Protein AF-A0A4E0R5L6-F1 (afdb_monomer_lite)

Structure (mmCIF, N/CA/C/O backbone):
data_AF-A0A4E0R5L6-F1
#
_entry.id   AF-A0A4E0R5L6-F1
#
loop_
_atom_site.group_PDB
_atom_site.id
_atom_site.type_symbol
_atom_site.label_atom_id
_atom_site.label_alt_id
_atom_site.label_comp_id
_atom_site.label_asym_id
_atom_site.label_entity_id
_atom_site.label_seq_id
_atom_site.pdbx_PDB_ins_code
_atom_site.Cartn_x
_atom_site.Cartn_y
_atom_site.Cartn_z
_atom_site.occupancy
_atom_site.B_iso_or_equiv
_atom_site.auth_seq_id
_atom_site.auth_comp_id
_atom_site.auth_asym_id
_atom_site.auth_atom_id
_atom_site.pdbx_PDB_model_num
ATOM 1 N N . MET A 1 1 ? 16.303 -13.143 -41.617 1.00 28.98 1 MET A N 1
ATOM 2 C CA . MET A 1 1 ? 15.365 -12.788 -42.708 1.00 28.98 1 MET A CA 1
ATOM 3 C C . MET A 1 1 ? 14.655 -11.503 -42.294 1.00 28.98 1 MET A C 1
ATOM 5 O O . MET A 1 1 ? 13.644 -11.564 -41.610 1.00 28.98 1 MET A O 1
ATOM 9 N N . PHE A 1 2 ? 15.240 -10.338 -42.579 1.00 28.67 2 PHE A N 1
ATOM 10 C CA . PHE A 1 2 ? 14.612 -9.058 -42.237 1.00 28.67 2 PHE A CA 1
ATOM 11 C C . PHE A 1 2 ? 13.453 -8.797 -43.203 1.00 28.67 2 PHE A C 1
ATOM 13 O O . PHE A 1 2 ? 13.613 -8.938 -44.416 1.00 28.67 2 PHE A O 1
ATOM 20 N N . HIS A 1 3 ? 12.275 -8.485 -42.658 1.00 33.59 3 HIS A N 1
ATOM 21 C CA . HIS A 1 3 ? 11.088 -8.111 -43.421 1.00 33.59 3 HIS A CA 1
ATOM 22 C C . HIS A 1 3 ? 11.450 -7.042 -44.460 1.00 33.59 3 HIS A C 1
ATOM 24 O O . HIS A 1 3 ? 11.892 -5.949 -44.111 1.00 33.59 3 HIS A O 1
ATOM 30 N N . ARG A 1 4 ? 11.251 -7.364 -45.746 1.00 43.91 4 ARG A N 1
ATOM 31 C CA . ARG A 1 4 ? 11.302 -6.411 -46.860 1.00 43.91 4 ARG A CA 1
ATOM 32 C C . ARG A 1 4 ? 10.212 -5.358 -46.637 1.00 43.91 4 ARG A C 1
ATOM 34 O O . ARG A 1 4 ? 9.081 -5.532 -47.083 1.00 43.91 4 ARG A O 1
ATOM 41 N N . SER A 1 5 ? 10.557 -4.287 -45.927 1.00 49.06 5 SER A N 1
ATOM 42 C CA . SER A 1 5 ? 9.731 -3.090 -45.791 1.00 49.06 5 SER A CA 1
ATOM 43 C C . SER A 1 5 ? 9.281 -2.621 -47.181 1.00 49.06 5 SER A C 1
ATOM 45 O O . SER A 1 5 ? 10.077 -2.469 -48.116 1.00 49.06 5 SER A O 1
ATOM 47 N N . ARG A 1 6 ? 7.970 -2.438 -47.348 1.00 63.50 6 ARG A N 1
ATOM 48 C CA . ARG A 1 6 ? 7.343 -1.950 -48.583 1.00 63.50 6 ARG A CA 1
ATOM 49 C C . ARG A 1 6 ? 7.231 -0.420 -48.540 1.00 63.50 6 ARG A C 1
ATOM 51 O O . ARG A 1 6 ? 6.180 0.121 -48.862 1.00 63.50 6 ARG A O 1
ATOM 58 N N . ALA A 1 7 ? 8.302 0.255 -48.112 1.00 69.56 7 ALA A N 1
ATOM 59 C CA . ALA A 1 7 ? 8.370 1.715 -48.094 1.00 69.56 7 ALA A CA 1
ATOM 60 C C . ALA A 1 7 ? 8.107 2.266 -49.501 1.00 69.56 7 ALA A C 1
ATOM 62 O O . ALA A 1 7 ? 8.650 1.750 -50.487 1.00 69.56 7 ALA A O 1
ATOM 63 N N . SER A 1 8 ? 7.237 3.270 -49.576 1.00 75.12 8 SER A N 1
ATOM 64 C CA . SER A 1 8 ? 6.807 3.909 -50.822 1.00 75.12 8 SER A CA 1
ATOM 65 C C . SER A 1 8 ? 7.255 5.375 -50.894 1.00 75.12 8 SER A C 1
ATOM 67 O O . SER A 1 8 ? 7.261 5.944 -51.983 1.00 75.12 8 SER A O 1
ATOM 69 N N . ALA A 1 9 ? 7.703 5.960 -49.775 1.00 79.88 9 ALA A N 1
ATOM 70 C CA . ALA A 1 9 ? 8.300 7.291 -49.684 1.00 79.88 9 ALA A CA 1
ATOM 71 C C . ALA A 1 9 ? 9.481 7.346 -48.692 1.00 79.88 9 ALA A C 1
ATOM 73 O O . ALA A 1 9 ? 9.567 6.536 -47.771 1.00 79.88 9 ALA A O 1
ATOM 74 N N . SER A 1 10 ? 10.367 8.344 -48.830 1.00 78.19 10 SER A N 1
ATOM 75 C CA . SER A 1 10 ? 11.462 8.596 -47.871 1.00 78.19 10 SER A CA 1
ATOM 76 C C . SER A 1 10 ? 10.974 8.804 -46.439 1.00 78.19 10 SER A C 1
ATOM 78 O O . SER A 1 10 ? 11.692 8.455 -45.514 1.00 78.19 10 SER A O 1
ATOM 80 N N . LEU A 1 11 ? 9.780 9.372 -46.253 1.00 79.75 11 LEU A N 1
ATOM 81 C CA . LEU A 1 11 ? 9.202 9.657 -44.933 1.00 79.75 11 LEU A CA 1
ATOM 82 C C . LEU A 1 11 ? 8.712 8.398 -44.199 1.00 79.75 11 LEU A C 1
ATOM 84 O O . LEU A 1 11 ? 8.479 8.459 -42.996 1.00 79.75 11 LEU A O 1
ATOM 88 N N . ASP A 1 12 ? 8.578 7.268 -44.899 1.00 83.31 12 ASP A N 1
ATOM 89 C CA . ASP A 1 12 ? 8.159 5.994 -44.299 1.00 83.31 12 ASP A CA 1
ATOM 90 C C . ASP A 1 12 ? 9.296 5.326 -43.501 1.00 83.31 12 ASP A C 1
ATOM 92 O O . ASP A 1 12 ? 9.081 4.316 -42.829 1.00 83.31 12 ASP A O 1
ATOM 96 N N . LEU A 1 13 ? 10.524 5.849 -43.605 1.00 81.94 13 LEU A N 1
ATOM 97 C CA . LEU A 1 13 ? 11.727 5.340 -42.952 1.00 81.94 13 LEU A CA 1
ATOM 98 C C . LEU A 1 13 ? 12.422 6.476 -42.187 1.00 81.94 13 LEU A C 1
ATOM 100 O O . LEU A 1 13 ? 12.435 7.598 -42.684 1.00 81.94 13 LEU A O 1
ATOM 104 N N . PRO A 1 14 ? 13.049 6.216 -41.024 1.00 83.75 14 PRO A N 1
ATOM 105 C CA . PRO A 1 14 ? 13.843 7.228 -40.327 1.00 83.75 14 PRO A CA 1
ATOM 106 C C . PRO A 1 14 ? 14.933 7.835 -41.231 1.00 83.75 14 PRO A C 1
ATOM 108 O O . PRO A 1 14 ? 15.611 7.107 -41.965 1.00 83.75 14 PRO A O 1
ATOM 111 N N . GLU A 1 15 ? 15.146 9.155 -41.177 1.00 82.38 15 GLU A N 1
ATOM 112 C CA . GLU A 1 15 ? 16.255 9.793 -41.905 1.00 82.38 15 GLU A CA 1
ATOM 113 C C . GLU A 1 15 ? 17.593 9.182 -41.465 1.00 82.38 15 GLU A C 1
ATOM 115 O O . GLU A 1 15 ? 17.781 8.860 -40.294 1.00 82.38 15 GLU A O 1
ATOM 120 N N . TYR A 1 16 ? 18.526 9.023 -42.406 1.00 84.88 16 TYR A N 1
ATOM 121 C CA . TYR A 1 16 ? 19.809 8.337 -42.218 1.00 84.88 16 TYR A CA 1
ATOM 122 C C . TYR A 1 16 ? 19.717 6.823 -41.984 1.00 84.88 16 TYR A C 1
ATOM 124 O O . TYR A 1 16 ? 20.706 6.202 -41.598 1.00 84.88 16 TYR A O 1
ATOM 132 N N . THR A 1 17 ? 18.578 6.190 -42.284 1.00 85.62 17 THR A N 1
ATOM 133 C CA . THR A 1 17 ? 18.508 4.722 -42.340 1.00 85.62 17 THR A CA 1
ATOM 134 C C . THR A 1 17 ? 19.445 4.195 -43.439 1.00 85.62 17 THR A C 1
ATOM 136 O O . THR A 1 17 ? 19.305 4.632 -44.588 1.00 85.62 17 THR A O 1
ATOM 139 N N . PRO A 1 18 ? 20.380 3.272 -43.133 1.00 86.25 18 PRO A N 1
ATOM 140 C CA . PRO A 1 18 ? 21.229 2.640 -44.137 1.00 86.25 18 PRO A CA 1
ATOM 141 C C . PRO A 1 18 ? 20.412 1.671 -44.997 1.00 86.25 18 PRO A C 1
ATOM 143 O O . PRO A 1 18 ? 19.645 0.855 -44.482 1.00 86.25 18 PRO A O 1
ATOM 146 N N . ILE A 1 19 ? 20.577 1.753 -46.315 1.00 86.19 19 ILE A N 1
ATOM 147 C CA . ILE A 1 19 ? 19.885 0.914 -47.293 1.00 86.19 19 ILE A CA 1
ATOM 148 C C . ILE A 1 19 ? 20.870 0.452 -48.364 1.00 86.19 19 ILE A C 1
ATOM 150 O O . ILE A 1 19 ? 21.676 1.238 -48.859 1.00 86.19 19 ILE A O 1
ATOM 154 N N . THR A 1 20 ? 20.725 -0.806 -48.775 1.00 89.06 20 THR A N 1
ATOM 155 C CA . THR A 1 20 ? 21.402 -1.372 -49.942 1.00 89.06 20 THR A CA 1
ATOM 156 C C . THR A 1 20 ? 20.357 -1.780 -50.981 1.00 89.06 20 THR A C 1
ATOM 158 O O . THR A 1 20 ? 19.385 -2.465 -50.656 1.00 89.06 20 THR A O 1
ATOM 161 N N . VAL A 1 21 ? 20.524 -1.334 -52.228 1.00 88.88 21 VAL A N 1
ATOM 162 C CA . VAL A 1 21 ? 19.616 -1.624 -53.348 1.00 88.88 21 VAL A CA 1
ATOM 163 C C . VAL A 1 21 ? 20.383 -2.125 -54.565 1.00 88.88 21 VAL A C 1
ATOM 165 O O . VAL A 1 21 ? 21.461 -1.631 -54.877 1.00 88.88 21 VAL A O 1
ATOM 168 N N . ARG A 1 22 ? 19.796 -3.074 -55.300 1.00 91.00 22 ARG A N 1
ATOM 169 C CA . ARG A 1 22 ? 20.360 -3.617 -56.542 1.00 91.00 22 ARG A CA 1
ATOM 170 C C . ARG A 1 22 ? 19.473 -3.285 -57.736 1.00 91.00 22 ARG A C 1
ATOM 172 O O . ARG A 1 22 ? 18.249 -3.414 -57.660 1.00 91.00 22 ARG A O 1
ATOM 179 N N . GLY A 1 23 ? 20.077 -2.867 -58.843 1.00 91.38 23 GLY A N 1
ATOM 180 C CA . GLY A 1 23 ? 19.318 -2.315 -59.960 1.00 91.38 23 GLY A CA 1
ATOM 181 C C . GLY A 1 23 ? 20.167 -1.656 -61.038 1.00 91.38 23 GLY A C 1
ATOM 182 O O . GLY A 1 23 ? 21.380 -1.839 -61.091 1.00 91.38 23 GLY A O 1
ATOM 183 N N . ARG A 1 24 ? 19.516 -0.894 -61.916 1.00 91.94 24 ARG A N 1
ATOM 184 C CA . ARG A 1 24 ? 20.149 -0.240 -63.066 1.00 91.94 24 ARG A CA 1
ATOM 185 C C . ARG A 1 24 ? 19.802 1.244 -63.103 1.00 91.94 24 ARG A C 1
ATOM 187 O O . ARG A 1 24 ? 18.643 1.614 -62.927 1.00 91.94 24 ARG A O 1
ATOM 194 N N . PHE A 1 25 ? 20.794 2.082 -63.381 1.00 90.44 25 PHE A N 1
ATOM 195 C CA . PHE A 1 25 ? 20.590 3.513 -63.583 1.00 90.44 25 PHE A CA 1
ATOM 196 C C . PHE A 1 25 ? 20.001 3.828 -64.959 1.00 90.44 25 PHE A C 1
ATOM 198 O O . PHE A 1 25 ? 20.432 3.271 -65.972 1.00 90.44 25 PHE A O 1
ATOM 205 N N . ASP A 1 26 ? 19.079 4.785 -64.994 1.00 89.94 26 ASP A N 1
ATOM 206 C CA . ASP A 1 26 ? 18.619 5.429 -66.219 1.00 89.94 26 ASP A CA 1
ATOM 207 C C . ASP A 1 26 ? 19.302 6.793 -66.394 1.00 89.94 26 ASP A C 1
ATOM 209 O O . ASP A 1 26 ? 18.804 7.840 -65.978 1.00 89.94 26 ASP A O 1
ATOM 213 N N . HIS A 1 27 ? 20.477 6.766 -67.026 1.00 87.44 27 HIS A N 1
ATOM 214 C CA . HIS A 1 27 ? 21.306 7.955 -67.259 1.00 87.44 27 HIS A CA 1
ATOM 215 C C . HIS A 1 27 ? 20.695 8.956 -68.246 1.00 87.44 27 HIS A C 1
ATOM 217 O O . HIS A 1 27 ? 21.224 10.052 -68.382 1.00 87.44 27 HIS A O 1
ATOM 223 N N . SER A 1 28 ? 19.613 8.607 -68.951 1.00 86.06 28 SER A N 1
ATOM 224 C CA . SER A 1 28 ? 18.961 9.525 -69.898 1.00 86.06 28 SER A CA 1
ATOM 225 C C . SER A 1 28 ? 18.117 10.599 -69.205 1.00 86.06 28 SER A C 1
ATOM 227 O O . SER A 1 28 ? 17.840 11.642 -69.792 1.00 86.06 28 SER A O 1
ATOM 229 N N . ARG A 1 29 ? 17.733 10.352 -67.945 1.00 87.25 29 ARG A N 1
ATOM 230 C CA . ARG A 1 29 ? 16.837 11.198 -67.143 1.00 87.25 29 ARG A CA 1
ATOM 231 C C . ARG A 1 29 ? 17.495 11.697 -65.856 1.00 87.25 29 ARG A C 1
ATOM 233 O O . ARG A 1 29 ? 16.836 11.896 -64.840 1.00 87.25 29 ARG A O 1
ATOM 240 N N . GLU A 1 30 ? 18.813 11.849 -65.867 1.00 88.12 30 GLU A N 1
ATOM 241 C CA . GLU A 1 30 ? 19.538 12.410 -64.729 1.00 88.12 30 GLU A CA 1
ATOM 242 C C . GLU A 1 30 ? 19.256 13.911 -64.547 1.00 88.12 30 GLU A C 1
ATOM 244 O O . GLU A 1 30 ? 19.049 14.659 -65.502 1.00 88.12 30 GLU A O 1
ATOM 249 N N . VAL A 1 31 ? 19.251 14.349 -63.291 1.00 89.25 31 VAL A N 1
ATOM 250 C CA . VAL A 1 31 ? 18.981 15.726 -62.872 1.00 89.25 31 VAL A CA 1
ATOM 251 C C . VAL A 1 31 ? 20.088 16.185 -61.935 1.00 89.25 31 VAL A C 1
ATOM 253 O O . VAL A 1 31 ? 20.687 15.395 -61.206 1.00 89.25 31 VAL A O 1
ATOM 256 N N . LEU A 1 32 ? 20.367 17.484 -61.950 1.00 88.00 32 LEU A N 1
ATOM 257 C CA . LEU A 1 32 ? 21.426 18.091 -61.161 1.00 88.00 32 LEU A CA 1
ATOM 258 C C . LEU A 1 32 ? 20.837 18.927 -60.030 1.00 88.00 32 LEU A C 1
ATOM 260 O O . LEU A 1 32 ? 19.920 19.713 -60.253 1.00 88.00 32 LEU A O 1
ATOM 264 N N . ILE A 1 33 ? 21.406 18.793 -58.834 1.00 86.44 33 ILE A N 1
ATOM 265 C CA . ILE A 1 33 ? 21.097 19.644 -57.682 1.00 86.44 33 ILE A CA 1
ATOM 266 C C . ILE A 1 33 ? 22.329 20.493 -57.381 1.00 86.44 33 ILE A C 1
ATOM 268 O O . ILE A 1 33 ? 23.390 19.962 -57.047 1.00 86.44 33 ILE A O 1
ATOM 272 N N . GLY A 1 34 ? 22.214 21.816 -57.483 1.00 79.81 34 GLY A N 1
ATOM 273 C CA . GLY A 1 34 ? 23.343 22.697 -57.198 1.00 79.81 34 GLY A CA 1
ATOM 274 C C . GLY A 1 34 ? 23.080 24.182 -57.434 1.00 79.81 34 GLY A C 1
ATOM 275 O O . GLY A 1 34 ? 21.962 24.557 -57.778 1.00 79.81 34 GLY A O 1
ATOM 276 N N . PRO A 1 35 ? 24.100 25.034 -57.228 1.00 80.62 35 PRO A N 1
ATOM 277 C CA . PRO A 1 35 ? 25.484 24.680 -56.888 1.00 80.62 35 PRO A CA 1
ATOM 278 C C . PRO A 1 35 ? 25.651 24.092 -55.469 1.00 80.62 35 PRO A C 1
ATOM 280 O O . PRO A 1 35 ? 24.915 24.432 -54.537 1.00 80.62 35 PRO A O 1
ATOM 283 N N . ARG A 1 36 ? 26.619 23.181 -55.305 1.00 79.56 36 ARG A N 1
ATOM 284 C CA . ARG A 1 36 ? 27.036 22.548 -54.040 1.00 79.56 36 ARG A CA 1
ATOM 285 C C . ARG A 1 36 ? 28.564 22.482 -53.966 1.00 79.56 36 ARG A C 1
ATOM 287 O O . ARG A 1 36 ? 29.225 22.236 -54.974 1.00 79.56 36 ARG A O 1
ATOM 294 N N . SER A 1 37 ? 29.123 22.698 -52.781 1.00 80.69 37 SER A N 1
ATOM 295 C CA . SER A 1 37 ? 30.564 22.562 -52.531 1.00 80.69 37 SER A CA 1
ATOM 296 C C . SER A 1 37 ? 30.938 21.101 -52.290 1.00 80.69 37 SER A C 1
ATOM 298 O O . SER A 1 37 ? 30.156 20.368 -51.684 1.00 80.69 37 SER A O 1
ATOM 300 N N . LEU A 1 38 ? 32.131 20.701 -52.733 1.00 79.62 38 LEU A N 1
ATOM 301 C CA . LEU A 1 38 ? 32.709 19.400 -52.391 1.00 79.62 38 LEU A CA 1
ATOM 302 C C . LEU A 1 38 ? 32.998 19.320 -50.883 1.00 79.62 38 LEU A C 1
ATOM 304 O O . LEU A 1 38 ? 33.534 20.265 -50.303 1.00 79.62 38 LEU A O 1
ATOM 308 N N . ILE A 1 39 ? 32.663 18.187 -50.273 1.00 79.44 39 ILE A N 1
ATOM 309 C CA . ILE A 1 39 ? 33.077 17.807 -48.920 1.00 79.44 39 ILE A CA 1
ATOM 310 C C . ILE A 1 39 ? 34.258 16.845 -49.068 1.00 79.44 39 ILE A C 1
ATOM 312 O O . ILE A 1 39 ? 34.095 15.742 -49.595 1.00 79.44 39 ILE A O 1
ATOM 316 N N . ASP A 1 40 ? 35.440 17.286 -48.645 1.00 69.44 40 ASP A N 1
ATOM 317 C CA . ASP A 1 40 ? 36.713 16.564 -48.751 1.00 69.44 40 ASP A CA 1
ATOM 318 C C . ASP A 1 40 ? 37.167 15.913 -47.432 1.00 69.44 40 ASP A C 1
ATOM 320 O O . ASP A 1 40 ? 38.000 15.012 -47.469 1.00 69.44 40 ASP A O 1
ATOM 324 N N . ASP A 1 41 ? 36.561 16.289 -46.298 1.00 64.94 41 ASP A N 1
ATOM 325 C CA . ASP A 1 41 ? 36.932 15.876 -44.931 1.00 64.94 41 ASP A CA 1
ATOM 326 C C . ASP A 1 41 ? 37.097 14.352 -44.720 1.00 64.94 41 ASP A C 1
ATOM 328 O O . ASP A 1 41 ? 37.858 13.928 -43.852 1.00 64.94 41 ASP A O 1
ATOM 332 N N . MET A 1 42 ? 36.377 13.522 -45.487 1.00 59.75 42 MET A N 1
ATOM 333 C CA . MET A 1 42 ? 36.305 12.058 -45.316 1.00 59.75 42 MET A CA 1
ATOM 334 C C . MET A 1 42 ? 36.726 11.270 -46.570 1.00 59.75 42 MET A C 1
ATOM 336 O O . MET A 1 42 ? 36.504 10.060 -46.640 1.00 59.75 42 MET A O 1
ATOM 340 N N . LEU A 1 43 ? 37.301 11.932 -47.582 1.00 65.44 43 LEU A N 1
ATOM 341 C CA . LEU A 1 43 ? 37.789 11.254 -48.786 1.00 65.44 43 LEU A CA 1
ATOM 342 C C . LEU A 1 43 ? 39.203 10.684 -48.551 1.00 65.44 43 LEU A C 1
ATOM 344 O O . LEU A 1 43 ? 40.037 11.354 -47.942 1.00 65.44 43 LEU A O 1
ATOM 348 N N . PRO A 1 44 ? 39.522 9.476 -49.055 1.00 57.91 44 PRO A N 1
ATOM 349 C CA . PRO A 1 44 ? 40.876 8.934 -48.981 1.00 57.91 44 PRO A CA 1
ATOM 350 C C . PRO A 1 44 ? 41.916 9.877 -49.610 1.00 57.91 44 PRO A C 1
ATOM 352 O O . PRO A 1 44 ? 41.698 10.449 -50.684 1.00 57.91 44 PRO A O 1
ATOM 355 N N . VAL A 1 45 ? 43.077 10.014 -48.963 1.00 49.31 45 VAL A N 1
ATOM 356 C CA . VAL A 1 45 ? 44.199 10.833 -49.454 1.00 49.31 45 VAL A CA 1
ATOM 357 C C . VAL A 1 45 ? 44.656 10.307 -50.826 1.00 49.31 45 VAL A C 1
ATOM 359 O O . VAL A 1 45 ? 45.013 9.139 -50.948 1.00 49.31 45 VAL A O 1
ATOM 362 N N . GLY A 1 46 ? 44.632 11.159 -51.861 1.00 52.00 46 GLY A N 1
ATOM 363 C CA . GLY A 1 46 ? 45.062 10.824 -53.234 1.00 52.00 46 GLY A CA 1
ATOM 364 C C . GLY A 1 46 ? 43.945 10.704 -54.286 1.00 52.00 46 GLY A C 1
ATOM 365 O O . GLY A 1 46 ? 44.237 10.620 -55.479 1.00 52.00 46 GLY A O 1
ATOM 366 N N . VAL A 1 47 ? 42.665 10.772 -53.893 1.00 52.97 47 VAL A N 1
ATOM 367 C CA . VAL A 1 47 ? 41.513 10.705 -54.826 1.00 52.97 47 VAL A CA 1
ATOM 368 C C . VAL A 1 47 ? 41.438 11.923 -55.756 1.00 52.97 47 VAL A C 1
ATOM 370 O O . VAL A 1 47 ? 41.074 11.791 -56.923 1.00 52.97 47 VAL A O 1
ATOM 373 N N . LEU A 1 48 ? 41.852 13.098 -55.273 1.00 51.81 48 LEU A N 1
ATOM 374 C CA . LEU A 1 48 ? 41.965 14.313 -56.090 1.00 51.81 48 LEU A CA 1
ATOM 375 C C . LEU A 1 48 ? 43.200 14.303 -57.013 1.00 51.81 48 LEU A C 1
ATOM 377 O O . LEU A 1 48 ? 43.226 15.044 -57.991 1.00 51.81 48 LEU A O 1
ATOM 381 N N . GLU A 1 49 ? 44.200 13.456 -56.741 1.00 43.03 49 GLU A N 1
ATOM 382 C CA . GLU A 1 49 ? 45.469 13.426 -57.488 1.00 43.03 49 GLU A CA 1
ATOM 383 C C . GLU A 1 49 ? 45.540 12.311 -58.548 1.00 43.03 49 GLU A C 1
ATOM 385 O O . GLU A 1 49 ? 46.247 12.466 -59.540 1.00 43.03 49 GLU A O 1
ATOM 390 N N . SER A 1 50 ? 44.793 11.208 -58.405 1.00 38.72 50 SER A N 1
ATOM 391 C CA . SER A 1 50 ? 44.919 10.024 -59.286 1.00 38.72 50 SER A CA 1
ATOM 392 C C . SER A 1 50 ? 43.740 9.757 -60.237 1.00 38.72 50 SER A C 1
ATOM 394 O O . SER A 1 50 ? 43.676 8.692 -60.847 1.00 38.72 50 SER A O 1
ATOM 396 N N . GLY A 1 51 ? 42.812 10.702 -60.420 1.00 37.09 51 GLY A N 1
ATOM 397 C CA . GLY A 1 51 ? 41.548 10.428 -61.123 1.00 37.09 51 GLY A CA 1
ATOM 398 C C . GLY A 1 51 ? 41.059 11.462 -62.133 1.00 37.09 51 GLY A C 1
ATOM 399 O O . GLY A 1 51 ? 39.893 11.407 -62.513 1.00 37.09 51 GLY A O 1
ATOM 400 N N . SER A 1 52 ? 41.876 12.421 -62.574 1.00 37.91 52 SER A N 1
ATOM 401 C CA . SER A 1 52 ? 41.460 13.374 -63.613 1.00 37.91 52 SER A CA 1
ATOM 402 C C . SER A 1 52 ? 42.646 13.904 -64.401 1.00 37.91 52 SER A C 1
ATOM 404 O O . SER A 1 52 ? 43.327 14.841 -64.001 1.00 37.91 52 SER A O 1
ATOM 406 N N . LYS A 1 53 ? 42.810 13.395 -65.619 1.00 36.44 53 LYS A N 1
ATOM 407 C CA . LYS A 1 53 ? 43.601 14.043 -66.673 1.00 36.44 53 LYS A CA 1
ATOM 408 C C . LYS A 1 53 ? 42.898 15.310 -67.221 1.00 36.44 53 LYS A C 1
ATOM 410 O O . LYS A 1 53 ? 42.987 15.586 -68.410 1.00 36.44 53 LYS A O 1
ATOM 415 N N . VAL A 1 54 ? 42.168 16.047 -66.372 1.00 39.28 54 VAL A N 1
ATOM 416 C CA . VAL A 1 54 ? 41.339 17.217 -66.740 1.00 39.28 54 VAL A CA 1
ATOM 417 C C . VAL A 1 54 ? 41.602 18.447 -65.850 1.00 39.28 54 VAL A C 1
ATOM 419 O O . VAL A 1 54 ? 41.101 19.523 -66.146 1.00 39.28 54 VAL A O 1
ATOM 422 N N . MET A 1 55 ? 42.460 18.375 -64.824 1.00 38.56 55 MET A N 1
ATOM 423 C CA . MET A 1 55 ? 42.970 19.600 -64.188 1.00 38.56 55 MET A CA 1
ATOM 424 C C . MET A 1 55 ? 44.245 20.056 -64.904 1.00 38.56 55 MET A C 1
ATOM 426 O O . MET A 1 55 ? 45.318 19.486 -64.716 1.00 38.56 55 MET A O 1
ATOM 430 N N . ALA A 1 56 ? 44.136 21.091 -65.740 1.00 31.00 56 ALA A N 1
ATOM 431 C CA . ALA A 1 56 ? 45.305 21.875 -66.130 1.00 31.00 56 ALA A CA 1
ATOM 432 C C . ALA A 1 56 ? 45.980 22.442 -64.857 1.00 31.00 56 ALA A C 1
ATOM 434 O O . ALA A 1 56 ? 45.271 22.822 -63.919 1.00 31.00 56 ALA A O 1
ATOM 435 N N . PRO A 1 57 ? 47.323 22.520 -64.782 1.00 31.88 57 PRO A N 1
ATOM 436 C CA . PRO A 1 57 ? 47.986 23.067 -63.609 1.00 31.88 57 PRO A CA 1
ATOM 437 C C . PRO A 1 57 ? 47.711 24.571 -63.515 1.00 31.88 57 PRO A C 1
ATOM 439 O O . PRO A 1 57 ? 48.011 25.328 -64.437 1.00 31.88 57 PRO A O 1
ATOM 442 N N . ILE A 1 58 ? 47.170 25.014 -62.382 1.00 35.25 58 ILE A N 1
ATOM 443 C CA . ILE A 1 58 ? 47.046 26.438 -62.049 1.00 35.25 58 ILE A CA 1
ATOM 444 C C . ILE A 1 58 ? 48.470 27.025 -61.938 1.00 35.25 58 ILE A C 1
ATOM 446 O O . ILE A 1 58 ? 49.300 26.457 -61.217 1.00 35.25 58 ILE A O 1
ATOM 450 N N . PRO A 1 59 ? 48.801 28.140 -62.619 1.00 29.55 59 PRO A N 1
ATOM 451 C CA . PRO A 1 59 ? 50.151 28.688 -62.600 1.00 29.55 59 PRO A CA 1
ATOM 452 C C . PRO A 1 59 ? 50.469 29.278 -61.221 1.00 29.55 59 PRO A C 1
ATOM 454 O O . PRO A 1 59 ? 49.848 30.238 -60.770 1.00 29.55 59 PRO A O 1
ATOM 457 N N . ARG A 1 60 ? 51.485 28.730 -60.546 1.00 39.56 60 ARG A N 1
ATOM 458 C CA . ARG A 1 60 ? 52.108 29.366 -59.377 1.00 39.56 60 ARG A CA 1
ATOM 459 C C . ARG A 1 60 ? 53.042 30.483 -59.848 1.00 39.56 60 ARG A C 1
ATOM 461 O O . ARG A 1 60 ? 54.213 30.233 -60.121 1.00 39.56 60 ARG A O 1
ATOM 468 N N . SER A 1 61 ? 52.543 31.716 -59.928 1.00 33.12 61 SER A N 1
ATOM 469 C CA . SER A 1 61 ? 53.384 32.901 -60.129 1.00 33.12 61 SER A CA 1
ATOM 470 C C . SER A 1 61 ? 53.679 33.624 -58.812 1.00 33.12 61 SER A C 1
ATOM 472 O O . SER A 1 61 ? 52.757 34.049 -58.123 1.00 33.12 61 SER A O 1
ATOM 474 N N . GLY A 1 62 ? 54.966 33.868 -58.548 1.00 31.23 62 GLY A N 1
ATOM 475 C CA . GLY A 1 62 ? 55.415 35.137 -57.964 1.00 31.23 62 GLY A CA 1
ATOM 476 C C . GLY A 1 62 ? 55.675 35.193 -56.455 1.00 31.23 62 GLY A C 1
ATOM 477 O O . GLY A 1 62 ? 54.764 35.260 -55.642 1.00 31.23 62 GLY A O 1
ATOM 478 N N . LYS A 1 63 ? 56.961 35.277 -56.098 1.00 38.19 63 LYS A N 1
ATOM 479 C CA . LYS A 1 63 ? 57.500 35.661 -54.782 1.00 38.19 63 LYS A CA 1
ATOM 480 C C . LYS A 1 63 ? 57.167 37.134 -54.461 1.00 38.19 63 LYS A C 1
ATOM 482 O O . LYS A 1 63 ? 57.458 37.957 -55.317 1.00 38.19 63 LYS A O 1
ATOM 487 N N . SER A 1 64 ? 56.714 37.478 -53.240 1.00 31.41 64 SER A N 1
ATOM 488 C CA . SER A 1 64 ? 57.204 38.662 -52.481 1.00 31.41 64 SER A CA 1
ATOM 489 C C . SER A 1 64 ? 56.633 38.800 -51.049 1.00 31.41 64 SER A C 1
ATOM 491 O O . SER A 1 64 ? 55.431 38.874 -50.835 1.00 31.41 64 SER A O 1
ATOM 493 N N . THR A 1 65 ? 57.552 38.858 -50.078 1.00 34.38 65 THR A N 1
ATOM 494 C CA . THR A 1 65 ? 57.621 39.675 -48.837 1.00 34.38 65 THR A CA 1
ATOM 495 C C . THR A 1 65 ? 56.367 40.130 -48.048 1.00 34.38 65 THR A C 1
ATOM 497 O O . THR A 1 65 ? 55.719 41.117 -48.373 1.00 34.38 65 THR A O 1
ATOM 500 N N . ARG A 1 66 ? 56.197 39.516 -46.866 1.00 39.53 66 ARG A N 1
ATOM 501 C CA . ARG A 1 66 ? 55.954 40.086 -45.510 1.00 39.53 66 ARG A CA 1
ATOM 502 C C . ARG A 1 66 ? 55.398 41.532 -45.379 1.00 39.53 66 ARG A C 1
ATOM 504 O O . ARG A 1 66 ? 56.195 42.458 -45.282 1.00 39.53 66 ARG A O 1
ATOM 511 N N . ARG A 1 67 ? 54.087 41.688 -45.107 1.00 34.53 67 ARG A N 1
ATOM 512 C CA . ARG A 1 67 ? 53.491 42.316 -43.884 1.00 34.53 67 ARG A CA 1
ATOM 513 C C . ARG A 1 67 ? 51.961 42.532 -43.989 1.00 34.53 67 ARG A C 1
ATOM 515 O O . ARG A 1 67 ? 51.461 42.961 -45.012 1.00 34.53 67 ARG A O 1
ATOM 522 N N . GLN A 1 68 ? 51.314 42.364 -42.828 1.00 35.03 68 GLN A N 1
ATOM 523 C CA . GLN A 1 68 ? 50.013 42.882 -42.357 1.00 35.03 68 GLN A CA 1
ATOM 524 C C . GLN A 1 68 ? 48.681 42.180 -42.718 1.00 35.03 68 GLN A C 1
ATOM 526 O O . GLN A 1 68 ? 48.326 41.934 -43.859 1.00 35.03 68 GLN A O 1
ATOM 531 N N . ARG A 1 69 ? 47.956 41.904 -41.620 1.00 40.16 69 ARG A N 1
ATOM 532 C CA . ARG A 1 69 ? 46.624 41.312 -41.415 1.00 40.16 69 ARG A CA 1
ATOM 533 C C . ARG A 1 69 ? 45.515 41.854 -42.329 1.00 40.16 69 ARG A C 1
ATOM 535 O O . ARG A 1 69 ? 45.307 43.061 -42.362 1.00 40.16 69 ARG A O 1
ATOM 542 N N . SER A 1 70 ? 44.687 40.958 -42.869 1.00 29.91 70 SER A N 1
ATOM 543 C CA . SER A 1 70 ? 43.216 41.089 -42.931 1.00 29.91 70 SER A CA 1
ATOM 544 C C . SER A 1 70 ? 42.573 39.788 -43.447 1.00 29.91 70 SER A C 1
ATOM 546 O O . SER A 1 70 ? 43.156 39.111 -44.281 1.00 29.91 70 SER A O 1
ATOM 548 N N . ALA A 1 71 ? 41.411 39.444 -42.876 1.00 35.19 71 ALA A N 1
ATOM 549 C CA . ALA A 1 71 ? 40.421 38.434 -43.283 1.00 35.19 71 ALA A CA 1
ATOM 550 C C . ALA A 1 71 ? 40.916 37.044 -43.751 1.00 35.19 71 ALA A C 1
ATOM 552 O O . ALA A 1 71 ? 41.438 36.869 -44.849 1.00 35.19 71 ALA A O 1
ATOM 553 N N . GLN A 1 72 ? 40.627 36.020 -42.938 1.00 36.78 72 GLN A N 1
ATOM 554 C CA . GLN A 1 72 ? 40.607 34.613 -43.349 1.00 36.78 72 GLN A CA 1
ATOM 555 C C . GLN A 1 72 ? 39.688 34.430 -44.566 1.00 36.78 72 GLN A C 1
ATOM 557 O O . GLN A 1 72 ? 38.475 34.296 -44.432 1.00 36.78 72 GLN A O 1
ATOM 562 N N . SER A 1 73 ? 40.274 34.413 -45.761 1.00 33.97 73 SER A N 1
ATOM 563 C CA . SER A 1 73 ? 39.670 33.783 -46.927 1.00 33.97 73 SER A CA 1
ATOM 564 C C . SER A 1 73 ? 39.815 32.278 -46.730 1.00 33.97 73 SER A C 1
ATOM 566 O O . SER A 1 73 ? 40.919 31.734 -46.730 1.00 33.97 73 SER A O 1
ATOM 568 N N . GLN A 1 74 ? 38.694 31.605 -46.470 1.00 37.25 74 GLN A N 1
ATOM 569 C CA . GLN A 1 74 ? 38.627 30.151 -46.583 1.00 37.25 74 GLN A CA 1
ATOM 570 C C . GLN A 1 74 ? 39.103 29.757 -47.992 1.00 37.25 74 GLN A C 1
ATOM 572 O O . GLN A 1 74 ? 38.799 30.489 -48.942 1.00 37.25 74 GLN A O 1
ATOM 577 N N . PRO A 1 75 ? 39.835 28.641 -48.168 1.00 41.28 75 PRO A N 1
ATOM 578 C CA . PRO A 1 75 ? 40.064 28.116 -49.508 1.00 41.28 75 PRO A CA 1
ATOM 579 C C . PRO A 1 75 ? 38.698 27.937 -50.177 1.00 41.28 75 PRO A C 1
ATOM 581 O O . PRO A 1 75 ? 37.801 27.322 -49.605 1.00 41.28 75 PRO A O 1
ATOM 584 N N . THR A 1 76 ? 38.501 28.544 -51.347 1.00 49.28 76 THR A N 1
ATOM 585 C CA . THR A 1 76 ? 37.248 28.421 -52.097 1.00 49.28 76 THR A CA 1
ATOM 586 C C . THR A 1 76 ? 37.057 26.950 -52.461 1.00 49.28 76 THR A C 1
ATOM 588 O O . THR A 1 76 ? 37.709 26.463 -53.386 1.00 49.28 76 THR A O 1
ATOM 591 N N . SER A 1 77 ? 36.215 26.222 -51.719 1.00 61.47 77 SER A N 1
ATOM 592 C CA . SER A 1 77 ? 35.865 24.841 -52.059 1.00 61.47 77 SER A CA 1
ATOM 593 C C . SER A 1 77 ? 35.318 24.817 -53.488 1.00 61.47 77 SER A C 1
ATOM 595 O O . SER A 1 77 ? 34.509 25.688 -53.834 1.00 61.47 77 SER A O 1
ATOM 597 N N . PRO A 1 78 ? 35.736 23.857 -54.328 1.00 72.56 78 PRO A N 1
ATOM 598 C CA . PRO A 1 78 ? 35.300 23.809 -55.715 1.00 72.56 78 PRO A CA 1
ATOM 599 C C . PRO A 1 78 ? 33.771 23.713 -55.790 1.00 72.56 78 PRO A C 1
ATOM 601 O O . PRO A 1 78 ? 33.132 22.999 -55.008 1.00 72.56 78 PRO A O 1
ATOM 604 N N . VAL A 1 79 ? 33.183 24.466 -56.721 1.00 79.38 79 VAL A N 1
ATOM 605 C CA . VAL A 1 79 ? 31.736 24.497 -56.953 1.00 79.38 79 VAL A CA 1
ATOM 606 C C . VAL A 1 79 ? 31.364 23.388 -57.929 1.00 79.38 79 VAL A C 1
ATOM 608 O O . VAL A 1 79 ? 31.982 23.227 -58.980 1.00 79.38 79 VAL A O 1
ATOM 611 N N . GLY A 1 80 ? 30.324 22.634 -57.593 1.00 86.31 80 GLY A N 1
ATOM 612 C CA . GLY A 1 80 ? 29.830 21.551 -58.428 1.00 86.31 80 GLY A CA 1
ATOM 613 C C . GLY A 1 80 ?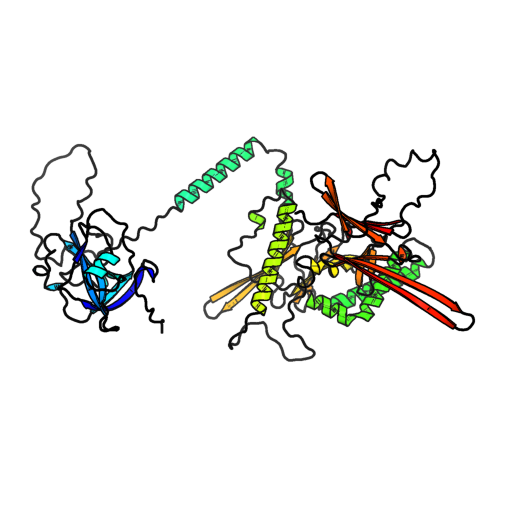 28.357 21.252 -58.196 1.00 86.31 80 GLY A C 1
ATOM 614 O O . GLY A 1 80 ? 27.612 22.086 -57.677 1.00 86.31 80 GLY A O 1
ATOM 615 N N . TYR A 1 81 ? 27.933 20.067 -58.617 1.00 87.06 81 TYR A N 1
ATOM 616 C CA . TYR A 1 81 ? 26.536 19.637 -58.597 1.00 87.06 81 TYR A CA 1
ATOM 617 C C . TYR A 1 81 ? 26.431 18.211 -58.077 1.00 87.06 81 TYR A C 1
ATOM 619 O O . TYR A 1 81 ? 27.299 17.384 -58.343 1.00 87.06 81 TYR A O 1
ATOM 627 N N . PHE A 1 82 ? 25.344 17.911 -57.376 1.00 89.31 82 PHE A N 1
ATOM 628 C CA . PHE A 1 82 ? 24.955 16.537 -57.093 1.00 89.31 82 PHE A CA 1
ATOM 629 C C . PHE A 1 82 ? 24.192 15.956 -58.279 1.00 89.31 82 PHE A C 1
ATOM 631 O O . PHE A 1 82 ? 23.277 16.596 -58.798 1.00 89.31 82 PHE A O 1
ATOM 638 N N . VAL A 1 83 ? 24.573 14.752 -58.699 1.00 90.50 83 VAL A N 1
ATOM 639 C CA . VAL A 1 83 ? 23.945 14.032 -59.810 1.00 90.50 83 VAL A CA 1
ATOM 640 C C . VAL A 1 83 ? 22.912 13.064 -59.250 1.00 90.50 83 VAL A C 1
ATOM 642 O O . VAL A 1 83 ? 23.259 12.065 -58.621 1.00 90.50 83 VAL A O 1
ATOM 645 N N . VAL A 1 84 ? 21.637 13.349 -59.496 1.00 91.94 84 VAL A N 1
ATOM 646 C CA . VAL A 1 84 ? 20.517 12.484 -59.122 1.00 91.94 84 VAL A CA 1
ATOM 647 C C . VAL A 1 84 ? 20.050 11.724 -60.350 1.00 91.94 84 VAL A C 1
ATOM 649 O O . VAL A 1 84 ? 19.737 12.318 -61.379 1.00 91.94 84 VAL A O 1
ATOM 652 N N . THR A 1 85 ? 19.982 10.402 -60.249 1.00 91.94 85 THR A N 1
ATOM 653 C CA . THR A 1 85 ? 19.616 9.539 -61.375 1.00 91.94 85 THR A CA 1
ATOM 654 C C . THR A 1 85 ? 18.505 8.577 -60.954 1.00 91.94 85 THR A C 1
ATOM 656 O O . THR A 1 85 ? 18.612 7.964 -59.886 1.00 91.94 85 THR A O 1
ATOM 659 N N . PRO A 1 86 ? 17.446 8.408 -61.768 1.00 93.25 86 PRO A N 1
ATOM 660 C CA . PRO A 1 86 ? 16.469 7.347 -61.563 1.00 93.25 86 PRO A CA 1
ATOM 661 C C . PRO A 1 86 ? 17.133 5.969 -61.565 1.00 93.25 86 PRO A C 1
ATOM 663 O O . PRO A 1 86 ? 17.939 5.646 -62.442 1.00 93.25 86 PRO A O 1
ATOM 666 N N . PHE A 1 87 ? 16.788 5.148 -60.579 1.00 92.50 87 PHE A N 1
ATOM 667 C CA . PHE A 1 87 ? 17.349 3.814 -60.399 1.00 92.50 87 PHE A CA 1
ATOM 668 C C . PHE A 1 87 ? 16.241 2.765 -60.406 1.00 92.50 87 PHE A C 1
ATOM 670 O O . PHE A 1 87 ? 15.388 2.755 -59.518 1.00 92.50 87 PHE A O 1
ATOM 677 N N . HIS A 1 88 ? 16.246 1.893 -61.414 1.00 91.31 88 HIS A N 1
ATOM 678 C CA . HIS A 1 88 ? 15.286 0.802 -61.556 1.00 91.31 88 HIS A CA 1
ATOM 679 C C . HIS A 1 88 ? 15.681 -0.375 -60.672 1.00 91.31 88 HIS A C 1
ATOM 681 O O . HIS A 1 88 ? 16.783 -0.909 -60.807 1.00 91.31 88 HIS A O 1
ATOM 687 N N . LEU A 1 89 ? 14.775 -0.796 -59.793 1.00 89.44 89 LEU A N 1
ATOM 688 C CA . LEU A 1 89 ? 15.027 -1.867 -58.832 1.00 89.44 89 LEU A CA 1
ATOM 689 C C . LEU A 1 89 ? 14.934 -3.242 -59.508 1.00 89.44 89 LEU A C 1
ATOM 691 O O . LEU A 1 89 ? 13.911 -3.578 -60.101 1.00 89.44 89 LEU A O 1
ATOM 695 N N . ALA A 1 90 ? 15.971 -4.072 -59.365 1.00 86.88 90 ALA A N 1
ATOM 696 C CA . ALA A 1 90 ? 15.968 -5.442 -59.891 1.00 86.88 90 ALA A CA 1
ATOM 697 C C . ALA A 1 90 ? 14.931 -6.330 -59.177 1.00 86.88 90 ALA A C 1
ATOM 699 O O . ALA A 1 90 ? 14.293 -7.176 -59.797 1.00 86.88 90 ALA A O 1
ATOM 700 N N . ASP A 1 91 ? 14.723 -6.089 -57.881 1.00 82.69 91 ASP A N 1
ATOM 701 C CA . ASP A 1 91 ? 13.788 -6.840 -57.037 1.00 82.69 91 ASP A CA 1
ATOM 702 C C . ASP A 1 91 ? 12.310 -6.498 -57.303 1.00 82.69 91 ASP A C 1
ATOM 704 O O . ASP A 1 91 ? 11.420 -7.243 -56.888 1.00 82.69 91 ASP A O 1
ATOM 708 N N . ARG A 1 92 ? 12.030 -5.348 -57.935 1.00 82.38 92 ARG A N 1
ATOM 709 C CA . ARG A 1 92 ? 10.675 -4.824 -58.170 1.00 82.38 92 ARG A CA 1
ATOM 710 C C . ARG A 1 92 ? 10.574 -4.247 -59.590 1.00 82.38 92 ARG A C 1
ATOM 712 O O . ARG A 1 92 ? 10.776 -3.044 -59.771 1.00 82.38 92 ARG A O 1
ATOM 719 N N . PRO A 1 93 ? 10.260 -5.077 -60.600 1.00 78.69 93 PRO A N 1
ATOM 720 C CA . PRO A 1 93 ? 10.180 -4.620 -61.982 1.00 78.69 93 PRO A CA 1
ATOM 721 C C . PRO A 1 93 ? 9.108 -3.533 -62.136 1.00 78.69 93 PRO A C 1
ATOM 723 O O . PRO A 1 93 ? 8.012 -3.644 -61.590 1.00 78.69 93 PRO A O 1
ATOM 726 N N . GLY A 1 94 ? 9.443 -2.465 -62.862 1.00 78.94 94 GLY A N 1
ATOM 727 C CA . GLY A 1 94 ? 8.561 -1.313 -63.076 1.00 78.94 94 GLY A CA 1
ATOM 728 C C . GLY A 1 94 ? 8.604 -0.241 -61.981 1.00 78.94 94 GLY A C 1
ATOM 729 O O . GLY A 1 94 ? 7.986 0.801 -62.157 1.00 78.94 94 GLY A O 1
ATOM 730 N N . GLN A 1 95 ? 9.345 -0.444 -60.883 1.00 85.94 95 GLN A N 1
ATOM 731 C CA . GLN A 1 95 ? 9.568 0.596 -59.872 1.00 85.94 95 GLN A CA 1
ATOM 732 C C . GLN A 1 95 ? 10.962 1.216 -60.008 1.00 85.94 95 GLN A C 1
ATOM 734 O O . GLN A 1 95 ? 11.970 0.512 -60.127 1.00 85.94 95 GLN A O 1
ATOM 739 N N . SER A 1 96 ? 11.018 2.544 -59.941 1.00 89.81 96 SER A N 1
ATOM 740 C CA . SER A 1 96 ? 12.255 3.324 -59.869 1.00 89.81 96 SER A CA 1
ATOM 741 C C . SER A 1 96 ? 12.259 4.248 -58.661 1.00 89.81 96 SER A C 1
ATOM 743 O O . SER A 1 96 ? 11.211 4.715 -58.223 1.00 89.81 96 SER A O 1
ATOM 745 N N . ILE A 1 97 ? 13.448 4.515 -58.132 1.00 92.12 97 ILE A N 1
ATOM 746 C CA . ILE A 1 97 ? 13.686 5.410 -56.993 1.00 92.12 97 ILE A CA 1
ATOM 747 C C . ILE A 1 97 ? 14.690 6.500 -57.385 1.00 92.12 97 ILE A C 1
ATOM 749 O O . ILE A 1 97 ? 15.332 6.403 -58.434 1.00 92.12 97 ILE A O 1
ATOM 753 N N . LEU A 1 98 ? 14.840 7.531 -56.556 1.00 92.94 98 LEU A N 1
ATOM 754 C CA . LEU A 1 98 ? 15.835 8.584 -56.756 1.00 92.94 98 LEU A CA 1
ATOM 755 C C . LEU A 1 98 ? 17.121 8.237 -56.004 1.00 92.94 98 LEU A C 1
ATOM 757 O O . LEU A 1 98 ? 17.107 8.069 -54.785 1.00 92.94 98 LEU A O 1
ATOM 761 N N . VAL A 1 99 ? 18.244 8.177 -56.717 1.00 93.00 99 VAL A N 1
ATOM 762 C CA . VAL A 1 99 ? 19.562 7.975 -56.106 1.00 93.00 99 VAL A CA 1
ATOM 763 C C . VAL A 1 99 ? 20.443 9.176 -56.415 1.00 93.00 99 VAL A C 1
ATOM 765 O O . VAL A 1 99 ? 20.726 9.459 -57.580 1.00 93.00 99 VAL A O 1
ATOM 768 N N . ASN A 1 100 ? 20.895 9.877 -55.375 1.00 92.88 100 ASN A N 1
ATOM 769 C CA . ASN A 1 100 ? 22.000 10.815 -55.495 1.00 92.88 100 ASN A CA 1
ATOM 770 C C . ASN A 1 100 ? 23.304 10.026 -55.565 1.00 92.88 100 ASN A C 1
ATOM 772 O O . ASN A 1 100 ? 23.714 9.388 -54.598 1.00 92.88 100 ASN A O 1
ATOM 776 N N . ARG A 1 101 ? 23.939 10.065 -56.733 1.00 89.31 101 ARG A N 1
ATOM 777 C CA . ARG A 1 101 ? 25.179 9.345 -57.023 1.00 89.31 101 ARG A CA 1
ATOM 778 C C . ARG A 1 101 ? 26.409 10.059 -56.483 1.00 89.31 101 ARG A C 1
ATOM 780 O O . ARG A 1 101 ? 27.468 9.446 -56.419 1.00 89.31 101 ARG A O 1
ATOM 787 N N . GLY A 1 102 ? 26.278 11.337 -56.128 1.00 87.75 102 GLY A N 1
ATOM 788 C CA . GLY A 1 102 ? 27.372 12.126 -55.588 1.00 87.75 102 GLY A CA 1
ATOM 789 C C . GLY A 1 102 ? 27.681 13.392 -56.376 1.00 87.75 102 GLY A C 1
ATOM 790 O O . GLY A 1 102 ? 26.914 13.826 -57.236 1.00 87.75 102 GLY A O 1
ATOM 791 N N . TRP A 1 103 ? 28.814 14.006 -56.048 1.00 89.25 103 TRP A N 1
ATOM 792 C CA . TRP A 1 103 ? 29.227 15.318 -56.537 1.00 89.25 103 TRP A CA 1
ATOM 793 C C . TRP A 1 103 ? 30.086 15.247 -57.804 1.00 89.25 103 TRP A C 1
ATOM 795 O O . TRP A 1 103 ? 30.945 14.375 -57.929 1.00 89.25 103 TRP A O 1
ATOM 805 N N . VAL A 1 104 ? 29.884 16.199 -58.720 1.00 86.81 104 VAL A N 1
ATOM 806 C CA . VAL A 1 104 ? 30.720 16.433 -59.910 1.00 86.81 104 VAL A CA 1
ATOM 807 C C . VAL A 1 104 ? 31.117 17.904 -60.026 1.00 86.81 104 VAL A C 1
ATOM 809 O O . VAL A 1 104 ? 30.336 18.791 -59.678 1.00 86.81 104 VAL A O 1
ATOM 812 N N . HIS A 1 105 ? 32.310 18.166 -60.566 1.00 83.00 105 HIS A N 1
ATOM 813 C CA . HIS A 1 105 ? 32.787 19.523 -60.846 1.00 83.00 105 HIS A CA 1
ATOM 814 C C . HIS A 1 105 ? 31.962 20.203 -61.952 1.00 83.00 105 HIS A C 1
ATOM 816 O O . HIS A 1 105 ? 31.400 19.528 -62.818 1.00 83.00 105 HIS A O 1
ATOM 822 N N . LEU A 1 106 ? 31.935 21.542 -61.958 1.00 76.56 106 LEU A N 1
ATOM 823 C CA . LEU A 1 106 ? 31.239 22.360 -62.961 1.00 76.56 106 LEU A CA 1
ATOM 824 C C . LEU A 1 106 ? 31.582 21.960 -64.411 1.00 76.56 106 LEU A C 1
ATOM 826 O O . LEU A 1 106 ? 30.679 21.848 -65.239 1.00 76.56 106 LEU A O 1
ATOM 830 N N . ASP A 1 107 ? 32.857 21.688 -64.693 1.00 75.38 107 ASP A N 1
ATOM 831 C CA . ASP A 1 107 ? 33.347 21.368 -66.047 1.00 75.38 107 ASP A CA 1
ATOM 832 C C . ASP A 1 107 ? 32.968 19.954 -66.523 1.00 75.38 107 ASP A C 1
ATOM 834 O O . ASP A 1 107 ? 32.998 19.659 -67.716 1.00 75.38 107 ASP A O 1
ATOM 838 N N . VAL A 1 108 ? 32.582 19.070 -65.596 1.00 78.81 108 VAL A N 1
ATOM 839 C CA . VAL A 1 108 ? 32.262 17.651 -65.859 1.00 78.81 108 VAL A CA 1
ATOM 840 C C . VAL A 1 108 ? 30.781 17.358 -65.569 1.00 78.81 108 VAL A C 1
ATOM 842 O O . VAL A 1 108 ? 30.358 16.248 -65.247 1.00 78.81 108 VAL A O 1
ATOM 845 N N . ARG A 1 109 ? 29.958 18.405 -65.662 1.00 78.06 109 ARG A N 1
ATOM 846 C CA . ARG A 1 109 ? 28.518 18.348 -65.414 1.00 78.06 109 ARG A CA 1
ATOM 847 C C . ARG A 1 109 ? 27.782 17.513 -66.467 1.00 78.06 109 ARG A C 1
ATOM 849 O O . ARG A 1 109 ? 26.877 16.748 -66.126 1.00 78.06 109 ARG A O 1
ATOM 856 N N . ASP A 1 110 ? 28.168 17.680 -67.730 1.00 77.38 110 ASP A N 1
ATOM 857 C CA . ASP A 1 110 ? 27.538 17.019 -68.872 1.00 77.38 110 ASP A CA 1
ATOM 858 C C . ASP A 1 110 ? 27.782 15.497 -68.822 1.00 77.38 110 ASP A C 1
ATOM 860 O O . ASP A 1 110 ? 28.931 15.072 -68.697 1.00 77.38 110 ASP A O 1
ATOM 864 N N . PRO A 1 111 ? 26.743 14.647 -68.918 1.00 80.19 111 PRO A N 1
ATOM 865 C CA . PRO A 1 111 ? 26.921 13.200 -69.021 1.00 80.19 111 PRO A CA 1
ATOM 866 C C . PRO A 1 111 ? 27.908 12.766 -70.115 1.00 80.19 111 PRO A C 1
ATOM 868 O O . PRO A 1 111 ? 28.601 11.763 -69.927 1.00 80.19 111 PRO A O 1
ATOM 871 N N . ALA A 1 112 ? 28.014 13.509 -71.223 1.00 77.88 112 ALA A N 1
ATOM 872 C CA . ALA A 1 112 ? 28.937 13.195 -72.312 1.00 77.88 112 ALA A CA 1
ATOM 873 C C . ALA A 1 112 ? 30.412 13.303 -71.889 1.00 77.88 112 ALA A C 1
ATOM 875 O O . ALA A 1 112 ? 31.245 12.522 -72.354 1.00 77.88 112 ALA A O 1
ATOM 876 N N . THR A 1 113 ? 30.743 14.214 -70.967 1.00 76.00 113 THR A N 1
ATOM 877 C CA . THR A 1 113 ? 32.122 14.416 -70.491 1.00 76.00 113 THR A CA 1
ATOM 878 C C . THR A 1 113 ? 32.534 13.428 -69.395 1.00 76.00 113 THR A C 1
ATOM 880 O O . THR A 1 113 ? 33.707 13.370 -69.034 1.00 76.00 113 THR A O 1
ATOM 883 N N . ARG A 1 114 ? 31.607 12.578 -68.922 1.00 77.50 114 ARG A N 1
ATOM 884 C CA . ARG A 1 114 ? 31.828 11.549 -67.885 1.00 77.50 114 ARG A CA 1
ATOM 885 C C . ARG A 1 114 ? 31.376 10.147 -68.286 1.00 77.50 114 ARG A C 1
ATOM 887 O O . ARG A 1 114 ? 30.854 9.398 -67.461 1.00 77.50 114 ARG A O 1
ATOM 894 N N . ALA A 1 115 ? 31.608 9.758 -69.539 1.00 75.31 115 ALA A N 1
ATOM 895 C CA . ALA A 1 115 ? 31.224 8.441 -70.056 1.00 75.31 115 ALA A CA 1
ATOM 896 C C . ALA A 1 115 ? 31.737 7.261 -69.198 1.00 75.31 115 ALA A C 1
ATOM 898 O O . ALA A 1 115 ? 31.019 6.278 -69.029 1.00 75.31 115 ALA A O 1
ATOM 899 N N . ALA A 1 116 ? 32.930 7.384 -68.599 1.00 72.06 116 ALA A N 1
ATOM 900 C CA . ALA A 1 116 ? 33.502 6.379 -67.695 1.00 72.06 116 ALA A CA 1
ATOM 901 C C . ALA A 1 116 ? 32.671 6.165 -66.413 1.00 72.06 116 ALA A C 1
ATOM 903 O O . ALA A 1 116 ? 32.622 5.059 -65.883 1.00 72.06 116 ALA A O 1
ATOM 904 N N . GLY A 1 117 ? 31.964 7.200 -65.950 1.00 74.38 117 GLY A N 1
ATOM 905 C CA . GLY A 1 117 ? 31.063 7.128 -64.805 1.00 74.38 117 GLY A CA 1
ATOM 906 C C . GLY A 1 117 ? 29.663 6.604 -65.137 1.00 74.38 117 GLY A C 1
ATOM 907 O O . GLY A 1 117 ? 28.875 6.403 -64.221 1.00 74.38 117 GLY A O 1
ATOM 908 N N . GLN A 1 118 ? 29.300 6.377 -66.404 1.00 81.12 118 GLN A N 1
ATOM 909 C CA . GLN A 1 118 ? 27.941 5.972 -66.796 1.00 81.12 118 GLN A CA 1
ATOM 910 C C . GLN A 1 118 ? 27.801 4.453 -66.923 1.00 81.12 118 GLN A C 1
ATOM 912 O O . GLN A 1 118 ? 27.673 3.899 -68.016 1.00 81.12 118 GLN A O 1
ATOM 917 N N . VAL A 1 119 ? 27.798 3.766 -65.780 1.00 82.69 119 VAL A N 1
ATOM 918 C CA . VAL A 1 119 ? 27.680 2.301 -65.720 1.00 82.69 119 VAL A CA 1
ATOM 919 C C . VAL A 1 119 ? 26.302 1.853 -66.209 1.00 82.69 119 VAL A C 1
ATOM 921 O O . VAL A 1 119 ? 25.279 2.205 -65.624 1.00 82.69 119 VAL A O 1
ATOM 924 N N . LYS A 1 120 ? 26.265 1.075 -67.298 1.00 80.50 120 LYS A N 1
ATOM 925 C CA . LYS A 1 120 ? 25.025 0.574 -67.919 1.00 80.50 120 LYS A CA 1
ATOM 926 C C . LYS A 1 120 ? 24.588 -0.796 -67.399 1.00 80.50 120 LYS A C 1
ATOM 928 O O . LYS A 1 120 ? 23.546 -1.277 -67.840 1.00 80.50 120 LYS A O 1
ATOM 933 N N . GLU A 1 121 ? 25.362 -1.426 -66.526 1.00 85.12 121 GLU A N 1
ATOM 934 C CA . GLU A 1 121 ? 25.084 -2.757 -65.978 1.00 85.12 121 GLU A CA 1
ATOM 935 C C . GLU A 1 121 ? 24.248 -2.690 -64.692 1.00 85.12 121 GLU A C 1
ATOM 937 O O . GLU A 1 121 ? 23.910 -1.610 -64.204 1.00 85.12 121 GLU A O 1
ATOM 942 N N . THR A 1 122 ? 23.869 -3.858 -64.166 1.00 86.31 122 THR A N 1
ATOM 943 C CA . THR A 1 122 ? 23.190 -3.945 -62.867 1.00 86.31 122 THR A CA 1
ATOM 944 C C . THR A 1 122 ? 24.221 -3.787 -61.757 1.00 86.31 122 THR A C 1
ATOM 946 O O . THR A 1 122 ? 25.161 -4.573 -61.687 1.00 86.31 122 THR A O 1
ATOM 949 N N . VAL A 1 123 ? 24.020 -2.812 -60.877 1.00 88.75 123 VAL A N 1
ATOM 950 C CA . VAL A 1 123 ? 24.920 -2.482 -59.768 1.00 88.75 123 VAL A CA 1
ATOM 951 C C . VAL A 1 123 ? 24.196 -2.578 -58.430 1.00 88.75 123 VAL A C 1
ATOM 953 O O . VAL A 1 123 ? 22.971 -2.451 -58.357 1.00 88.75 123 VAL A O 1
ATOM 956 N N . GLU A 1 124 ? 24.961 -2.826 -57.374 1.00 90.38 124 GLU A N 1
ATOM 957 C CA . GLU A 1 124 ? 24.512 -2.745 -55.987 1.00 90.38 124 GLU A CA 1
ATOM 958 C C . GLU A 1 124 ? 25.010 -1.428 -55.388 1.00 90.38 124 GLU A C 1
ATOM 960 O O . GLU A 1 124 ? 26.168 -1.060 -55.569 1.00 90.38 124 GLU A O 1
ATOM 965 N N . ILE A 1 125 ? 24.115 -0.691 -54.736 1.00 88.81 125 ILE A N 1
ATOM 966 C CA . ILE A 1 125 ? 24.377 0.640 -54.190 1.00 88.81 125 ILE A CA 1
ATOM 967 C C . ILE A 1 125 ? 24.024 0.618 -52.717 1.00 88.81 125 ILE A C 1
ATOM 969 O O . ILE A 1 125 ? 22.905 0.253 -52.355 1.00 88.81 125 ILE A O 1
ATOM 973 N N . SER A 1 126 ? 24.953 1.083 -51.895 1.00 89.38 126 SER A N 1
ATOM 974 C CA . SER A 1 126 ? 24.737 1.353 -50.478 1.00 89.38 126 SER A CA 1
ATOM 975 C C . SER A 1 126 ? 24.580 2.856 -50.266 1.00 89.38 126 SER A C 1
ATOM 977 O O . SER A 1 126 ? 25.283 3.662 -50.875 1.00 89.38 126 SER A O 1
ATOM 979 N N . GLY A 1 127 ? 23.643 3.257 -49.413 1.00 88.50 127 GLY A N 1
ATOM 980 C CA . GLY A 1 127 ? 23.337 4.662 -49.176 1.00 88.50 127 GLY A CA 1
ATOM 981 C C . GLY A 1 127 ? 22.442 4.892 -47.968 1.00 88.50 127 GLY A C 1
ATOM 982 O O . GLY A 1 127 ? 22.057 3.957 -47.270 1.00 88.50 127 GLY A O 1
ATOM 983 N N . TYR A 1 128 ? 22.099 6.154 -47.733 1.00 89.88 128 TYR A N 1
ATOM 984 C CA . TYR A 1 128 ? 21.249 6.573 -46.621 1.00 89.88 128 TYR A CA 1
ATOM 985 C C . TYR A 1 128 ? 19.974 7.250 -47.121 1.00 89.88 128 TYR A C 1
ATOM 987 O O . TYR A 1 128 ? 20.020 8.057 -48.052 1.00 89.88 128 TYR A O 1
ATOM 995 N N . VAL A 1 129 ? 18.837 6.971 -46.478 1.00 88.50 129 VAL A N 1
ATOM 996 C CA . VAL A 1 129 ? 17.580 7.688 -46.756 1.00 88.50 129 VAL A CA 1
ATOM 997 C C . VAL A 1 129 ? 17.717 9.146 -46.347 1.00 88.50 129 VAL A C 1
ATOM 999 O O . VAL A 1 129 ? 18.126 9.441 -45.222 1.00 88.50 129 VAL A O 1
ATOM 1002 N N . ARG A 1 130 ? 17.333 10.063 -47.237 1.00 87.25 130 ARG A N 1
ATOM 1003 C CA . ARG A 1 130 ? 17.288 11.498 -46.936 1.00 87.25 130 ARG A CA 1
ATOM 1004 C C . ARG A 1 130 ? 15.892 12.072 -47.118 1.00 87.25 130 ARG A C 1
ATOM 1006 O O . ARG A 1 130 ? 15.160 11.709 -48.044 1.00 87.25 130 ARG A O 1
ATOM 1013 N N . TYR A 1 131 ? 15.557 13.007 -46.238 1.00 88.88 131 TYR A N 1
ATOM 1014 C CA . TYR A 1 131 ? 14.315 13.764 -46.297 1.00 88.88 131 TYR A CA 1
ATOM 1015 C C . TYR A 1 131 ? 14.417 14.941 -47.277 1.00 88.88 131 TYR A C 1
ATOM 1017 O O . TYR A 1 131 ? 15.524 15.388 -47.603 1.00 88.88 131 TYR A O 1
ATOM 1025 N N . PRO A 1 132 ? 13.271 15.440 -47.778 1.00 84.06 132 PRO A N 1
ATOM 1026 C CA . PRO A 1 132 ? 13.249 16.627 -48.619 1.00 84.06 132 PRO A CA 1
ATOM 1027 C C . PRO A 1 132 ? 13.752 17.867 -47.866 1.00 84.06 132 PRO A C 1
ATOM 1029 O O . PRO A 1 132 ? 13.407 18.095 -46.709 1.00 84.06 132 PRO A O 1
ATOM 1032 N N . GLU A 1 133 ? 14.550 18.694 -48.541 1.00 80.69 133 GLU A N 1
ATOM 1033 C CA . GLU A 1 133 ? 14.988 19.992 -48.014 1.00 80.69 133 GLU A CA 1
ATOM 1034 C C . GLU A 1 133 ? 13.845 21.016 -48.065 1.00 80.69 133 GLU A C 1
ATOM 1036 O O . GLU A 1 133 ? 13.095 21.077 -49.045 1.00 80.69 133 GLU A O 1
ATOM 1041 N N . ALA A 1 134 ? 13.740 21.861 -47.031 1.00 66.38 134 ALA A N 1
ATOM 1042 C CA . ALA A 1 134 ? 12.785 22.968 -46.997 1.00 66.38 134 ALA A CA 1
ATOM 1043 C C . ALA A 1 134 ? 12.974 23.898 -48.213 1.00 66.38 134 ALA A C 1
ATOM 1045 O O . ALA A 1 134 ? 14.100 24.159 -48.636 1.00 66.38 134 ALA A O 1
ATOM 1046 N N . ARG A 1 135 ? 11.864 24.369 -48.799 1.00 56.91 135 ARG A N 1
ATOM 1047 C CA . ARG A 1 135 ? 11.831 25.059 -50.102 1.00 56.91 135 ARG A CA 1
ATOM 1048 C C . ARG A 1 135 ? 12.614 26.389 -50.108 1.00 56.91 135 ARG A C 1
ATOM 1050 O O . ARG A 1 135 ? 12.205 27.313 -49.408 1.00 56.91 135 ARG A O 1
ATOM 1057 N N . PRO A 1 136 ? 13.628 26.565 -50.975 1.00 52.84 136 PRO A N 1
ATOM 1058 C CA . PRO A 1 136 ? 13.997 27.865 -51.523 1.00 52.84 136 PRO A CA 1
ATOM 1059 C C . PRO A 1 136 ? 13.150 28.195 -52.770 1.00 52.84 136 PRO A C 1
ATOM 1061 O O . PRO A 1 136 ? 12.534 27.317 -53.373 1.00 52.84 136 PRO A O 1
ATOM 1064 N N . GLN A 1 137 ? 13.129 29.471 -53.166 1.00 47.38 137 GLN A N 1
ATOM 1065 C CA . GLN A 1 137 ? 12.262 30.035 -54.219 1.00 47.38 137 GLN A CA 1
ATOM 1066 C C . GLN A 1 137 ? 12.570 29.564 -55.660 1.00 47.38 137 GLN A C 1
ATOM 1068 O O . GLN A 1 137 ? 11.823 29.900 -56.574 1.00 47.38 137 GLN A O 1
ATOM 1073 N N . LEU A 1 138 ? 13.642 28.793 -55.886 1.00 53.91 138 LEU A N 1
ATOM 1074 C CA . LEU A 1 138 ? 14.091 28.359 -57.215 1.00 53.91 138 LEU A CA 1
ATOM 1075 C C . LEU A 1 138 ? 14.092 26.828 -57.334 1.00 53.91 138 LEU A C 1
ATOM 1077 O O . LEU A 1 138 ? 14.627 26.121 -56.475 1.00 53.91 138 LEU A O 1
ATOM 1081 N N . GLN A 1 139 ? 13.512 26.320 -58.422 1.00 52.81 139 GLN A N 1
ATOM 1082 C CA . GLN A 1 139 ? 13.437 24.891 -58.729 1.00 52.81 139 GLN A CA 1
ATOM 1083 C C . GLN A 1 139 ? 14.857 24.331 -58.970 1.00 52.81 139 GLN A C 1
ATOM 1085 O O . GLN A 1 139 ? 15.658 24.958 -59.658 1.00 52.81 139 GLN A O 1
ATOM 1090 N N . TYR A 1 140 ? 15.172 23.170 -58.378 1.00 54.41 140 TYR A N 1
ATOM 1091 C CA . TYR A 1 140 ? 16.450 22.421 -58.471 1.00 54.41 140 TYR A CA 1
ATOM 1092 C C . TYR A 1 140 ? 17.673 22.936 -57.679 1.00 54.41 140 TYR A C 1
ATOM 1094 O O . TYR A 1 140 ? 18.753 22.349 -57.756 1.00 54.41 140 TYR A O 1
ATOM 1102 N N . TYR A 1 141 ? 17.509 23.945 -56.819 1.00 65.19 141 TYR A N 1
ATOM 1103 C CA . TYR A 1 141 ? 18.567 24.372 -55.881 1.00 65.19 141 TYR A CA 1
ATOM 1104 C C . TYR A 1 141 ? 18.589 23.573 -54.566 1.00 65.19 141 TYR A C 1
ATOM 1106 O O . TYR A 1 141 ? 19.547 23.662 -53.787 1.00 65.19 141 TYR A O 1
ATOM 1114 N N . SER A 1 142 ? 17.541 22.794 -54.299 1.00 71.44 142 SER A N 1
ATOM 1115 C CA . SER A 1 142 ? 17.389 21.977 -53.095 1.00 71.44 142 SER A CA 1
ATOM 1116 C C . SER A 1 142 ? 16.836 20.590 -53.405 1.00 71.44 142 SER A C 1
ATOM 1118 O O . SER A 1 142 ? 16.288 20.338 -54.481 1.00 71.44 142 SER A O 1
ATOM 1120 N N . ARG A 1 143 ? 16.980 19.674 -52.444 1.00 81.81 143 ARG A N 1
ATOM 1121 C CA . ARG A 1 143 ? 16.457 18.302 -52.517 1.00 81.81 143 ARG A CA 1
ATOM 1122 C C . ARG A 1 143 ? 14.926 18.277 -52.390 1.00 81.81 143 ARG A C 1
ATOM 1124 O O . ARG A 1 143 ? 14.391 17.911 -51.349 1.00 81.81 143 ARG A O 1
ATOM 1131 N N . GLN A 1 144 ? 14.208 18.653 -53.448 1.00 82.44 144 GLN A N 1
ATOM 1132 C CA . GLN A 1 144 ? 12.741 18.557 -53.537 1.00 82.44 144 GLN A CA 1
ATOM 1133 C C . GLN A 1 144 ? 12.313 17.159 -54.006 1.00 82.44 144 GLN A C 1
ATOM 1135 O O . GLN A 1 144 ? 12.007 16.942 -55.177 1.00 82.44 144 GLN A O 1
ATOM 1140 N N . VAL A 1 145 ? 12.339 16.182 -53.094 1.00 84.94 145 VAL A N 1
ATOM 1141 C CA . VAL A 1 145 ? 12.136 14.753 -53.412 1.00 84.94 145 VAL A CA 1
ATOM 1142 C C . VAL A 1 145 ? 10.814 14.493 -54.143 1.00 84.94 145 VAL A C 1
ATOM 1144 O O . VAL A 1 145 ? 10.809 13.796 -55.151 1.00 84.94 145 VAL A O 1
ATOM 1147 N N . ASN A 1 146 ? 9.714 15.101 -53.691 1.00 86.56 146 ASN A N 1
ATOM 1148 C CA . ASN A 1 146 ? 8.387 14.883 -54.277 1.00 86.56 146 ASN A CA 1
ATOM 1149 C C . ASN A 1 146 ? 8.267 15.441 -55.705 1.00 86.56 146 ASN A C 1
ATOM 1151 O O . ASN A 1 146 ? 7.720 14.776 -56.582 1.00 86.56 146 ASN A O 1
ATOM 1155 N N . ASP A 1 147 ? 8.805 16.639 -55.953 1.00 84.56 147 ASP A N 1
ATOM 1156 C CA . ASP A 1 147 ? 8.732 17.288 -57.267 1.00 84.56 147 ASP A CA 1
ATOM 1157 C C . ASP A 1 147 ? 9.645 16.586 -58.282 1.00 84.56 147 ASP A C 1
ATOM 1159 O O . ASP A 1 147 ? 9.258 16.364 -59.429 1.00 84.56 147 ASP A O 1
ATOM 1163 N N . MET A 1 148 ? 10.841 16.163 -57.852 1.00 85.38 148 MET A N 1
ATOM 1164 C CA . MET A 1 148 ? 11.738 15.348 -58.677 1.00 85.38 148 MET A CA 1
ATOM 1165 C C . MET A 1 148 ? 11.119 13.991 -59.010 1.00 85.38 148 MET A C 1
ATOM 1167 O O . MET A 1 148 ? 11.169 13.577 -60.164 1.00 85.38 148 MET A O 1
ATOM 1171 N N . ALA A 1 149 ? 10.504 13.327 -58.029 1.00 87.75 149 ALA A N 1
ATOM 1172 C CA . ALA A 1 149 ? 9.867 12.031 -58.228 1.00 87.75 149 ALA A CA 1
ATOM 1173 C C . ALA A 1 149 ? 8.708 12.113 -59.227 1.00 87.75 149 ALA A C 1
ATOM 1175 O O . ALA A 1 149 ? 8.606 11.285 -60.128 1.00 87.75 149 ALA A O 1
ATOM 1176 N N . LYS A 1 150 ? 7.895 13.173 -59.140 1.00 87.56 150 LYS A N 1
ATOM 1177 C CA . LYS A 1 150 ? 6.806 13.436 -60.087 1.00 87.56 150 LYS A CA 1
ATOM 1178 C C . LYS A 1 150 ? 7.308 13.694 -61.511 1.00 87.56 150 LYS A C 1
ATOM 1180 O O . LYS A 1 150 ? 6.717 13.194 -62.460 1.00 87.56 150 LYS A O 1
ATOM 1185 N N . ASN A 1 151 ? 8.385 14.464 -61.668 1.00 87.00 151 ASN A N 1
ATOM 1186 C CA . ASN A 1 151 ? 8.948 14.785 -62.985 1.00 87.00 151 ASN A CA 1
ATOM 1187 C C . ASN A 1 151 ? 9.663 13.593 -63.638 1.00 87.00 151 ASN A C 1
ATOM 1189 O O . ASN A 1 151 ? 9.709 13.495 -64.861 1.00 87.00 151 ASN A O 1
ATOM 1193 N N . LEU A 1 152 ? 10.242 12.710 -62.823 1.00 86.56 152 LEU A N 1
ATOM 1194 C CA . LEU A 1 152 ? 11.026 11.560 -63.269 1.00 86.56 152 LEU A CA 1
ATOM 1195 C C . LEU A 1 152 ? 10.248 10.242 -63.205 1.00 86.56 152 LEU A C 1
ATOM 1197 O O . LEU A 1 152 ? 10.848 9.193 -63.423 1.00 86.56 152 LEU A O 1
ATOM 1201 N N . ASP A 1 153 ? 8.948 10.276 -62.917 1.00 88.25 153 ASP A N 1
ATOM 1202 C CA . ASP A 1 153 ? 8.095 9.090 -62.765 1.00 88.25 153 ASP A CA 1
ATOM 1203 C C . ASP A 1 153 ? 8.756 8.004 -61.887 1.00 88.25 153 ASP A C 1
ATOM 1205 O O . ASP A 1 153 ? 8.986 6.858 -62.281 1.00 88.25 153 ASP A O 1
ATOM 1209 N N . THR A 1 154 ? 9.187 8.413 -60.692 1.00 89.25 154 THR A N 1
ATOM 1210 C CA . THR A 1 154 ? 9.795 7.538 -59.683 1.00 89.25 154 THR A CA 1
ATOM 1211 C C . THR A 1 154 ? 9.013 7.593 -58.376 1.00 89.25 154 THR A C 1
ATOM 1213 O O . THR A 1 154 ? 8.208 8.492 -58.133 1.00 89.25 154 THR A O 1
ATOM 1216 N N . LEU A 1 155 ? 9.253 6.623 -57.493 1.00 88.62 155 LEU A N 1
ATOM 1217 C CA . LEU A 1 155 ? 8.797 6.712 -56.112 1.00 88.62 155 LEU A CA 1
ATOM 1218 C C . LEU A 1 155 ? 9.510 7.882 -55.410 1.00 88.62 155 LEU A C 1
ATOM 1220 O O . LEU A 1 155 ? 10.708 8.084 -55.646 1.00 88.62 155 LEU A O 1
ATOM 1224 N N . PRO A 1 156 ? 8.835 8.611 -54.498 1.00 89.25 156 PRO A N 1
ATOM 1225 C CA . PRO A 1 156 ? 9.421 9.687 -53.692 1.00 89.25 156 PRO A CA 1
ATOM 1226 C C . PRO A 1 156 ? 10.344 9.147 -52.583 1.00 89.25 156 PRO A C 1
ATOM 1228 O O . PRO A 1 156 ? 10.263 9.547 -51.422 1.00 89.25 156 PRO A O 1
ATOM 1231 N N . LEU A 1 157 ? 11.221 8.212 -52.944 1.00 88.50 157 LEU A N 1
ATOM 1232 C CA . LEU A 1 157 ? 12.256 7.625 -52.111 1.00 88.50 157 LEU A CA 1
ATOM 1233 C C . LEU A 1 157 ? 13.614 8.098 -52.632 1.00 88.50 157 LEU A C 1
ATOM 1235 O O . LEU A 1 157 ? 13.980 7.816 -53.773 1.00 88.50 157 LEU A O 1
ATOM 1239 N N . PHE A 1 158 ? 14.337 8.827 -51.788 1.00 90.06 158 PHE A N 1
ATOM 1240 C CA . PHE A 1 158 ? 15.619 9.448 -52.099 1.00 90.06 158 PHE A CA 1
ATOM 1241 C C . PHE A 1 158 ? 16.735 8.842 -51.252 1.00 90.06 158 PHE A C 1
ATOM 1243 O O . PHE A 1 158 ? 16.714 8.936 -50.020 1.00 90.06 158 PHE A O 1
ATOM 1250 N N . ILE A 1 159 ? 17.723 8.260 -51.928 1.00 91.31 159 ILE A N 1
ATOM 1251 C CA . ILE A 1 159 ? 18.895 7.631 -51.318 1.00 91.31 159 ILE A CA 1
ATOM 1252 C C . ILE A 1 159 ? 20.140 8.433 -51.684 1.00 91.31 159 ILE A C 1
ATOM 1254 O O . ILE A 1 159 ? 20.367 8.722 -52.857 1.00 91.31 159 ILE A O 1
ATOM 1258 N N . ASP A 1 160 ? 20.958 8.767 -50.690 1.00 90.12 160 ASP A N 1
ATOM 1259 C CA . ASP A 1 160 ? 22.285 9.341 -50.906 1.00 90.12 160 ASP A CA 1
ATOM 1260 C C . ASP A 1 160 ? 23.349 8.243 -50.876 1.00 90.12 160 ASP A C 1
ATOM 1262 O O . ASP A 1 160 ? 23.499 7.566 -49.857 1.00 90.12 160 ASP A O 1
ATOM 1266 N N . ALA A 1 161 ? 24.043 8.031 -51.996 1.00 88.19 161 ALA A N 1
ATOM 1267 C CA . ALA A 1 161 ? 25.008 6.946 -52.138 1.00 88.19 161 ALA A CA 1
ATOM 1268 C C . ALA A 1 161 ? 26.255 7.176 -51.269 1.00 88.19 161 ALA A C 1
ATOM 1270 O O . ALA A 1 161 ? 26.773 8.294 -51.170 1.00 88.19 161 ALA A O 1
ATOM 1271 N N . THR A 1 162 ? 26.765 6.106 -50.658 1.00 86.69 162 THR A N 1
ATOM 1272 C CA . THR A 1 162 ? 28.040 6.133 -49.934 1.00 86.69 162 THR A CA 1
ATOM 1273 C C . THR A 1 162 ? 29.221 6.235 -50.895 1.00 86.69 162 THR A C 1
ATOM 1275 O O . THR A 1 162 ? 29.101 5.981 -52.095 1.00 86.69 162 THR A O 1
ATOM 1278 N N . TYR A 1 163 ? 30.391 6.588 -50.356 1.00 82.56 163 TYR A N 1
ATOM 1279 C CA . TYR A 1 163 ? 31.625 6.654 -51.135 1.00 82.56 163 TYR A CA 1
ATOM 1280 C C . TYR A 1 163 ? 31.966 5.314 -51.811 1.00 82.56 163 TYR A C 1
ATOM 1282 O O . TYR A 1 163 ? 32.352 5.319 -52.976 1.00 82.56 163 TYR A O 1
ATOM 1290 N N . ASP A 1 164 ? 31.720 4.180 -51.147 1.00 80.50 164 ASP A N 1
ATOM 1291 C CA . ASP A 1 164 ? 31.990 2.832 -51.680 1.00 80.50 164 ASP A CA 1
ATOM 1292 C C . ASP A 1 164 ? 31.209 2.508 -52.964 1.00 80.50 164 ASP A C 1
ATOM 1294 O O . ASP A 1 164 ? 31.609 1.642 -53.737 1.00 80.50 164 ASP A O 1
ATOM 1298 N N . SER A 1 165 ? 30.102 3.217 -53.209 1.00 80.94 165 SER A N 1
ATOM 1299 C CA . SER A 1 165 ? 29.281 3.066 -54.419 1.00 80.94 165 SER A CA 1
ATOM 1300 C C . SER A 1 165 ? 29.696 4.024 -55.551 1.00 80.94 165 SER A C 1
ATOM 1302 O O . SER A 1 165 ? 29.004 4.117 -56.569 1.00 80.94 165 SER A O 1
ATOM 1304 N N . SER A 1 166 ? 30.798 4.767 -55.385 1.00 81.00 166 SER A N 1
ATOM 1305 C CA . SER A 1 166 ? 31.313 5.705 -56.390 1.00 81.00 166 SER A CA 1
ATOM 1306 C C . SER A 1 166 ? 32.014 4.970 -57.530 1.00 81.00 166 SER A C 1
ATOM 1308 O O . SER A 1 166 ? 32.720 3.985 -57.332 1.00 81.00 166 SER A O 1
ATOM 1310 N N . THR A 1 167 ? 31.871 5.488 -58.746 1.00 76.56 167 THR A N 1
ATOM 1311 C CA . THR A 1 167 ? 32.522 4.937 -59.945 1.00 76.56 167 THR A CA 1
ATOM 1312 C C . THR A 1 167 ? 33.751 5.762 -60.310 1.00 76.56 167 THR A C 1
ATOM 1314 O O . THR A 1 167 ? 33.674 6.991 -60.324 1.00 76.56 167 THR A O 1
ATOM 1317 N N . MET A 1 168 ? 34.860 5.111 -60.670 1.00 71.12 168 MET A N 1
ATOM 1318 C CA . MET A 1 168 ? 36.085 5.789 -61.119 1.00 71.12 168 MET A CA 1
ATOM 1319 C C . MET A 1 168 ? 35.800 6.708 -62.321 1.00 71.12 168 MET A C 1
ATOM 1321 O O . MET A 1 168 ? 35.291 6.257 -63.345 1.00 71.12 168 MET A O 1
ATOM 1325 N N . GLY A 1 169 ? 36.108 8.004 -62.197 1.00 67.38 169 GLY A N 1
ATOM 1326 C CA . GLY A 1 169 ? 35.810 9.012 -63.227 1.00 67.38 169 GLY A CA 1
ATOM 1327 C C . GLY A 1 169 ? 34.336 9.447 -63.312 1.00 67.38 169 GLY A C 1
ATOM 1328 O O . GLY A 1 169 ? 33.950 10.094 -64.284 1.00 67.38 169 GLY A O 1
ATOM 1329 N N . GLY A 1 170 ? 33.509 9.085 -62.324 1.00 78.25 170 GLY A N 1
ATOM 1330 C CA . GLY A 1 170 ? 32.108 9.498 -62.189 1.00 78.25 170 GLY A CA 1
ATOM 1331 C C . GLY A 1 170 ? 31.832 10.323 -60.921 1.00 78.25 170 GLY A C 1
ATOM 1332 O O . GLY A 1 170 ? 32.770 10.793 -60.280 1.00 78.25 170 GLY A O 1
ATOM 1333 N N . PRO A 1 171 ? 30.549 10.524 -60.560 1.00 84.94 171 PRO A N 1
ATOM 1334 C CA . PRO A 1 171 ? 30.158 11.286 -59.371 1.00 84.94 171 PRO A CA 1
ATOM 1335 C C . PRO A 1 171 ? 30.741 10.710 -58.072 1.00 84.94 171 PRO A C 1
ATOM 1337 O O . PRO A 1 171 ? 30.788 9.492 -57.895 1.00 84.94 171 PRO A O 1
ATOM 1340 N N . ILE A 1 172 ? 31.166 11.595 -57.166 1.00 84.94 172 ILE A N 1
ATOM 1341 C CA . ILE A 1 172 ? 31.795 11.244 -55.884 1.00 84.94 172 ILE A CA 1
ATOM 1342 C C . ILE A 1 172 ? 30.720 11.131 -54.797 1.00 84.94 172 ILE A C 1
ATOM 1344 O O . ILE A 1 172 ? 30.168 12.150 -54.375 1.00 84.94 172 ILE A O 1
ATOM 1348 N N . GLY A 1 173 ? 30.418 9.912 -54.345 1.00 82.12 173 GLY A N 1
ATOM 1349 C CA . GLY A 1 173 ? 29.465 9.630 -53.265 1.00 82.12 173 GLY A CA 1
ATOM 1350 C C . GLY A 1 173 ? 29.961 10.060 -51.877 1.00 82.12 173 GLY A C 1
ATOM 1351 O O . GLY A 1 173 ? 31.077 10.552 -51.713 1.00 82.12 173 GLY A O 1
ATOM 1352 N N . GLY A 1 174 ? 29.126 9.883 -50.850 1.00 80.62 174 GLY A N 1
ATOM 1353 C CA . GLY A 1 174 ? 29.485 10.192 -49.457 1.00 80.62 174 GLY A CA 1
ATOM 1354 C C . GLY A 1 174 ? 29.453 11.683 -49.096 1.00 80.62 174 GLY A C 1
ATOM 1355 O O . GLY A 1 174 ? 30.094 12.103 -48.140 1.00 80.62 174 GLY A O 1
ATOM 1356 N N . GLN A 1 175 ? 28.695 12.496 -49.832 1.00 79.75 175 GLN A N 1
ATOM 1357 C CA . GLN A 1 175 ? 28.655 13.961 -49.695 1.00 79.75 175 GLN A CA 1
ATOM 1358 C C . GLN A 1 175 ? 27.598 14.454 -48.685 1.00 79.75 175 GLN A C 1
ATOM 1360 O O . GLN A 1 175 ? 27.068 15.563 -48.785 1.00 79.75 175 GLN A O 1
ATOM 1365 N N . THR A 1 176 ? 27.281 13.634 -47.683 1.00 74.00 176 THR A N 1
ATOM 1366 C CA . THR A 1 176 ? 26.334 13.969 -46.616 1.00 74.00 176 THR A CA 1
ATOM 1367 C C . THR A 1 176 ? 27.086 14.454 -45.373 1.00 74.00 176 THR A C 1
ATOM 1369 O O . THR A 1 176 ? 27.793 13.688 -44.726 1.00 74.00 176 THR A O 1
ATOM 1372 N N . ARG A 1 177 ? 26.894 15.726 -44.988 1.00 64.88 177 ARG A N 1
ATOM 1373 C CA . ARG A 1 177 ? 27.321 16.238 -43.672 1.00 64.88 177 ARG A CA 1
ATOM 1374 C C . ARG A 1 177 ? 26.315 15.826 -42.601 1.00 64.88 177 ARG A C 1
ATOM 1376 O O . ARG A 1 177 ? 25.186 16.315 -42.607 1.00 64.88 177 ARG A O 1
ATOM 1383 N N . VAL A 1 178 ? 26.734 14.984 -41.661 1.00 62.16 178 VAL A N 1
ATOM 1384 C CA . VAL A 1 178 ? 25.979 14.706 -40.432 1.00 62.16 178 VAL A CA 1
ATOM 1385 C C . VAL A 1 178 ? 26.541 15.605 -39.334 1.00 62.16 178 VAL A C 1
ATOM 1387 O O . VAL A 1 178 ? 27.571 15.299 -38.745 1.00 62.16 178 VAL A O 1
ATOM 1390 N N . ASN A 1 179 ? 25.903 16.751 -39.090 1.00 56.56 179 ASN A N 1
ATOM 1391 C CA . ASN A 1 179 ? 26.271 17.626 -37.977 1.00 56.56 179 ASN A CA 1
ATOM 1392 C C . ASN A 1 179 ? 25.268 17.429 -36.836 1.00 56.56 179 ASN A C 1
ATOM 1394 O O . ASN A 1 179 ? 24.182 18.010 -36.843 1.00 56.56 179 ASN A O 1
ATOM 1398 N N . LEU A 1 180 ? 25.610 16.564 -35.883 1.00 57.28 180 LEU A N 1
ATOM 1399 C CA . LEU A 1 180 ? 24.863 16.417 -34.637 1.00 57.28 180 LEU A CA 1
ATOM 1400 C C . LEU A 1 180 ? 25.276 17.560 -33.708 1.00 57.28 180 LEU A C 1
ATOM 1402 O O . LEU A 1 180 ? 26.428 17.652 -33.287 1.00 57.28 180 LEU A O 1
ATOM 1406 N N . ARG A 1 181 ? 24.336 18.458 -33.415 1.00 50.25 181 ARG A N 1
ATOM 1407 C CA . ARG A 1 181 ? 24.579 19.620 -32.559 1.00 50.25 181 ARG A CA 1
ATOM 1408 C C . ARG A 1 181 ? 24.858 19.144 -31.129 1.00 50.25 181 ARG A C 1
ATOM 1410 O O . ARG A 1 181 ? 23.952 18.680 -30.443 1.00 50.25 181 ARG A O 1
ATOM 1417 N N . ASN A 1 182 ? 26.111 19.228 -30.690 1.00 51.00 182 ASN A N 1
ATOM 1418 C CA . ASN A 1 182 ? 26.506 18.869 -29.331 1.00 51.00 182 ASN A CA 1
ATOM 1419 C C . ASN A 1 182 ? 26.331 20.077 -28.394 1.00 51.00 182 ASN A C 1
ATOM 1421 O O . ASN A 1 182 ? 27.241 20.883 -28.233 1.00 51.00 182 ASN A O 1
ATOM 1425 N N . GLU A 1 183 ? 25.152 20.196 -27.784 1.00 64.25 183 GLU A N 1
ATOM 1426 C CA . GLU A 1 183 ? 24.833 21.229 -26.780 1.00 64.25 183 GLU A CA 1
ATOM 1427 C C . GLU A 1 183 ? 25.097 20.748 -25.334 1.00 64.25 183 GLU A C 1
ATOM 1429 O O . GLU A 1 183 ? 24.675 21.380 -24.365 1.00 64.25 183 GLU A O 1
ATOM 1434 N N . HIS A 1 184 ? 25.782 19.611 -25.143 1.00 64.75 184 HIS A N 1
ATOM 1435 C CA . HIS A 1 184 ? 25.979 19.043 -23.805 1.00 64.75 184 HIS A CA 1
ATOM 1436 C C . HIS A 1 184 ? 26.832 19.947 -22.910 1.00 64.75 184 HIS A C 1
ATOM 1438 O O . HIS A 1 184 ? 26.535 20.097 -21.728 1.00 64.75 184 HIS A O 1
ATOM 1444 N N . MET A 1 185 ? 27.860 20.598 -23.460 1.00 69.62 185 MET A N 1
ATOM 1445 C CA . MET A 1 185 ? 28.731 21.489 -22.688 1.00 69.62 185 MET A CA 1
ATOM 1446 C C . MET A 1 185 ? 28.000 22.761 -22.230 1.00 69.62 185 MET A C 1
ATOM 1448 O O . MET A 1 185 ? 28.159 23.176 -21.083 1.00 69.62 185 MET A O 1
ATOM 1452 N N . SER A 1 186 ? 27.161 23.344 -23.090 1.00 68.94 186 SER A N 1
ATOM 1453 C CA . SER A 1 186 ? 26.312 24.504 -22.786 1.00 68.94 186 SER A CA 1
ATOM 1454 C C . SER A 1 186 ? 25.324 24.183 -21.660 1.00 68.94 186 SER A C 1
ATOM 1456 O O . SER A 1 186 ? 25.174 24.965 -20.718 1.00 68.94 186 SER A O 1
ATOM 1458 N N . TYR A 1 187 ? 24.713 22.997 -21.702 1.00 70.69 187 TYR A N 1
ATOM 1459 C CA . TYR A 1 187 ? 23.852 22.504 -20.627 1.00 70.69 187 TYR A CA 1
ATOM 1460 C C . TYR A 1 187 ? 24.607 22.303 -19.313 1.00 70.69 187 TYR A C 1
ATOM 1462 O O . TYR A 1 187 ? 24.150 22.778 -18.276 1.00 70.69 187 TYR A O 1
ATOM 1470 N N . ILE A 1 188 ? 25.772 21.648 -19.346 1.00 82.44 188 ILE A N 1
ATOM 1471 C CA . ILE A 1 188 ? 26.602 21.432 -18.153 1.00 82.44 188 ILE A CA 1
ATOM 1472 C C . ILE A 1 188 ? 26.943 22.774 -17.501 1.00 82.44 188 ILE A C 1
ATOM 1474 O O . ILE A 1 188 ? 26.711 22.944 -16.308 1.00 82.44 188 ILE A O 1
ATOM 1478 N N . ILE A 1 189 ? 27.422 23.753 -18.275 1.00 81.81 189 ILE A N 1
ATOM 1479 C CA . ILE A 1 189 ? 27.780 25.078 -17.747 1.00 81.81 189 ILE A CA 1
ATOM 1480 C C . ILE A 1 189 ? 26.560 25.767 -17.132 1.00 81.81 189 ILE A C 1
ATOM 1482 O O . ILE A 1 189 ? 26.653 26.274 -16.020 1.00 81.81 189 ILE A O 1
ATOM 1486 N N . THR A 1 190 ? 25.408 25.733 -17.804 1.00 83.62 190 THR A N 1
ATOM 1487 C CA . THR A 1 190 ? 24.175 26.365 -17.308 1.00 83.62 190 THR A CA 1
ATOM 1488 C C . THR A 1 190 ? 23.728 25.762 -15.976 1.00 83.62 190 THR A C 1
ATOM 1490 O O . THR A 1 190 ? 23.445 26.497 -15.030 1.00 83.62 190 THR A O 1
ATOM 1493 N N . TRP A 1 191 ? 23.732 24.431 -15.858 1.00 75.12 191 TRP A N 1
ATOM 1494 C CA . TRP A 1 191 ? 23.376 23.749 -14.613 1.00 75.12 191 TRP A CA 1
ATOM 1495 C C . TRP A 1 191 ? 24.389 24.003 -13.495 1.00 75.12 191 TRP A C 1
ATOM 1497 O O . TRP A 1 191 ? 23.985 24.230 -12.356 1.00 75.12 191 TRP A O 1
ATOM 1507 N N . PHE A 1 192 ? 25.689 24.045 -13.803 1.00 81.88 192 PHE A N 1
ATOM 1508 C CA . PHE A 1 192 ? 26.711 24.400 -12.818 1.00 81.88 192 PHE A CA 1
ATOM 1509 C C . PHE A 1 192 ? 26.594 25.860 -12.361 1.00 81.88 192 PHE A C 1
ATOM 1511 O O . PHE A 1 192 ? 26.728 26.120 -11.170 1.00 81.88 192 PHE A O 1
ATOM 1518 N N . SER A 1 193 ? 26.297 26.805 -13.259 1.00 85.69 193 SER A N 1
ATOM 1519 C CA . SER A 1 193 ? 26.075 28.215 -12.911 1.00 85.69 193 SER A CA 1
ATOM 1520 C C . SER A 1 193 ? 24.804 28.428 -12.084 1.00 85.69 193 SER A C 1
ATOM 1522 O O . SER A 1 193 ? 24.814 29.213 -11.137 1.00 85.69 193 SER A O 1
ATOM 1524 N N . LEU A 1 194 ? 23.718 27.709 -12.387 1.00 81.12 194 LEU A N 1
ATOM 1525 C CA . LEU A 1 194 ? 22.501 27.735 -11.571 1.00 81.12 194 LEU A CA 1
ATOM 1526 C C . LEU A 1 194 ? 22.744 27.120 -10.187 1.00 81.12 194 LEU A C 1
ATOM 1528 O O . LEU A 1 194 ? 22.339 27.702 -9.183 1.00 81.12 194 LEU A O 1
ATOM 1532 N N . ALA A 1 195 ? 23.468 25.999 -10.112 1.00 84.00 195 ALA A N 1
ATOM 1533 C CA . ALA A 1 195 ? 23.817 25.359 -8.847 1.00 84.00 195 ALA A CA 1
ATOM 1534 C C . ALA A 1 195 ? 24.712 26.249 -7.970 1.00 84.00 195 ALA A C 1
ATOM 1536 O O . ALA A 1 195 ? 24.492 26.340 -6.763 1.00 84.00 195 ALA A O 1
ATOM 1537 N N . THR A 1 196 ? 25.702 26.940 -8.548 1.00 81.56 196 THR A N 1
ATOM 1538 C CA . THR A 1 196 ? 26.555 27.865 -7.788 1.00 81.56 196 THR A CA 1
ATOM 1539 C C . THR A 1 196 ? 25.798 29.115 -7.358 1.00 81.56 196 THR A C 1
ATOM 1541 O O . THR A 1 196 ? 25.964 29.539 -6.217 1.00 81.56 196 THR A O 1
ATOM 1544 N N . SER A 1 197 ? 24.922 29.667 -8.203 1.00 80.38 197 SER A N 1
ATOM 1545 C CA . SER A 1 197 ? 24.085 30.817 -7.842 1.00 80.38 197 SER A CA 1
ATOM 1546 C C . SER A 1 197 ? 23.096 30.474 -6.721 1.00 80.38 197 SER A C 1
ATOM 1548 O O . SER A 1 197 ? 22.987 31.232 -5.757 1.00 80.38 197 SER A O 1
ATOM 1550 N N . ALA A 1 198 ? 22.450 29.303 -6.780 1.00 69.25 198 ALA A N 1
ATOM 1551 C CA . ALA A 1 198 ? 21.597 28.793 -5.703 1.00 69.25 198 ALA A CA 1
ATOM 1552 C C . ALA A 1 198 ? 22.392 28.569 -4.403 1.00 69.25 198 ALA A C 1
ATOM 1554 O O . ALA A 1 198 ? 21.945 28.930 -3.313 1.00 69.25 198 ALA A O 1
ATOM 1555 N N . ARG A 1 199 ? 23.625 28.052 -4.505 1.00 73.00 199 ARG A N 1
ATOM 1556 C CA . ARG A 1 199 ? 24.527 27.866 -3.357 1.00 73.00 199 ARG A CA 1
ATOM 1557 C C . ARG A 1 199 ? 25.010 29.196 -2.756 1.00 73.00 199 ARG A C 1
ATOM 1559 O O . ARG A 1 199 ? 25.242 29.287 -1.554 1.00 73.00 199 ARG A O 1
ATOM 1566 N N . SER A 1 200 ? 25.145 30.237 -3.576 1.00 70.25 200 SER A N 1
ATOM 1567 C CA . SER A 1 200 ? 25.534 31.578 -3.125 1.00 70.25 200 SER A CA 1
ATOM 1568 C C . SER A 1 200 ? 24.370 32.327 -2.464 1.00 70.25 200 SER A C 1
ATOM 1570 O O . SER A 1 200 ? 24.597 33.053 -1.499 1.00 70.25 200 SER A O 1
ATOM 1572 N N . GLN A 1 201 ? 23.131 32.118 -2.930 1.00 61.19 201 GLN A N 1
ATOM 1573 C CA . GLN A 1 201 ? 21.916 32.640 -2.289 1.00 61.19 201 GLN A CA 1
ATOM 1574 C C . GLN A 1 201 ? 21.630 31.960 -0.942 1.00 61.19 201 GLN A C 1
ATOM 1576 O O . GLN A 1 201 ? 21.346 32.647 0.037 1.00 61.19 201 GLN A O 1
ATOM 1581 N N . THR A 1 202 ? 21.794 30.637 -0.850 1.00 52.59 202 THR A N 1
ATOM 1582 C CA . THR A 1 202 ? 21.599 29.877 0.405 1.00 52.59 202 THR A CA 1
ATOM 1583 C C . THR A 1 202 ? 22.617 30.254 1.490 1.00 52.59 202 THR A C 1
ATOM 1585 O O . THR A 1 202 ? 22.259 30.382 2.661 1.00 52.59 202 THR A O 1
ATOM 1588 N N . MET A 1 203 ? 23.869 30.565 1.123 1.00 53.38 203 MET A N 1
ATOM 1589 C CA . MET A 1 203 ? 24.883 31.023 2.087 1.00 53.38 203 MET A CA 1
ATOM 1590 C C . MET A 1 203 ? 24.643 32.425 2.673 1.00 53.38 203 MET A C 1
ATOM 1592 O O . MET A 1 203 ? 25.207 32.725 3.727 1.00 53.38 203 MET A O 1
ATOM 1596 N N . SER A 1 204 ? 23.824 33.269 2.034 1.00 52.91 204 SER A N 1
ATOM 1597 C CA . SER A 1 204 ? 23.576 34.645 2.492 1.00 52.91 204 SER A CA 1
ATOM 1598 C C . SER A 1 204 ? 22.327 34.802 3.371 1.00 52.91 204 SER A C 1
ATOM 1600 O O . SER A 1 204 ? 22.192 35.848 4.005 1.00 52.91 204 SER A O 1
ATOM 1602 N N . SER A 1 205 ? 21.435 33.805 3.437 1.00 50.25 205 SER A N 1
ATOM 1603 C CA . SER A 1 205 ? 20.130 33.962 4.109 1.00 50.25 205 SER A CA 1
ATOM 1604 C C . SER A 1 205 ? 19.706 32.832 5.061 1.00 50.25 205 SER A C 1
ATOM 1606 O O . SER A 1 205 ? 18.705 33.007 5.740 1.00 50.25 205 SER A O 1
ATOM 1608 N N . GLY A 1 206 ? 20.437 31.714 5.182 1.00 45.38 206 GLY A N 1
ATOM 1609 C CA . GLY A 1 206 ? 19.893 30.498 5.826 1.00 45.38 206 GLY A CA 1
ATOM 1610 C C . GLY A 1 206 ? 20.691 29.864 6.971 1.00 45.38 206 GLY A C 1
ATOM 1611 O O . GLY A 1 206 ? 20.538 28.676 7.228 1.00 45.38 206 GLY A O 1
ATOM 1612 N N . LYS A 1 207 ? 21.581 30.582 7.670 1.00 46.44 207 LYS A N 1
ATOM 1613 C CA . LYS A 1 207 ? 22.551 29.936 8.585 1.00 46.44 207 LYS A CA 1
ATOM 1614 C C . LYS A 1 207 ? 22.012 29.388 9.923 1.00 46.44 207 LYS A C 1
ATOM 1616 O O . LYS A 1 207 ? 22.827 28.910 10.706 1.00 46.44 207 LYS A O 1
ATOM 1621 N N . GLN A 1 208 ? 20.706 29.424 10.204 1.00 43.44 208 GLN A N 1
ATOM 1622 C CA . GLN A 1 208 ? 20.160 28.879 11.464 1.00 43.44 208 GLN A CA 1
ATOM 1623 C C . GLN A 1 208 ? 18.961 27.925 11.317 1.00 43.44 208 GLN A C 1
ATOM 1625 O O . GLN A 1 208 ? 18.831 27.041 12.158 1.00 43.44 208 GLN A O 1
ATOM 1630 N N . GLU A 1 209 ? 18.151 27.996 10.255 1.00 44.94 209 GLU A N 1
ATOM 1631 C CA . GLU A 1 209 ? 16.965 27.119 10.114 1.00 44.94 209 GLU A CA 1
ATOM 1632 C C . GLU A 1 209 ? 17.236 25.831 9.301 1.00 44.94 209 GLU A C 1
ATOM 1634 O O . GLU A 1 209 ? 16.640 24.789 9.559 1.00 44.94 209 GLU A O 1
ATOM 1639 N N . GLU A 1 210 ? 18.216 25.830 8.390 1.00 40.47 210 GLU A N 1
ATOM 1640 C CA . GLU A 1 210 ? 18.443 24.717 7.443 1.00 40.47 210 GLU A CA 1
ATOM 1641 C C . GLU A 1 210 ? 19.287 23.547 8.007 1.00 40.47 210 GLU A C 1
ATOM 1643 O O . GLU A 1 210 ? 19.304 22.439 7.454 1.00 40.47 210 GLU A O 1
ATOM 1648 N N . GLN A 1 211 ? 19.976 23.746 9.139 1.00 35.38 211 GLN A N 1
ATOM 1649 C CA . GLN A 1 211 ? 20.745 22.672 9.788 1.00 35.38 211 GLN A CA 1
ATOM 1650 C C . GLN A 1 211 ? 19.863 21.659 10.534 1.00 35.38 211 GLN A C 1
ATOM 1652 O O . GLN A 1 211 ? 20.272 20.511 10.655 1.00 35.38 211 GLN A O 1
ATOM 1657 N N . GLN A 1 212 ? 18.643 22.019 10.953 1.00 38.12 212 GLN A N 1
ATOM 1658 C CA . GLN A 1 212 ? 17.726 21.059 11.590 1.00 38.12 212 GLN A CA 1
ATOM 1659 C C . GLN A 1 212 ? 16.895 20.253 10.574 1.00 38.12 212 GLN A C 1
ATOM 1661 O O . GLN A 1 212 ? 16.577 19.094 10.827 1.00 38.12 212 GLN A O 1
ATOM 1666 N N . GLN A 1 213 ? 16.592 20.810 9.395 1.00 40.00 213 GLN A N 1
ATOM 1667 C CA . GLN A 1 213 ? 15.769 20.133 8.377 1.00 40.00 213 GLN A CA 1
ATOM 1668 C C . GLN A 1 213 ? 16.558 19.234 7.411 1.00 40.00 213 GLN A C 1
ATOM 1670 O O . GLN A 1 213 ? 16.012 18.251 6.906 1.00 40.00 213 GLN A O 1
ATOM 1675 N N . SER A 1 214 ? 17.849 19.500 7.179 1.00 39.69 214 SER A N 1
ATOM 1676 C CA . SER A 1 214 ? 18.668 18.652 6.295 1.00 39.69 214 SER A CA 1
ATOM 1677 C C . SER A 1 214 ? 19.074 17.308 6.924 1.00 39.69 214 SER A C 1
ATOM 1679 O O . SER A 1 214 ? 19.237 16.330 6.190 1.00 39.69 214 SER A O 1
ATOM 1681 N N . GLU A 1 215 ? 19.145 17.198 8.257 1.00 41.91 215 GLU A N 1
ATOM 1682 C CA . GLU A 1 215 ? 19.383 15.919 8.951 1.00 41.91 215 GLU A CA 1
ATOM 1683 C C . GLU A 1 215 ? 18.148 15.003 8.989 1.00 41.91 215 GLU A C 1
ATOM 1685 O O . GLU A 1 215 ? 18.299 13.785 8.902 1.00 41.91 215 GLU A O 1
ATOM 1690 N N . GLN A 1 216 ? 16.928 15.553 9.007 1.00 44.28 216 GLN A N 1
ATOM 1691 C CA . GLN A 1 216 ? 15.678 14.773 9.066 1.00 44.28 216 GLN A CA 1
ATOM 1692 C C . GLN A 1 216 ? 15.252 14.119 7.738 1.00 44.28 216 GLN A C 1
ATOM 1694 O O . GLN A 1 216 ? 14.288 13.358 7.705 1.00 44.28 216 GLN A O 1
ATOM 1699 N N . SER A 1 217 ? 15.930 14.402 6.622 1.00 53.66 217 SER A N 1
ATOM 1700 C CA . SER A 1 217 ? 15.474 13.977 5.286 1.00 53.66 217 SER A CA 1
ATOM 1701 C C . SER A 1 217 ? 16.199 12.759 4.700 1.00 53.66 217 SER A C 1
ATOM 1703 O O . SER A 1 217 ? 15.851 12.323 3.596 1.00 53.66 217 SER A O 1
ATOM 1705 N N . LYS A 1 218 ? 17.186 12.187 5.407 1.00 63.25 218 LYS A N 1
ATOM 1706 C CA . LYS A 1 218 ? 17.866 10.965 4.954 1.00 63.25 218 LYS A CA 1
ATOM 1707 C C . LYS A 1 218 ? 16.967 9.742 5.166 1.00 63.25 218 LYS A C 1
ATOM 1709 O O . LYS A 1 218 ? 16.430 9.581 6.258 1.00 63.25 218 LYS A O 1
ATOM 1714 N N . PRO A 1 219 ? 16.818 8.864 4.158 1.00 71.56 219 PRO A N 1
ATOM 1715 C CA . PRO A 1 219 ? 16.050 7.640 4.327 1.00 71.56 219 PRO A CA 1
ATOM 1716 C C . PRO A 1 219 ? 16.726 6.732 5.362 1.00 71.56 219 PRO A C 1
ATOM 1718 O O . PRO A 1 219 ? 17.932 6.481 5.285 1.00 71.56 219 PRO A O 1
ATOM 1721 N N . ILE A 1 220 ? 15.937 6.228 6.307 1.00 84.94 220 ILE A N 1
ATOM 1722 C CA . ILE A 1 220 ? 16.345 5.227 7.289 1.00 84.94 220 ILE A CA 1
ATOM 1723 C C . ILE A 1 220 ? 16.535 3.907 6.536 1.00 84.94 220 ILE A C 1
ATOM 1725 O O . ILE A 1 220 ? 15.626 3.431 5.855 1.00 84.94 220 ILE A O 1
ATOM 1729 N N . SER A 1 221 ? 17.728 3.323 6.619 1.00 88.06 221 SER A N 1
ATOM 1730 C CA . SER A 1 221 ? 17.997 1.993 6.069 1.00 88.06 221 SER A CA 1
ATOM 1731 C C . SER A 1 221 ? 17.708 0.954 7.143 1.00 88.06 221 SER A C 1
ATOM 1733 O O . SER A 1 221 ? 18.389 0.935 8.165 1.00 88.06 221 SER A O 1
ATOM 1735 N N . ILE A 1 222 ? 16.734 0.082 6.902 1.00 91.25 222 ILE A N 1
ATOM 1736 C CA . ILE A 1 222 ? 16.353 -0.975 7.840 1.00 91.25 222 ILE A CA 1
ATOM 1737 C C . ILE A 1 222 ? 17.167 -2.235 7.487 1.00 91.25 222 ILE A C 1
ATOM 1739 O O . ILE A 1 222 ? 17.091 -2.698 6.342 1.00 91.25 222 ILE A O 1
ATOM 1743 N N . PRO A 1 223 ? 17.989 -2.773 8.408 1.00 91.75 223 PRO A N 1
ATOM 1744 C CA . PRO A 1 223 ? 18.798 -3.960 8.145 1.00 91.75 223 PRO A CA 1
ATOM 1745 C C . PRO A 1 223 ? 17.920 -5.207 7.991 1.00 91.75 223 PRO A C 1
ATOM 1747 O O . PRO A 1 223 ? 16.970 -5.403 8.742 1.00 91.75 223 PRO A O 1
ATOM 1750 N N . VAL A 1 224 ? 18.254 -6.064 7.022 1.00 94.31 224 VAL A N 1
ATOM 1751 C CA . VAL A 1 224 ? 17.546 -7.330 6.783 1.00 94.31 224 VAL A CA 1
ATOM 1752 C C . VAL A 1 224 ? 18.264 -8.457 7.520 1.00 94.31 224 VAL A C 1
ATOM 1754 O O . VAL A 1 224 ? 19.408 -8.787 7.201 1.00 94.31 224 VAL A O 1
ATOM 1757 N N . HIS A 1 225 ? 17.589 -9.072 8.485 1.00 94.06 225 HIS A N 1
ATOM 1758 C CA . HIS A 1 225 ? 18.108 -10.205 9.250 1.00 94.06 225 HIS A CA 1
ATOM 1759 C C . HIS A 1 225 ? 17.560 -11.534 8.718 1.00 94.06 225 HIS A C 1
ATOM 1761 O O . HIS A 1 225 ? 16.434 -11.600 8.234 1.00 94.06 225 HIS A O 1
ATOM 1767 N N . ARG A 1 226 ? 18.352 -12.612 8.789 1.00 93.75 226 ARG A N 1
ATOM 1768 C CA . ARG A 1 226 ? 17.902 -13.967 8.422 1.00 93.75 226 ARG A CA 1
ATOM 1769 C C . ARG A 1 226 ? 17.205 -14.618 9.618 1.00 93.75 226 ARG A C 1
ATOM 1771 O O . ARG A 1 226 ? 17.792 -14.672 10.694 1.00 93.75 226 ARG A O 1
ATOM 1778 N N . ASP A 1 227 ? 16.006 -15.151 9.411 1.00 92.69 227 ASP A N 1
ATOM 1779 C CA . ASP A 1 227 ? 15.323 -16.054 10.338 1.00 92.69 227 ASP A CA 1
ATOM 1780 C C . ASP A 1 227 ? 15.397 -17.483 9.775 1.00 92.69 227 ASP A C 1
ATOM 1782 O O . ASP A 1 227 ? 15.236 -17.722 8.578 1.00 92.69 227 ASP A O 1
ATOM 1786 N N . THR A 1 228 ? 15.689 -18.444 10.647 1.00 92.88 228 THR A N 1
ATOM 1787 C CA . THR A 1 228 ? 15.793 -19.866 10.280 1.00 92.88 228 THR A CA 1
ATOM 1788 C C . THR A 1 228 ? 14.429 -20.544 10.187 1.00 92.88 228 THR A C 1
ATOM 1790 O O . THR A 1 228 ? 14.313 -21.626 9.612 1.00 92.88 228 THR A O 1
ATOM 1793 N N . ARG A 1 229 ? 13.390 -19.916 10.740 1.00 94.44 229 ARG A N 1
ATOM 1794 C CA . ARG A 1 229 ? 12.015 -20.411 10.719 1.00 94.44 229 ARG A CA 1
ATOM 1795 C C . ARG A 1 229 ? 11.327 -20.034 9.411 1.00 94.44 229 ARG A C 1
ATOM 1797 O O . ARG A 1 229 ? 11.625 -19.001 8.810 1.00 94.44 229 ARG A O 1
ATOM 1804 N N . ASN A 1 230 ? 10.376 -20.862 8.989 1.00 94.81 230 ASN A N 1
ATOM 1805 C CA . ASN A 1 230 ? 9.438 -20.479 7.935 1.00 94.81 230 ASN A CA 1
ATOM 1806 C C . ASN A 1 230 ? 8.345 -19.549 8.502 1.00 94.81 230 ASN A C 1
ATOM 1808 O O . ASN A 1 230 ? 8.186 -19.437 9.722 1.00 94.81 230 ASN A O 1
ATOM 1812 N N . LEU A 1 231 ? 7.586 -18.890 7.625 1.00 92.38 231 LEU A N 1
ATOM 1813 C CA . LEU A 1 231 ? 6.522 -17.963 8.022 1.00 92.38 231 LEU A CA 1
ATOM 1814 C C . LEU A 1 231 ? 5.504 -18.606 8.979 1.00 92.38 231 LEU A C 1
ATOM 1816 O O . LEU A 1 231 ? 5.136 -18.018 9.995 1.00 92.38 231 LEU A O 1
ATOM 1820 N N . GLU A 1 232 ? 5.077 -19.831 8.668 1.00 93.75 232 GLU A N 1
ATOM 1821 C CA . GLU A 1 232 ? 4.075 -20.554 9.455 1.00 93.75 232 GLU A CA 1
ATOM 1822 C C . GLU A 1 232 ? 4.582 -20.896 10.865 1.00 93.75 232 GLU A C 1
ATOM 1824 O O . GLU A 1 232 ? 3.868 -20.709 11.849 1.00 93.75 232 GLU A O 1
ATOM 1829 N N . GLN A 1 233 ? 5.831 -21.347 10.981 1.00 94.62 233 GLN A N 1
ATOM 1830 C CA . GLN A 1 233 ? 6.478 -21.660 12.250 1.00 94.62 233 GLN A CA 1
ATOM 1831 C C . GLN A 1 233 ? 6.702 -20.392 13.066 1.00 94.62 233 GLN A C 1
ATOM 1833 O O . GLN A 1 233 ? 6.394 -20.390 14.253 1.00 94.62 233 GLN A O 1
ATOM 1838 N N . LYS A 1 234 ? 7.161 -19.297 12.441 1.00 93.94 234 LYS A N 1
ATOM 1839 C CA . LYS A 1 234 ? 7.299 -17.998 13.116 1.00 93.94 234 LYS A CA 1
ATOM 1840 C C . LYS A 1 234 ? 5.962 -17.560 13.726 1.00 93.94 234 LYS A C 1
ATOM 1842 O O . LYS A 1 234 ? 5.926 -17.169 14.890 1.00 93.94 234 LYS A O 1
ATOM 1847 N N . HIS A 1 235 ? 4.860 -17.665 12.980 1.00 94.44 235 HIS A N 1
ATOM 1848 C CA . HIS A 1 235 ? 3.541 -17.301 13.502 1.00 94.44 235 HIS A CA 1
ATOM 1849 C C . HIS A 1 235 ? 3.034 -18.285 14.573 1.00 94.44 235 HIS A C 1
ATOM 1851 O O . HIS A 1 235 ? 2.404 -17.875 15.544 1.00 94.44 235 HIS A O 1
ATOM 1857 N N . ARG A 1 236 ? 3.346 -19.581 14.454 1.00 95.31 236 ARG A N 1
ATOM 1858 C CA . ARG A 1 236 ? 2.969 -20.592 15.459 1.00 95.31 236 ARG A CA 1
ATOM 1859 C C . ARG A 1 236 ? 3.680 -20.345 16.783 1.00 95.31 236 ARG A C 1
ATOM 1861 O O . ARG A 1 236 ? 3.060 -20.453 17.843 1.00 95.31 236 ARG A O 1
ATOM 1868 N N . ASP A 1 237 ? 4.959 -19.994 16.717 1.00 94.81 237 ASP A N 1
ATOM 1869 C CA . ASP A 1 237 ? 5.763 -19.635 17.880 1.00 94.81 237 ASP A CA 1
ATOM 1870 C C . ASP A 1 237 ? 5.210 -18.372 18.551 1.00 94.81 237 ASP A C 1
ATOM 1872 O O . ASP A 1 237 ? 5.046 -18.370 19.767 1.00 94.81 237 ASP A O 1
ATOM 1876 N N . LEU A 1 238 ? 4.841 -17.343 17.776 1.00 94.19 238 LEU A N 1
ATOM 1877 C CA . LEU A 1 238 ? 4.189 -16.127 18.280 1.00 94.19 238 LEU A CA 1
ATOM 1878 C C . LEU A 1 238 ? 2.931 -16.458 19.097 1.00 94.19 238 LEU A C 1
ATOM 18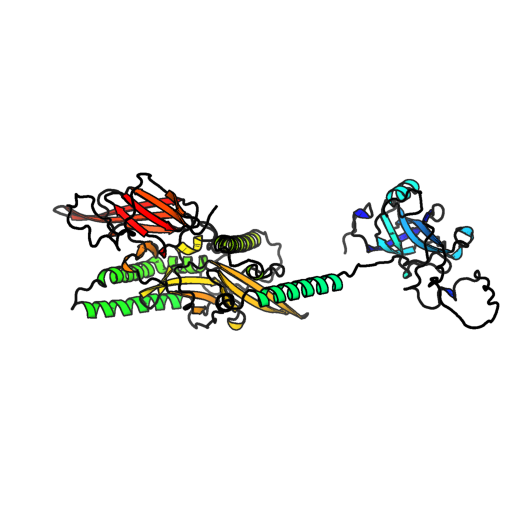80 O O . LEU A 1 238 ? 2.822 -16.054 20.256 1.00 94.19 238 LEU A O 1
ATOM 1884 N N . VAL A 1 239 ? 2.003 -17.228 18.519 1.00 95.00 239 VAL A N 1
ATOM 1885 C CA . VAL A 1 239 ? 0.748 -17.620 19.187 1.00 95.00 239 VAL A CA 1
ATOM 1886 C C . VAL A 1 239 ? 1.038 -18.436 20.451 1.00 95.00 239 VAL A C 1
ATOM 1888 O O . VAL A 1 239 ? 0.468 -18.173 21.509 1.00 95.00 239 VAL A O 1
ATOM 1891 N N . SER A 1 240 ? 1.981 -19.379 20.375 1.00 93.88 240 SER A N 1
ATOM 1892 C CA . SER A 1 240 ? 2.379 -20.222 21.512 1.00 93.88 240 SER A CA 1
ATOM 1893 C C . SER A 1 240 ? 3.033 -19.413 22.640 1.00 93.88 240 SER A C 1
ATOM 1895 O O . SER A 1 240 ? 2.774 -19.656 23.821 1.00 93.88 240 SER A O 1
ATOM 1897 N N . ASN A 1 241 ? 3.873 -18.435 22.292 1.00 93.62 241 ASN A N 1
ATOM 1898 C CA . ASN A 1 241 ? 4.554 -17.551 23.234 1.00 93.62 241 ASN A CA 1
ATOM 1899 C C . ASN A 1 241 ? 3.566 -16.610 23.927 1.00 93.62 241 ASN A C 1
ATOM 1901 O O . ASN A 1 241 ? 3.649 -16.444 25.148 1.00 93.62 241 ASN A O 1
ATOM 1905 N N . LEU A 1 242 ? 2.603 -16.055 23.186 1.00 92.25 242 LEU A N 1
ATOM 1906 C CA . LEU A 1 242 ? 1.512 -15.259 23.748 1.00 92.25 242 LEU A CA 1
ATOM 1907 C C . LEU A 1 242 ? 0.676 -16.085 24.722 1.00 92.25 242 LEU A C 1
ATOM 1909 O O . LEU A 1 242 ? 0.529 -15.695 25.883 1.00 92.25 242 LEU A O 1
ATOM 1913 N N . GLN A 1 243 ? 0.229 -17.268 24.294 1.00 91.00 243 GLN A N 1
ATOM 1914 C CA . GLN A 1 243 ? -0.554 -18.176 25.126 1.00 91.00 243 GLN A CA 1
ATOM 1915 C C . GLN A 1 243 ? 0.181 -18.514 26.429 1.00 91.00 243 GLN A C 1
ATOM 1917 O O . GLN A 1 243 ? -0.384 -18.376 27.512 1.00 91.00 243 GLN A O 1
ATOM 1922 N N . ARG A 1 244 ? 1.467 -18.882 26.359 1.00 89.06 244 ARG A N 1
ATOM 1923 C CA . ARG A 1 244 ? 2.278 -19.187 27.548 1.00 89.06 244 ARG A CA 1
ATOM 1924 C C . ARG A 1 244 ? 2.432 -17.971 28.465 1.00 89.06 244 ARG A C 1
ATOM 1926 O O . ARG A 1 244 ? 2.247 -18.087 29.676 1.00 89.06 244 ARG A O 1
ATOM 1933 N N . THR A 1 245 ? 2.788 -16.816 27.906 1.00 87.19 245 THR A N 1
ATOM 1934 C CA . THR A 1 245 ? 3.084 -15.596 28.674 1.00 87.19 245 THR A CA 1
ATOM 1935 C C . THR A 1 245 ? 1.855 -15.096 29.426 1.00 87.19 245 THR A C 1
ATOM 1937 O O . THR A 1 245 ? 1.956 -14.717 30.596 1.00 87.19 245 THR A O 1
ATOM 1940 N N . TYR A 1 246 ? 0.687 -15.131 28.789 1.00 81.62 246 TYR A N 1
ATOM 1941 C CA . TYR A 1 246 ? -0.548 -14.610 29.368 1.00 81.62 246 TYR A CA 1
ATOM 1942 C C . TYR A 1 246 ? -1.267 -15.624 30.266 1.00 81.62 246 TYR A C 1
ATOM 1944 O O . TYR A 1 246 ? -1.766 -15.225 31.319 1.00 81.62 246 TYR A O 1
ATOM 1952 N N . GLN A 1 247 ? -1.156 -16.933 30.001 1.00 79.25 247 GLN A N 1
ATOM 1953 C CA . GLN A 1 247 ? -1.533 -17.963 30.982 1.00 79.25 247 GLN A CA 1
ATOM 1954 C C . GLN A 1 247 ? -0.746 -17.816 32.296 1.00 79.25 247 GLN A C 1
ATOM 1956 O O . GLN A 1 247 ? -1.327 -17.854 33.382 1.00 79.25 247 GLN A O 1
ATOM 1961 N N . LEU A 1 248 ? 0.571 -17.576 32.220 1.00 72.31 248 LEU A N 1
ATOM 1962 C CA . LEU A 1 248 ? 1.415 -17.336 33.399 1.00 72.31 248 LEU A CA 1
ATOM 1963 C C . LEU A 1 248 ? 1.012 -16.061 34.156 1.00 72.31 248 LEU A C 1
ATOM 1965 O O . LEU A 1 248 ? 0.956 -16.078 35.387 1.00 72.31 248 LEU A O 1
ATOM 1969 N N . LYS A 1 249 ? 0.706 -14.962 33.451 1.00 72.44 249 LYS A N 1
ATOM 1970 C CA . LYS A 1 249 ? 0.222 -13.715 34.076 1.00 72.44 249 LYS A CA 1
ATOM 1971 C C . LYS A 1 249 ? -1.116 -13.925 34.794 1.00 72.44 249 LYS A C 1
ATOM 1973 O O . LYS A 1 249 ? -1.273 -13.419 35.903 1.00 72.44 249 LYS A O 1
ATOM 1978 N N . ARG A 1 250 ? -2.021 -14.736 34.231 1.00 67.44 250 ARG A N 1
ATOM 1979 C CA . ARG A 1 250 ? -3.317 -15.071 34.841 1.00 67.44 250 ARG A CA 1
ATOM 1980 C C . ARG A 1 250 ? -3.156 -15.757 36.198 1.00 67.44 250 ARG A C 1
ATOM 1982 O O . ARG A 1 250 ? -3.710 -15.288 37.184 1.00 67.44 250 ARG A O 1
ATOM 1989 N N . THR A 1 251 ? -2.303 -16.783 36.277 1.00 61.56 251 THR A N 1
ATOM 1990 C CA . THR A 1 251 ? -2.038 -17.510 37.541 1.00 61.56 251 THR A CA 1
ATOM 1991 C C . THR A 1 251 ? -1.393 -16.648 38.633 1.00 61.56 251 THR A C 1
ATOM 1993 O O . THR A 1 251 ? -1.513 -16.955 39.814 1.00 61.56 251 THR A O 1
ATOM 1996 N N . LYS A 1 252 ? -0.713 -15.552 38.264 1.00 60.69 252 LYS A N 1
ATOM 1997 C CA . LYS A 1 252 ? -0.130 -14.594 39.219 1.00 60.69 252 LYS A CA 1
ATOM 1998 C C . LYS A 1 252 ? -1.104 -13.491 39.648 1.00 60.69 252 LYS A C 1
ATOM 2000 O O . LYS A 1 252 ? -0.934 -12.948 40.735 1.00 60.69 252 LYS A O 1
ATOM 2005 N N . SER A 1 253 ? -2.085 -13.143 38.809 1.00 53.56 253 SER A N 1
ATOM 2006 C CA . SER A 1 253 ? -3.012 -12.023 39.043 1.00 53.56 253 SER A CA 1
ATOM 2007 C C . SER A 1 253 ? -4.292 -12.405 39.796 1.00 53.56 253 SER A C 1
ATOM 2009 O O . SER A 1 253 ? -5.038 -11.506 40.175 1.00 53.56 253 SER A O 1
ATOM 2011 N N . GLU A 1 254 ? -4.537 -13.689 40.085 1.00 51.16 254 GLU A N 1
ATOM 2012 C CA . GLU A 1 254 ? -5.661 -14.133 40.939 1.00 51.16 254 GLU A CA 1
ATOM 2013 C C . GLU A 1 254 ? -5.634 -13.528 42.363 1.00 51.16 254 GLU A C 1
ATOM 2015 O O . GLU A 1 254 ? -6.638 -13.580 43.067 1.00 51.16 254 GLU A O 1
ATOM 2020 N N . ASN A 1 255 ? -4.537 -12.870 42.766 1.00 49.00 255 ASN A N 1
ATOM 2021 C CA . ASN A 1 255 ? -4.415 -12.146 44.037 1.00 49.00 255 ASN A CA 1
ATOM 2022 C C . ASN A 1 255 ? -4.648 -10.618 43.960 1.00 49.00 255 ASN A C 1
ATOM 2024 O O . ASN A 1 255 ? -4.543 -9.950 44.989 1.00 49.00 255 ASN A O 1
ATOM 2028 N N . SER A 1 256 ? -4.966 -10.034 42.799 1.00 45.19 256 SER A N 1
ATOM 2029 C CA . SER A 1 256 ? -5.279 -8.597 42.696 1.00 45.19 256 SER A CA 1
ATOM 2030 C C . SER A 1 256 ? -6.114 -8.255 41.452 1.00 45.19 256 SER A C 1
ATOM 2032 O O . SER A 1 256 ? -5.637 -8.308 40.317 1.00 45.19 256 SER A O 1
ATOM 2034 N N . GLN A 1 257 ? -7.373 -7.850 41.665 1.00 44.12 257 GLN A N 1
ATOM 2035 C CA . GLN A 1 257 ? -8.235 -7.270 40.628 1.00 44.12 257 GLN A CA 1
ATOM 2036 C C . GLN A 1 257 ? -7.610 -5.962 40.129 1.00 44.12 257 GLN A C 1
ATOM 2038 O O . GLN A 1 257 ? -7.562 -4.968 40.851 1.00 44.12 257 GLN A O 1
ATOM 2043 N N . SER A 1 258 ? -7.097 -5.974 38.900 1.00 45.34 258 SER A N 1
ATOM 2044 C CA . SER A 1 258 ? -6.481 -4.812 38.262 1.00 45.34 258 SER A CA 1
ATOM 2045 C C . SER A 1 258 ? -7.088 -4.561 36.873 1.00 45.34 258 SER A C 1
ATOM 2047 O O . SER A 1 258 ? -7.532 -5.506 36.215 1.00 45.34 258 SER A O 1
ATOM 2049 N N . PRO A 1 259 ? -7.083 -3.305 36.387 1.00 45.75 259 PRO A N 1
ATOM 2050 C CA . PRO A 1 259 ? -7.625 -2.908 35.078 1.00 45.75 259 PRO A CA 1
ATOM 2051 C C . PRO A 1 259 ? -6.935 -3.565 33.865 1.00 45.75 259 PRO A C 1
ATOM 2053 O O . PRO A 1 259 ? -7.375 -3.390 32.734 1.00 45.75 259 PRO A O 1
ATOM 2056 N N . HIS A 1 260 ? -5.884 -4.365 34.075 1.00 54.28 260 HIS A N 1
ATOM 2057 C CA . HIS A 1 260 ? -5.265 -5.198 33.042 1.00 54.28 260 HIS A CA 1
ATOM 2058 C C . HIS A 1 260 ? -6.129 -6.395 32.593 1.00 54.28 260 HIS A C 1
ATOM 2060 O O . HIS A 1 260 ? -5.739 -7.076 31.650 1.00 54.28 260 HIS A O 1
ATOM 2066 N N . SER A 1 261 ? -7.281 -6.644 33.225 1.00 66.81 261 SER A N 1
ATOM 2067 C CA . SER A 1 261 ? -8.164 -7.788 32.944 1.00 66.81 261 SER A CA 1
ATOM 2068 C C . SER A 1 261 ? -8.778 -7.780 31.533 1.00 66.81 261 SER A C 1
ATOM 2070 O O . SER A 1 261 ? -8.768 -8.807 30.863 1.00 66.81 261 SER A O 1
ATOM 2072 N N . GLU A 1 262 ? -9.276 -6.641 31.041 1.00 79.06 262 GLU A N 1
ATOM 2073 C CA . GLU A 1 262 ? -10.025 -6.608 29.767 1.00 79.06 262 GLU A CA 1
ATOM 2074 C C . GLU A 1 262 ? -9.127 -6.820 28.540 1.00 79.06 262 GLU A C 1
ATOM 2076 O O . GLU A 1 262 ? -9.418 -7.661 27.696 1.00 79.06 262 GLU A O 1
ATOM 2081 N N . TRP A 1 263 ? -7.970 -6.152 28.473 1.00 86.19 263 TRP A N 1
ATOM 2082 C CA . TRP A 1 263 ? -7.010 -6.377 27.381 1.00 86.19 263 TRP A CA 1
ATOM 2083 C C . TRP A 1 263 ? -6.451 -7.808 27.377 1.00 86.19 263 TRP A C 1
ATOM 2085 O O . TRP A 1 263 ? -6.147 -8.359 26.324 1.00 86.19 263 TRP A O 1
ATOM 2095 N N . GLN A 1 264 ? -6.331 -8.443 28.548 1.00 87.19 264 GLN A N 1
ATOM 2096 C CA . GLN A 1 264 ? -5.934 -9.851 28.622 1.00 87.19 264 GLN A CA 1
ATOM 2097 C C . GLN A 1 264 ? -6.983 -10.772 27.987 1.00 87.19 264 GLN A C 1
ATOM 2099 O O . GLN A 1 264 ? -6.599 -11.679 27.255 1.00 87.19 264 GLN A O 1
ATOM 2104 N N . LYS A 1 265 ? -8.282 -10.510 28.202 1.00 86.38 265 LYS A N 1
ATOM 2105 C CA . LYS A 1 265 ? -9.362 -11.257 27.536 1.00 86.38 265 LYS A CA 1
ATOM 2106 C C . LYS A 1 265 ? -9.300 -11.107 26.016 1.00 86.38 265 LYS A C 1
ATOM 2108 O O . LYS A 1 265 ? -9.452 -12.100 25.316 1.00 86.38 265 LYS A O 1
ATOM 2113 N N . GLU A 1 266 ? -9.023 -9.902 25.516 1.00 89.44 266 GLU A N 1
ATOM 2114 C CA . GLU A 1 266 ? -8.858 -9.652 24.074 1.00 89.44 266 GLU A CA 1
ATOM 2115 C C . GLU A 1 266 ? -7.679 -10.442 23.483 1.00 89.44 266 GLU A C 1
ATOM 2117 O O . GLU A 1 266 ? -7.802 -11.032 22.410 1.00 89.44 266 GLU A O 1
ATOM 2122 N N . ILE A 1 267 ? -6.549 -10.528 24.196 1.00 91.19 267 ILE A N 1
ATOM 2123 C CA . ILE A 1 267 ? -5.410 -11.362 23.776 1.00 91.19 267 ILE A CA 1
ATOM 2124 C C . ILE A 1 267 ? -5.795 -12.844 23.754 1.00 91.19 267 ILE A C 1
ATOM 2126 O O . ILE A 1 267 ? -5.503 -13.532 22.775 1.00 91.19 267 ILE A O 1
ATOM 2130 N N . ASP A 1 268 ? -6.445 -13.343 24.808 1.00 89.94 268 ASP A N 1
ATOM 2131 C CA . ASP A 1 268 ? -6.870 -14.743 24.891 1.00 89.94 268 ASP A CA 1
ATOM 2132 C C . ASP A 1 268 ? -7.857 -15.087 23.760 1.00 89.94 268 ASP A C 1
ATOM 2134 O O . ASP A 1 268 ? -7.685 -16.095 23.069 1.00 89.94 268 ASP A O 1
ATOM 2138 N N . GLN A 1 269 ? -8.829 -14.207 23.502 1.00 90.12 269 GLN A N 1
ATOM 2139 C CA . GLN A 1 269 ? -9.783 -14.341 22.403 1.00 90.12 269 GLN A CA 1
ATOM 2140 C C . GLN A 1 269 ? -9.084 -14.321 21.039 1.00 90.12 269 GLN A C 1
ATOM 2142 O O . GLN A 1 269 ? -9.418 -15.127 20.166 1.00 90.12 269 GLN A O 1
ATOM 2147 N N . TRP A 1 270 ? -8.100 -13.439 20.842 1.00 93.62 270 TRP A N 1
ATOM 2148 C CA . TRP A 1 270 ? -7.311 -13.384 19.612 1.00 93.62 270 TRP A CA 1
ATOM 2149 C C . TRP A 1 270 ? -6.512 -14.675 19.395 1.00 93.62 270 TRP A C 1
ATOM 2151 O O . TRP A 1 270 ? -6.508 -15.218 18.289 1.00 93.62 270 TRP A O 1
ATOM 2161 N N . VAL A 1 271 ? -5.879 -15.213 20.444 1.00 94.06 271 VAL A N 1
ATOM 2162 C CA . VAL A 1 271 ? -5.139 -16.486 20.399 1.00 94.06 271 VAL A CA 1
ATOM 2163 C C . VAL A 1 271 ? -6.075 -17.644 20.045 1.00 94.06 271 VAL A C 1
ATOM 2165 O O . VAL A 1 271 ? -5.750 -18.460 19.178 1.00 94.06 271 VAL A O 1
ATOM 2168 N N . GLU A 1 272 ? -7.251 -17.717 20.668 1.00 91.75 272 GLU A N 1
ATOM 2169 C CA . GLU A 1 272 ? -8.253 -18.744 20.376 1.00 91.75 272 GLU A CA 1
ATOM 2170 C C . GLU A 1 272 ? -8.764 -18.645 18.931 1.00 91.75 272 GLU A C 1
ATOM 2172 O O . GLU A 1 272 ? -8.765 -19.639 18.199 1.00 91.75 272 GLU A O 1
ATOM 2177 N N . CYS A 1 273 ? -9.133 -17.442 18.485 1.00 93.06 273 CYS A N 1
ATOM 2178 C CA . CYS A 1 273 ? -9.609 -17.209 17.125 1.00 93.06 273 CYS A CA 1
ATOM 2179 C C . CYS A 1 273 ? -8.521 -17.508 16.082 1.00 93.06 273 CYS A C 1
ATOM 2181 O O . CYS A 1 273 ? -8.825 -18.108 15.052 1.00 93.06 273 CYS A O 1
ATOM 2183 N N . THR A 1 274 ? -7.256 -17.179 16.363 1.00 94.00 274 THR A N 1
ATOM 2184 C CA . THR A 1 274 ? -6.113 -17.492 15.487 1.00 94.00 274 THR A CA 1
ATOM 2185 C C . THR A 1 274 ? -5.906 -18.995 15.348 1.00 94.00 274 THR A C 1
ATOM 2187 O O . THR A 1 274 ? -5.736 -19.491 14.235 1.00 94.00 274 THR A O 1
ATOM 2190 N N . ASN A 1 275 ? -5.982 -19.743 16.451 1.00 93.75 275 ASN A N 1
ATOM 2191 C CA . ASN A 1 275 ? -5.905 -21.202 16.411 1.00 93.75 275 ASN A CA 1
ATOM 2192 C C . ASN A 1 275 ? -7.083 -21.814 15.638 1.00 93.75 275 ASN A C 1
ATOM 2194 O O . ASN A 1 275 ? -6.887 -22.725 14.834 1.00 93.75 275 ASN A O 1
ATOM 2198 N N . ARG A 1 276 ? -8.299 -21.289 15.835 1.00 94.31 276 ARG A N 1
ATOM 2199 C CA . ARG A 1 276 ? -9.507 -21.747 15.133 1.00 94.31 276 ARG A CA 1
ATOM 2200 C C . ARG A 1 276 ? -9.452 -21.466 13.629 1.00 94.31 276 ARG A C 1
ATOM 2202 O O . ARG A 1 276 ? -9.873 -22.305 12.841 1.00 94.31 276 ARG A O 1
ATOM 2209 N N . LEU A 1 277 ? -8.935 -20.303 13.233 1.00 94.00 277 LEU A N 1
ATOM 2210 C CA . LEU A 1 277 ? -8.878 -19.826 11.846 1.00 94.00 277 LEU A CA 1
ATOM 2211 C C . LEU A 1 277 ? -7.490 -19.991 11.212 1.00 94.00 277 LEU A C 1
ATOM 2213 O O . LEU A 1 277 ? -7.166 -19.293 10.253 1.00 94.00 277 LEU A O 1
ATOM 2217 N N . TRP A 1 278 ? -6.663 -20.915 11.711 1.00 92.62 278 TRP A N 1
ATOM 2218 C CA . TRP A 1 278 ? -5.255 -21.050 11.316 1.00 92.62 278 TRP A CA 1
ATOM 2219 C C . TRP A 1 278 ? -5.036 -21.076 9.799 1.00 92.62 278 TRP A C 1
ATOM 2221 O O . TRP A 1 278 ? -4.225 -20.323 9.256 1.00 92.62 278 TRP A O 1
ATOM 2231 N N . SER A 1 279 ? -5.785 -21.929 9.097 1.00 90.50 279 SER A N 1
ATOM 2232 C CA . SER A 1 279 ? -5.682 -22.078 7.644 1.00 90.50 279 SER A CA 1
ATOM 2233 C C . SER A 1 279 ? -6.027 -20.786 6.907 1.00 90.50 279 SER A C 1
ATOM 2235 O O . SER A 1 279 ? -5.361 -20.443 5.930 1.00 90.50 279 SER A O 1
ATOM 2237 N N . ASP A 1 280 ? -7.027 -20.049 7.388 1.00 87.88 280 ASP A N 1
ATOM 2238 C CA . ASP A 1 280 ? -7.445 -18.779 6.802 1.00 87.88 280 ASP A CA 1
ATOM 2239 C C . ASP A 1 280 ? -6.435 -17.674 7.076 1.00 87.88 280 ASP A C 1
ATOM 2241 O O . ASP A 1 280 ? -6.097 -16.930 6.160 1.00 87.88 280 ASP A O 1
ATOM 2245 N N . VAL A 1 281 ? -5.884 -17.615 8.289 1.00 90.31 281 VAL A N 1
ATOM 2246 C CA . VAL A 1 281 ? -4.805 -16.688 8.650 1.00 90.31 281 VAL A CA 1
ATOM 2247 C C . VAL A 1 281 ? -3.590 -16.910 7.752 1.00 90.31 281 VAL A C 1
ATOM 2249 O O . VAL A 1 281 ? -3.144 -15.974 7.090 1.00 90.31 281 VAL A O 1
ATOM 2252 N N . MET A 1 282 ? -3.098 -18.149 7.645 1.00 89.31 282 MET A N 1
ATOM 2253 C CA . MET A 1 282 ? -1.947 -18.472 6.791 1.00 89.31 282 MET A CA 1
ATOM 2254 C C . MET A 1 282 ? -2.219 -18.174 5.316 1.00 89.31 282 MET A C 1
ATOM 2256 O O . MET A 1 282 ? -1.355 -17.649 4.608 1.00 89.31 282 MET A O 1
ATOM 2260 N N . ARG A 1 283 ? -3.431 -18.481 4.842 1.00 86.44 283 ARG A N 1
ATOM 2261 C CA . ARG A 1 283 ? -3.862 -18.174 3.477 1.00 86.44 283 ARG A CA 1
ATOM 2262 C C . ARG A 1 283 ? -3.856 -16.666 3.222 1.00 86.44 283 ARG A C 1
ATOM 2264 O O . ARG A 1 283 ? -3.231 -16.248 2.250 1.00 86.44 283 ARG A O 1
ATOM 2271 N N . ARG A 1 284 ? -4.459 -15.860 4.104 1.00 85.69 284 ARG A N 1
ATOM 2272 C CA . ARG A 1 284 ? -4.479 -14.390 3.999 1.00 85.69 284 ARG A CA 1
ATOM 2273 C C . ARG A 1 284 ? -3.076 -13.797 4.052 1.00 85.69 284 ARG A C 1
ATOM 2275 O O . ARG A 1 284 ? -2.753 -12.960 3.221 1.00 85.69 284 ARG A O 1
ATOM 2282 N N . MET A 1 285 ? -2.212 -14.267 4.953 1.00 87.38 285 MET A N 1
ATOM 2283 C CA . MET A 1 285 ? -0.821 -13.799 5.037 1.00 87.38 285 MET A CA 1
ATOM 2284 C C . MET A 1 285 ? -0.057 -14.006 3.726 1.00 87.38 285 MET A C 1
ATOM 2286 O O . MET A 1 285 ? 0.630 -13.099 3.264 1.00 87.38 285 MET A O 1
ATOM 2290 N N . ARG A 1 286 ? -0.204 -15.178 3.093 1.00 84.00 286 ARG A N 1
ATOM 2291 C CA . ARG A 1 286 ? 0.450 -15.478 1.808 1.00 84.00 286 ARG A CA 1
ATOM 2292 C C . ARG A 1 286 ? -0.186 -14.721 0.642 1.00 84.00 286 ARG A C 1
ATOM 2294 O O . ARG A 1 286 ? 0.534 -14.237 -0.223 1.00 84.00 286 ARG A O 1
ATOM 2301 N N . GLN A 1 287 ? -1.514 -14.611 0.611 1.00 80.44 287 GLN A N 1
ATOM 2302 C CA . GLN A 1 287 ? -2.243 -13.901 -0.447 1.00 80.44 287 GLN A CA 1
ATOM 2303 C C . GLN A 1 287 ? -2.048 -12.385 -0.382 1.00 80.44 287 GLN A C 1
ATOM 2305 O O . GLN A 1 287 ? -2.034 -11.731 -1.417 1.00 80.44 287 GLN A O 1
ATOM 2310 N N . ASN A 1 288 ? -1.855 -11.817 0.803 1.00 81.62 288 ASN A N 1
ATOM 2311 C CA . ASN A 1 288 ? -1.624 -10.385 0.974 1.00 81.62 288 ASN A CA 1
ATOM 2312 C C . ASN A 1 288 ? -0.137 -10.009 0.922 1.00 81.62 288 ASN A C 1
ATOM 2314 O O . ASN A 1 288 ? 0.193 -8.828 1.038 1.00 81.62 288 ASN A O 1
ATOM 2318 N N . ALA A 1 289 ? 0.766 -10.980 0.737 1.00 88.31 289 ALA A N 1
ATOM 2319 C CA . ALA A 1 289 ? 2.187 -10.706 0.599 1.00 88.31 289 ALA A CA 1
ATOM 2320 C C . ALA A 1 289 ? 2.463 -9.921 -0.692 1.00 88.31 289 ALA A C 1
ATOM 2322 O O . ALA A 1 289 ? 2.118 -10.337 -1.797 1.00 88.31 289 ALA A O 1
ATOM 2323 N N . PHE A 1 290 ? 3.119 -8.775 -0.565 1.00 89.31 290 PHE A N 1
ATOM 2324 C CA . PHE A 1 290 ? 3.449 -7.926 -1.693 1.00 89.31 290 PHE A CA 1
ATOM 2325 C C . PHE A 1 290 ? 4.509 -8.564 -2.595 1.00 89.31 290 PHE A C 1
ATOM 2327 O O . PHE A 1 290 ? 5.576 -8.968 -2.141 1.00 89.31 290 PHE A O 1
ATOM 2334 N N . VAL A 1 291 ? 4.256 -8.575 -3.901 1.00 87.25 291 VAL A N 1
ATOM 2335 C CA . VAL A 1 291 ? 5.219 -9.054 -4.902 1.00 87.25 291 VAL A CA 1
ATOM 2336 C C . VAL A 1 291 ? 6.086 -7.895 -5.398 1.00 87.25 291 VAL A C 1
ATOM 2338 O O . VAL A 1 291 ? 5.586 -6.798 -5.664 1.00 87.25 291 VAL A O 1
ATOM 2341 N N . LEU A 1 292 ? 7.390 -8.139 -5.540 1.00 87.69 292 LEU A N 1
ATOM 2342 C CA . LEU A 1 292 ? 8.331 -7.169 -6.102 1.00 87.69 292 LEU A CA 1
ATOM 2343 C C . LEU A 1 292 ? 8.123 -7.019 -7.618 1.00 87.69 292 LEU A C 1
ATOM 2345 O O . LEU A 1 292 ? 8.007 -8.004 -8.344 1.00 87.69 292 LEU A O 1
ATOM 2349 N N . VAL A 1 293 ? 8.107 -5.780 -8.110 1.00 85.19 293 VAL A N 1
ATOM 2350 C CA . VAL A 1 293 ? 7.866 -5.444 -9.525 1.00 85.19 293 VAL A CA 1
ATOM 2351 C C . VAL A 1 293 ? 9.180 -4.965 -10.152 1.00 85.19 293 VAL A C 1
ATOM 2353 O O . VAL A 1 293 ? 9.976 -4.363 -9.431 1.00 85.19 293 VAL A O 1
ATOM 2356 N N . PRO A 1 294 ? 9.466 -5.218 -11.447 1.00 84.12 294 PRO A N 1
ATOM 2357 C CA . PRO A 1 294 ? 10.656 -4.669 -12.098 1.00 84.12 294 PRO A CA 1
ATOM 2358 C C . PRO A 1 294 ? 10.791 -3.164 -11.847 1.00 84.12 294 PRO A C 1
ATOM 2360 O O . PRO A 1 294 ? 9.822 -2.418 -11.982 1.00 84.12 294 PRO A O 1
ATOM 2363 N N . ALA A 1 295 ? 11.978 -2.726 -11.438 1.00 75.38 295 ALA A N 1
ATOM 2364 C CA . ALA A 1 295 ? 12.262 -1.313 -11.262 1.00 75.38 295 ALA A CA 1
ATOM 2365 C C . ALA A 1 295 ? 12.464 -0.684 -12.646 1.00 75.38 295 ALA A C 1
ATOM 2367 O O . ALA A 1 295 ? 13.406 -1.038 -13.357 1.00 75.38 295 ALA A O 1
ATOM 2368 N N . ASP A 1 296 ? 11.583 0.234 -13.039 1.00 62.09 296 ASP A N 1
ATOM 2369 C CA . ASP A 1 296 ? 11.751 0.986 -14.279 1.00 62.09 296 ASP A CA 1
ATOM 2370 C C . ASP A 1 296 ? 13.004 1.864 -14.167 1.00 62.09 296 ASP A C 1
ATOM 2372 O O . ASP A 1 296 ? 13.053 2.808 -13.382 1.00 62.09 296 ASP A O 1
ATOM 2376 N N . THR A 1 297 ? 14.027 1.576 -14.976 1.00 47.91 297 THR A N 1
ATOM 2377 C CA . THR A 1 297 ? 15.310 2.308 -14.994 1.00 47.91 297 THR A CA 1
ATOM 2378 C C . THR A 1 297 ? 15.176 3.794 -15.354 1.00 47.91 297 THR A C 1
ATOM 2380 O O . THR A 1 297 ? 16.142 4.541 -15.234 1.00 47.91 297 THR A O 1
ATOM 2383 N N . SER A 1 298 ? 14.003 4.225 -15.826 1.00 43.66 298 SER A N 1
ATOM 2384 C CA . SER A 1 298 ? 13.669 5.609 -16.179 1.00 43.66 298 SER A CA 1
ATOM 2385 C C . SER A 1 298 ? 12.946 6.380 -15.073 1.00 43.66 298 SER A C 1
ATOM 2387 O O . SER A 1 298 ? 12.876 7.606 -15.141 1.00 43.66 298 SER A O 1
ATOM 2389 N N . GLU A 1 299 ? 12.410 5.699 -14.058 1.00 46.00 299 GLU A N 1
ATOM 2390 C CA . GLU A 1 299 ? 11.866 6.365 -12.880 1.00 46.00 299 GLU A CA 1
ATOM 2391 C C . GLU A 1 299 ? 12.988 6.509 -11.855 1.00 46.00 299 GLU A C 1
ATOM 2393 O O . GLU A 1 299 ? 13.176 5.657 -10.986 1.00 46.00 299 GLU A O 1
ATOM 2398 N N . ASN A 1 300 ? 13.741 7.611 -11.950 1.00 45.97 300 ASN A N 1
ATOM 2399 C CA . ASN A 1 300 ? 14.453 8.137 -10.785 1.00 45.97 300 ASN A CA 1
ATOM 2400 C C . ASN A 1 300 ? 13.506 8.053 -9.584 1.00 45.97 300 ASN A C 1
ATOM 2402 O O . ASN A 1 300 ? 12.334 8.402 -9.741 1.00 45.97 300 ASN A O 1
ATOM 2406 N N . ASP A 1 301 ? 14.000 7.590 -8.429 1.00 51.22 301 ASP A N 1
ATOM 2407 C CA . ASP A 1 301 ? 13.239 7.568 -7.177 1.00 51.22 301 ASP A CA 1
ATOM 2408 C C . ASP A 1 301 ? 12.470 8.901 -7.074 1.00 51.22 301 ASP A C 1
ATOM 2410 O O . ASP A 1 301 ? 13.119 9.949 -6.964 1.00 51.22 301 ASP A O 1
ATOM 2414 N N . PRO A 1 302 ? 11.127 8.920 -7.240 1.00 43.38 302 PRO A N 1
ATOM 2415 C CA . PRO A 1 302 ? 10.369 10.164 -7.432 1.00 43.38 302 PRO A CA 1
ATOM 2416 C C . PRO A 1 302 ? 10.569 11.138 -6.261 1.00 43.38 302 PRO A C 1
ATOM 2418 O O . PRO A 1 302 ? 10.365 12.344 -6.376 1.00 43.38 302 PRO A O 1
ATOM 2421 N N . LEU A 1 303 ? 11.068 10.609 -5.149 1.00 49.78 303 LEU A N 1
ATOM 2422 C CA . LEU A 1 303 ? 11.461 11.288 -3.934 1.00 49.78 303 LEU A CA 1
ATOM 2423 C C . LEU A 1 303 ? 12.699 12.196 -4.040 1.00 49.78 303 LEU A C 1
ATOM 2425 O O . LEU A 1 303 ? 12.932 12.980 -3.118 1.00 49.78 303 LEU A O 1
ATOM 2429 N N . CYS A 1 304 ? 13.502 12.113 -5.104 1.00 47.56 304 CYS A N 1
ATOM 2430 C CA . CYS A 1 304 ? 14.595 13.065 -5.342 1.00 47.56 304 CYS A CA 1
ATOM 2431 C C . CYS A 1 304 ? 14.113 14.394 -5.950 1.00 47.56 304 CYS A C 1
ATOM 2433 O O . CYS A 1 304 ? 14.864 15.363 -5.913 1.00 47.56 304 CYS A O 1
ATOM 2435 N N . MET A 1 305 ? 12.890 14.442 -6.495 1.00 42.19 305 MET A N 1
ATOM 2436 C CA . MET A 1 305 ? 12.350 15.609 -7.212 1.00 42.19 305 MET A CA 1
ATOM 2437 C C . MET A 1 305 ? 11.173 16.286 -6.494 1.00 42.19 305 MET A C 1
ATOM 2439 O O . MET A 1 305 ? 10.788 17.383 -6.888 1.00 42.19 305 MET A O 1
ATOM 2443 N N . LEU A 1 306 ? 10.582 15.642 -5.481 1.00 48.88 306 LEU A N 1
ATOM 2444 C CA . LEU A 1 306 ? 9.411 16.161 -4.771 1.00 48.88 306 LEU A CA 1
ATOM 2445 C C . LEU A 1 306 ? 9.828 17.008 -3.568 1.00 48.88 306 LEU A C 1
ATOM 2447 O O . LEU A 1 306 ? 10.565 16.547 -2.691 1.00 48.88 306 LEU A O 1
ATOM 2451 N N . ASP A 1 307 ? 9.327 18.240 -3.531 1.00 47.00 307 ASP A N 1
ATOM 2452 C CA . ASP A 1 307 ? 9.526 19.156 -2.419 1.00 47.00 307 ASP A CA 1
ATOM 2453 C C . ASP A 1 307 ? 8.758 18.628 -1.194 1.00 47.00 307 ASP A C 1
ATOM 2455 O O . ASP A 1 307 ? 7.541 18.455 -1.217 1.00 47.00 307 ASP A O 1
ATOM 2459 N N . THR A 1 308 ? 9.461 18.291 -0.108 1.00 52.25 308 THR A N 1
ATOM 2460 C CA . THR A 1 308 ? 8.850 17.654 1.082 1.00 52.25 308 THR A CA 1
ATOM 2461 C C . THR A 1 308 ? 8.026 18.614 1.950 1.00 52.25 308 THR A C 1
ATOM 2463 O O . THR A 1 308 ? 7.656 18.261 3.075 1.00 52.25 308 THR A O 1
ATOM 2466 N N . SER A 1 309 ? 7.787 19.823 1.440 1.00 54.16 309 SER A N 1
ATOM 2467 C CA . SER A 1 309 ? 7.121 20.950 2.087 1.00 54.16 309 SER A CA 1
ATOM 2468 C C . SER A 1 309 ? 5.592 20.801 2.126 1.00 54.16 309 SER A C 1
ATOM 2470 O O . SER A 1 309 ? 4.972 21.297 3.065 1.00 54.16 309 SER A O 1
ATOM 2472 N N . SER A 1 310 ? 4.987 20.055 1.189 1.00 63.56 310 SER A N 1
ATOM 2473 C CA . SER A 1 310 ? 3.546 19.748 1.158 1.00 63.56 310 SER A CA 1
ATOM 2474 C C . SER A 1 310 ? 3.266 18.269 1.495 1.00 63.56 310 SER A C 1
ATOM 2476 O O . SER A 1 310 ? 3.503 17.386 0.666 1.00 63.56 310 SER A O 1
ATOM 2478 N N . PRO A 1 311 ? 2.728 17.948 2.693 1.00 63.97 311 PRO A N 1
ATOM 2479 C CA . PRO A 1 311 ? 2.368 16.575 3.076 1.00 63.97 311 PRO A CA 1
ATOM 2480 C C . PRO A 1 311 ? 1.337 15.911 2.147 1.00 63.97 311 PRO A C 1
ATOM 2482 O O . PRO A 1 311 ? 1.353 14.694 1.975 1.00 63.97 311 PRO A O 1
ATOM 2485 N N . LYS A 1 312 ? 0.460 16.711 1.525 1.00 66.44 312 LYS A N 1
ATOM 2486 C CA . LYS A 1 312 ? -0.613 16.240 0.635 1.00 66.44 312 LYS A CA 1
ATOM 2487 C C . LYS A 1 312 ? -0.066 15.684 -0.680 1.00 66.44 312 LYS A C 1
ATOM 2489 O O . LYS A 1 312 ? -0.361 14.548 -1.043 1.00 66.44 312 LYS A O 1
ATOM 2494 N N . GLU A 1 313 ? 0.790 16.453 -1.352 1.00 69.31 313 GLU A N 1
ATOM 2495 C CA . GLU A 1 313 ? 1.442 16.036 -2.602 1.00 69.31 313 GLU A CA 1
ATOM 2496 C C . GLU A 1 313 ? 2.340 14.814 -2.378 1.00 69.31 313 GLU A C 1
ATOM 2498 O O . GLU A 1 313 ? 2.389 13.897 -3.201 1.00 69.31 313 GLU A O 1
ATOM 2503 N N . TYR A 1 314 ? 2.996 14.766 -1.215 1.00 74.19 314 TYR A N 1
ATOM 2504 C CA . TYR A 1 314 ? 3.822 13.638 -0.805 1.00 74.19 314 TYR A CA 1
ATOM 2505 C C . TYR A 1 314 ? 3.018 12.335 -0.705 1.00 74.19 314 TYR A C 1
ATOM 2507 O O . TYR A 1 314 ? 3.416 11.311 -1.266 1.00 74.19 314 TYR A O 1
ATOM 2515 N N . LEU A 1 315 ? 1.862 12.368 -0.038 1.00 76.75 315 LEU A N 1
ATOM 2516 C CA . LEU A 1 315 ? 1.002 11.198 0.106 1.00 76.75 315 LEU A CA 1
ATOM 2517 C C . LEU A 1 315 ? 0.369 10.777 -1.228 1.00 76.75 315 LEU A C 1
ATOM 2519 O O . LEU A 1 315 ? 0.368 9.591 -1.561 1.00 76.75 315 LEU A O 1
ATOM 2523 N N . GLN A 1 316 ? -0.086 11.726 -2.048 1.00 79.19 316 GLN A N 1
ATOM 2524 C CA . GLN A 1 316 ? -0.616 11.429 -3.383 1.00 79.19 316 GLN A CA 1
ATOM 2525 C C . GLN A 1 316 ? 0.426 10.740 -4.279 1.00 79.19 316 GLN A C 1
ATOM 2527 O O . GLN A 1 316 ? 0.090 9.813 -5.025 1.00 79.19 316 GLN A O 1
ATOM 2532 N N . ALA A 1 317 ? 1.697 11.135 -4.175 1.00 79.69 317 ALA A N 1
ATOM 2533 C CA . ALA A 1 317 ? 2.790 10.487 -4.888 1.00 79.69 317 ALA A CA 1
ATOM 2534 C C . ALA A 1 317 ? 3.006 9.028 -4.442 1.00 79.69 317 ALA A C 1
ATOM 2536 O O . ALA A 1 317 ? 3.240 8.173 -5.304 1.00 79.69 317 ALA A O 1
ATOM 2537 N N . ILE A 1 318 ? 2.883 8.727 -3.136 1.00 81.38 318 ILE A N 1
ATOM 2538 C CA . ILE A 1 318 ? 2.950 7.349 -2.602 1.00 81.38 318 ILE A CA 1
ATOM 2539 C C . ILE A 1 318 ? 1.876 6.495 -3.267 1.00 81.38 318 ILE A C 1
ATOM 2541 O O . ILE A 1 318 ? 2.178 5.480 -3.899 1.00 81.38 318 ILE A O 1
ATOM 2545 N N . LEU A 1 319 ? 0.623 6.933 -3.156 1.00 83.38 319 LEU A N 1
ATOM 2546 C CA . LEU A 1 319 ? -0.534 6.166 -3.610 1.00 83.38 319 LEU A CA 1
ATOM 2547 C C . LEU A 1 319 ? -0.494 5.949 -5.125 1.00 83.38 319 LEU A C 1
ATOM 2549 O O . LEU A 1 319 ? -0.621 4.819 -5.591 1.00 83.38 319 LEU A O 1
ATOM 2553 N N . SER A 1 320 ? -0.166 6.995 -5.887 1.00 82.56 320 SER A N 1
ATOM 2554 C CA . SER A 1 320 ? -0.026 6.912 -7.346 1.00 82.56 320 SER A CA 1
ATOM 2555 C C . SER A 1 320 ? 1.077 5.941 -7.780 1.00 82.56 320 SER A C 1
ATOM 2557 O O . SER A 1 320 ? 0.994 5.315 -8.839 1.00 82.56 320 SER A O 1
ATOM 2559 N N . ARG A 1 321 ? 2.156 5.808 -6.997 1.00 83.69 321 ARG A N 1
ATOM 2560 C CA . ARG A 1 321 ? 3.202 4.813 -7.268 1.00 83.69 321 ARG A CA 1
ATOM 2561 C C . ARG A 1 321 ? 2.718 3.401 -6.954 1.00 83.69 321 ARG A C 1
ATOM 2563 O O . ARG A 1 321 ? 2.935 2.506 -7.769 1.00 83.69 321 ARG A O 1
ATOM 2570 N N . MET A 1 322 ? 2.057 3.206 -5.816 1.00 84.81 322 MET A N 1
ATOM 2571 C CA . MET A 1 322 ? 1.490 1.911 -5.432 1.00 84.81 322 MET A CA 1
ATOM 2572 C C . MET A 1 322 ? 0.479 1.405 -6.467 1.00 84.81 322 MET A C 1
ATOM 2574 O O . MET A 1 322 ? 0.528 0.232 -6.850 1.00 84.81 322 MET A O 1
ATOM 2578 N N . ASP A 1 323 ? -0.378 2.290 -6.981 1.00 83.56 323 ASP A N 1
ATOM 2579 C CA . ASP A 1 323 ? -1.330 1.974 -8.047 1.00 83.56 323 ASP A CA 1
ATOM 2580 C C . ASP A 1 323 ? -0.625 1.550 -9.332 1.00 83.56 323 ASP A C 1
ATOM 2582 O O . ASP A 1 323 ? -0.916 0.483 -9.873 1.00 83.56 323 ASP A O 1
ATOM 2586 N N . ARG A 1 324 ? 0.366 2.324 -9.793 1.00 83.75 324 ARG A N 1
ATOM 2587 C CA . ARG A 1 324 ? 1.150 1.974 -10.989 1.00 83.75 324 ARG A CA 1
ATOM 2588 C C . ARG A 1 324 ? 1.845 0.621 -10.853 1.00 83.75 324 ARG A C 1
ATOM 2590 O O . ARG A 1 324 ? 1.806 -0.178 -11.788 1.00 83.75 324 ARG A O 1
ATOM 2597 N N . GLN A 1 325 ? 2.448 0.335 -9.698 1.00 84.19 325 GLN A N 1
ATOM 2598 C CA . GLN A 1 325 ? 3.094 -0.958 -9.444 1.00 84.19 325 GLN A CA 1
ATOM 2599 C C . GLN A 1 325 ? 2.081 -2.110 -9.416 1.00 84.19 325 GLN A C 1
ATOM 2601 O O . GLN A 1 325 ? 2.365 -3.200 -9.912 1.00 84.19 325 GLN A O 1
ATOM 2606 N N . THR A 1 326 ? 0.892 -1.883 -8.862 1.00 81.50 326 THR A N 1
ATOM 2607 C CA . THR A 1 326 ? -0.191 -2.877 -8.832 1.00 81.50 326 THR A CA 1
ATOM 2608 C C . THR A 1 326 ? -0.748 -3.134 -10.232 1.00 81.50 326 THR A C 1
ATOM 2610 O O . THR A 1 326 ? -0.926 -4.284 -10.628 1.00 81.50 326 THR A O 1
ATOM 2613 N N . GLU A 1 327 ? -0.935 -2.087 -11.029 1.00 80.81 327 GLU A N 1
ATOM 2614 C CA . GLU A 1 327 ? -1.403 -2.188 -12.409 1.00 80.81 327 GLU A CA 1
ATOM 2615 C C . GLU A 1 327 ? -0.367 -2.849 -13.331 1.00 80.81 327 GLU A C 1
ATOM 2617 O O . GLU A 1 327 ? -0.718 -3.681 -14.167 1.00 80.81 327 GLU A O 1
ATOM 2622 N N . SER A 1 328 ? 0.925 -2.562 -13.143 1.00 79.62 328 SER A N 1
ATOM 2623 C CA . SER A 1 328 ? 2.013 -3.252 -13.850 1.00 79.62 328 SER A CA 1
ATOM 2624 C C . SER A 1 328 ? 1.962 -4.767 -13.619 1.00 79.62 328 SER A C 1
ATOM 2626 O O . SER A 1 328 ? 1.998 -5.548 -14.574 1.00 79.62 328 SER A O 1
ATOM 2628 N N . LEU A 1 329 ? 1.760 -5.190 -12.365 1.00 76.50 329 LEU A N 1
ATOM 2629 C CA . LEU A 1 329 ? 1.599 -6.601 -12.014 1.00 76.50 329 LEU A CA 1
ATOM 2630 C C . LEU A 1 329 ? 0.354 -7.218 -12.675 1.00 76.50 329 LEU A C 1
ATOM 2632 O O . LEU A 1 329 ? 0.438 -8.302 -13.255 1.00 76.50 329 LEU A O 1
ATOM 2636 N N . ARG A 1 330 ? -0.789 -6.515 -12.658 1.00 74.81 330 ARG A N 1
ATOM 2637 C CA . ARG A 1 330 ? -2.023 -6.969 -13.330 1.00 74.81 330 ARG A CA 1
ATOM 2638 C C . ARG A 1 330 ? -1.817 -7.170 -14.827 1.00 74.81 330 ARG A C 1
ATOM 2640 O O . ARG A 1 330 ? -2.240 -8.190 -15.373 1.00 74.81 330 ARG A O 1
ATOM 2647 N N . ARG A 1 331 ? -1.132 -6.239 -15.494 1.00 75.69 331 ARG A N 1
ATOM 2648 C CA . ARG A 1 331 ? -0.831 -6.334 -16.930 1.00 75.69 331 ARG A CA 1
ATOM 2649 C C . ARG A 1 331 ? 0.064 -7.523 -17.248 1.00 75.69 331 ARG A C 1
ATOM 2651 O O . ARG A 1 331 ? -0.230 -8.245 -18.195 1.00 75.69 331 ARG A O 1
ATOM 2658 N N . GLN A 1 332 ? 1.104 -7.762 -16.448 1.00 70.00 332 GLN A N 1
ATOM 2659 C CA . GLN A 1 332 ? 1.975 -8.932 -16.613 1.00 70.00 332 GLN A CA 1
ATOM 2660 C C . GLN A 1 332 ? 1.206 -10.251 -16.461 1.00 70.00 332 GLN A C 1
ATOM 2662 O O . GLN A 1 332 ? 1.458 -11.203 -17.197 1.00 70.00 332 GLN A O 1
ATOM 2667 N N . MET A 1 333 ? 0.242 -10.294 -15.543 1.00 61.44 333 MET A N 1
ATOM 2668 C CA . MET A 1 333 ? -0.591 -11.472 -15.292 1.00 61.44 333 MET A CA 1
ATOM 2669 C C . MET A 1 333 ? -1.684 -11.684 -16.354 1.00 61.44 333 MET A C 1
ATOM 2671 O O . MET A 1 333 ? -2.091 -12.819 -16.584 1.00 61.44 333 MET A O 1
ATOM 2675 N N . SER A 1 334 ? -2.131 -10.619 -17.029 1.00 63.50 334 SER A N 1
ATOM 2676 C CA . SER A 1 334 ? -3.223 -10.660 -18.018 1.00 63.50 334 SER A CA 1
ATOM 2677 C C . SER A 1 334 ? -2.777 -11.028 -19.443 1.00 63.50 334 SER A C 1
ATOM 2679 O O . SER A 1 334 ? -3.624 -11.253 -20.307 1.00 63.50 334 SER A O 1
ATOM 2681 N N . GLN A 1 335 ? -1.471 -11.085 -19.732 1.00 54.84 335 GLN A N 1
ATOM 2682 C CA . GLN A 1 335 ? -0.978 -11.440 -21.068 1.00 54.84 335 GLN A CA 1
ATOM 2683 C C . GLN A 1 335 ? -0.990 -12.968 -21.303 1.00 54.84 335 GLN A C 1
ATOM 2685 O O . GLN A 1 335 ? -0.354 -13.706 -20.543 1.00 54.84 335 GLN A O 1
ATOM 2690 N N . PRO A 1 336 ? -1.640 -13.478 -22.373 1.00 40.38 336 PRO A N 1
ATOM 2691 C CA . PRO A 1 336 ? -1.546 -14.887 -22.752 1.00 40.38 336 PRO A CA 1
ATOM 2692 C C . PRO A 1 336 ? -0.131 -15.192 -23.266 1.00 40.38 336 PRO A C 1
ATOM 2694 O O . PRO A 1 336 ? 0.318 -14.621 -24.260 1.00 40.38 336 PRO A O 1
ATOM 2697 N N . ARG A 1 337 ? 0.601 -16.083 -22.586 1.00 38.66 337 ARG A N 1
ATOM 2698 C CA . ARG A 1 337 ? 1.979 -16.438 -22.971 1.00 38.66 337 ARG A CA 1
ATOM 2699 C C . ARG A 1 337 ? 1.988 -17.347 -24.210 1.00 38.66 337 ARG A C 1
ATOM 2701 O O . ARG A 1 337 ? 1.365 -18.409 -24.159 1.00 38.66 337 ARG A O 1
ATOM 2708 N N . PRO A 1 338 ? 2.741 -17.028 -25.280 1.00 34.56 338 PRO A N 1
ATOM 2709 C CA . PRO A 1 338 ? 3.119 -18.013 -26.284 1.00 34.56 338 PRO A CA 1
ATOM 2710 C C . PRO A 1 338 ? 4.158 -18.975 -25.693 1.00 34.56 338 PRO A C 1
ATOM 2712 O O . PRO A 1 338 ? 5.010 -18.593 -24.893 1.00 34.56 338 PRO A O 1
ATOM 2715 N N . THR A 1 339 ? 4.083 -20.237 -26.095 1.00 38.06 339 THR A N 1
ATOM 2716 C CA . THR A 1 339 ? 4.975 -21.335 -25.709 1.00 38.06 339 THR A CA 1
ATOM 2717 C C . THR A 1 339 ? 6.462 -21.009 -25.899 1.00 38.06 339 THR A C 1
ATOM 2719 O O . THR A 1 339 ? 6.952 -21.058 -27.024 1.00 38.06 339 THR A O 1
ATOM 2722 N N . GLN A 1 340 ? 7.188 -20.769 -24.801 1.00 27.52 340 GLN A N 1
ATOM 2723 C CA . GLN A 1 340 ? 8.627 -21.034 -24.638 1.00 27.52 340 GLN A CA 1
ATOM 2724 C C . GLN A 1 340 ? 8.959 -21.207 -23.136 1.00 27.52 340 GLN A C 1
ATOM 2726 O O . GLN A 1 340 ? 8.375 -20.506 -22.306 1.00 27.52 340 GLN A O 1
ATOM 2731 N N . PRO A 1 341 ? 9.840 -22.155 -22.751 1.00 36.88 341 PRO A N 1
ATOM 2732 C CA . PRO A 1 341 ? 10.196 -22.396 -21.355 1.00 36.88 341 PRO A CA 1
ATOM 2733 C C . PRO A 1 341 ? 11.353 -21.491 -20.891 1.00 36.88 341 PRO A C 1
ATOM 2735 O O . PRO A 1 341 ? 12.248 -21.191 -21.675 1.00 36.88 341 PRO A O 1
ATOM 2738 N N . GLN A 1 342 ? 11.357 -21.193 -19.581 1.00 30.52 342 GLN A N 1
ATOM 2739 C CA . GLN A 1 342 ? 12.286 -20.343 -18.800 1.00 30.52 342 GLN A CA 1
ATOM 2740 C C . GLN A 1 342 ? 11.919 -18.836 -18.864 1.00 30.52 342 GLN A C 1
ATOM 2742 O O . GLN A 1 342 ? 11.864 -18.261 -19.936 1.00 30.52 342 GLN A O 1
ATOM 2747 N N . TYR A 1 343 ? 11.592 -18.093 -17.794 1.00 31.39 343 TYR A N 1
ATOM 2748 C CA . TYR A 1 343 ? 12.022 -18.143 -16.394 1.00 31.39 343 TYR A CA 1
ATOM 2749 C C . TYR A 1 343 ? 10.921 -17.581 -15.462 1.00 31.39 343 TYR A C 1
ATOM 2751 O O . TYR A 1 343 ? 10.752 -16.375 -15.323 1.00 31.39 343 TYR A O 1
ATOM 2759 N N . MET A 1 344 ? 10.200 -18.459 -14.771 1.00 28.16 344 MET A N 1
ATOM 2760 C CA . MET A 1 344 ? 9.656 -18.193 -13.436 1.00 28.16 344 MET A CA 1
ATOM 2761 C C . MET A 1 344 ? 10.253 -19.280 -12.552 1.00 28.16 344 MET A C 1
ATOM 2763 O O . MET A 1 344 ? 10.329 -20.432 -12.983 1.00 28.16 344 MET A O 1
ATOM 2767 N N . LEU A 1 345 ? 10.752 -18.891 -11.381 1.00 33.91 345 LEU A N 1
ATOM 2768 C CA . LEU A 1 345 ? 11.420 -19.794 -10.451 1.00 33.91 345 LEU A CA 1
ATOM 2769 C C . LEU A 1 345 ? 10.559 -21.040 -10.206 1.00 33.91 345 LEU A C 1
ATOM 2771 O O . LEU A 1 345 ? 9.336 -20.983 -10.103 1.00 33.91 345 LEU A O 1
ATOM 2775 N N . THR A 1 346 ? 11.253 -22.164 -10.250 1.00 28.31 346 THR A N 1
ATOM 2776 C CA . THR A 1 346 ? 10.773 -23.518 -10.474 1.00 28.31 346 THR A CA 1
ATOM 2777 C C . THR A 1 346 ? 9.808 -24.002 -9.401 1.00 28.31 346 THR A C 1
ATOM 2779 O O . THR A 1 346 ? 10.129 -24.012 -8.218 1.00 28.31 346 THR A O 1
ATOM 2782 N N . TYR A 1 347 ? 8.658 -24.480 -9.871 1.00 29.50 347 TYR A N 1
ATOM 2783 C CA . TYR A 1 347 ? 7.843 -25.497 -9.219 1.00 29.50 347 TYR A CA 1
ATOM 2784 C C . TYR A 1 347 ? 8.714 -26.745 -9.020 1.00 29.50 347 TYR A C 1
ATOM 2786 O O . TYR A 1 347 ? 9.052 -27.411 -10.002 1.00 29.50 347 TYR A O 1
ATOM 2794 N N . ASP A 1 348 ? 9.085 -27.050 -7.779 1.00 29.31 348 ASP A N 1
ATOM 2795 C CA . ASP A 1 348 ? 9.502 -28.403 -7.434 1.00 29.31 348 ASP A CA 1
ATOM 2796 C C . ASP A 1 348 ? 8.243 -29.222 -7.132 1.00 29.31 348 ASP A C 1
ATOM 2798 O O . ASP A 1 348 ? 7.411 -28.854 -6.301 1.00 29.31 348 ASP A O 1
ATOM 2802 N N . LYS A 1 349 ? 8.056 -30.300 -7.894 1.00 32.69 349 LYS A N 1
ATOM 2803 C CA . LYS A 1 349 ? 6.944 -31.237 -7.740 1.00 32.69 349 LYS A CA 1
ATOM 2804 C C . LYS A 1 349 ? 7.331 -32.259 -6.677 1.00 32.69 349 LYS A C 1
ATOM 2806 O O . LYS A 1 349 ? 7.597 -33.413 -6.998 1.00 32.69 349 LYS A O 1
ATOM 2811 N N . SER A 1 350 ? 7.281 -31.868 -5.413 1.00 32.06 350 SER A N 1
ATOM 2812 C CA . SER A 1 350 ? 7.194 -32.845 -4.332 1.00 32.06 350 SER A CA 1
ATOM 2813 C C . SER A 1 350 ? 6.517 -32.248 -3.104 1.00 32.06 350 SER A C 1
ATOM 2815 O O . SER A 1 350 ? 7.120 -31.483 -2.360 1.00 32.06 350 SER A O 1
ATOM 2817 N N . HIS A 1 351 ? 5.275 -32.700 -2.926 1.00 29.66 351 HIS A N 1
ATOM 2818 C CA . HIS A 1 351 ? 4.418 -32.652 -1.739 1.00 29.66 351 HIS A CA 1
ATOM 2819 C C . HIS A 1 351 ? 3.518 -31.415 -1.546 1.00 29.66 351 HIS A C 1
ATOM 2821 O O . HIS A 1 351 ? 3.953 -30.311 -1.255 1.00 29.66 351 HIS A O 1
ATOM 2827 N N . ASP A 1 352 ? 2.226 -31.718 -1.718 1.00 29.72 352 ASP A N 1
ATOM 2828 C CA . ASP A 1 352 ? 1.002 -31.096 -1.212 1.00 29.72 352 ASP A CA 1
ATOM 2829 C C . ASP A 1 352 ? 0.611 -29.661 -1.615 1.00 29.72 352 ASP A C 1
ATOM 2831 O O . ASP A 1 352 ? 1.093 -28.663 -1.097 1.00 29.72 352 ASP A O 1
ATOM 2835 N N . GLY A 1 353 ? -0.436 -29.595 -2.455 1.00 28.98 353 GLY A N 1
ATOM 2836 C CA . GLY A 1 353 ? -1.548 -28.654 -2.261 1.00 28.98 353 GLY A CA 1
ATOM 2837 C C . GLY A 1 353 ? -1.491 -27.302 -2.984 1.00 28.98 353 GLY A C 1
ATOM 2838 O O . GLY A 1 353 ? -1.082 -26.306 -2.410 1.00 28.98 353 GLY A O 1
ATOM 2839 N N . ILE A 1 354 ? -2.027 -27.270 -4.213 1.00 33.50 354 ILE A N 1
ATOM 2840 C CA . ILE A 1 354 ? -2.764 -26.153 -4.856 1.00 33.50 354 ILE A CA 1
ATOM 2841 C C . ILE A 1 354 ? -2.207 -24.730 -4.637 1.00 33.50 354 ILE A C 1
ATOM 2843 O O . ILE A 1 354 ? -2.694 -24.044 -3.755 1.00 33.50 354 ILE A O 1
ATOM 2847 N N . PHE A 1 355 ? -1.358 -24.200 -5.532 1.00 31.77 355 PHE A N 1
ATOM 2848 C CA . PHE A 1 355 ? -1.267 -22.739 -5.745 1.00 31.77 355 PHE A CA 1
ATOM 2849 C C . PHE A 1 355 ? -0.881 -22.395 -7.197 1.00 31.77 355 PHE A C 1
ATOM 2851 O O . PHE A 1 355 ? 0.278 -22.490 -7.605 1.00 31.77 355 PHE A O 1
ATOM 2858 N N . GLY A 1 356 ? -1.874 -21.987 -7.998 1.00 29.77 356 GLY A N 1
ATOM 2859 C CA . GLY A 1 356 ? -1.642 -21.192 -9.211 1.00 29.77 356 GLY A CA 1
ATOM 2860 C C . GLY A 1 356 ? -1.157 -19.778 -8.850 1.00 29.77 356 GLY A C 1
ATOM 2861 O O . GLY A 1 356 ? -1.117 -19.438 -7.667 1.00 29.77 356 GLY A O 1
ATOM 2862 N N . PRO A 1 357 ? -0.771 -18.939 -9.826 1.00 32.03 357 PRO A N 1
ATOM 2863 C CA . PRO A 1 357 ? -0.295 -17.591 -9.548 1.00 32.03 357 PRO A CA 1
ATOM 2864 C C . PRO A 1 357 ? -1.489 -16.725 -9.119 1.00 32.03 357 PRO A C 1
ATOM 2866 O O . PRO A 1 357 ? -2.209 -16.170 -9.944 1.00 32.03 357 PRO A O 1
ATOM 2869 N N . ILE A 1 358 ? -1.744 -16.679 -7.814 1.00 39.91 358 ILE A N 1
ATOM 2870 C CA . ILE A 1 358 ? -2.742 -15.801 -7.211 1.00 39.91 358 ILE A CA 1
ATOM 2871 C C . ILE A 1 358 ? -2.129 -14.402 -7.213 1.00 39.91 358 ILE A C 1
ATOM 2873 O O . ILE A 1 358 ? -1.046 -14.195 -6.667 1.00 39.91 358 ILE A O 1
ATOM 2877 N N . VAL A 1 359 ? -2.785 -13.459 -7.891 1.00 41.03 359 VAL A N 1
ATOM 2878 C CA . VAL A 1 359 ? -2.474 -12.032 -7.756 1.00 41.03 359 VAL A CA 1
ATOM 2879 C C . VAL A 1 359 ? -2.554 -11.713 -6.265 1.00 41.03 359 VAL A C 1
ATOM 2881 O O . VAL A 1 359 ? -3.604 -11.991 -5.688 1.00 41.03 359 VAL A O 1
ATOM 2884 N N . PRO A 1 360 ? -1.502 -11.181 -5.622 1.00 45.75 360 PRO A N 1
ATOM 2885 C CA . PRO A 1 360 ? -1.633 -10.793 -4.236 1.00 45.75 360 PRO A CA 1
ATOM 2886 C C . PRO A 1 360 ? -2.767 -9.773 -4.106 1.00 45.75 360 PRO A C 1
ATOM 2888 O O . PRO A 1 360 ? -2.766 -8.745 -4.786 1.00 45.75 360 PRO A O 1
ATOM 2891 N N . GLU A 1 361 ? -3.759 -10.078 -3.270 1.00 48.22 361 GLU A N 1
ATOM 2892 C CA . GLU A 1 361 ? -4.945 -9.235 -3.068 1.00 48.22 361 GLU A CA 1
ATOM 2893 C C . GLU A 1 361 ? -4.620 -7.932 -2.330 1.00 48.22 361 GLU A C 1
ATOM 2895 O O . GLU A 1 361 ? -5.486 -7.061 -2.215 1.00 48.22 361 GLU A O 1
ATOM 2900 N N . GLY A 1 362 ? -3.363 -7.757 -1.897 1.00 39.94 362 GLY A N 1
ATOM 2901 C CA . GLY A 1 362 ? -2.801 -6.502 -1.404 1.00 39.94 362 GLY A CA 1
ATOM 2902 C C . GLY A 1 362 ? -2.913 -5.381 -2.446 1.00 39.94 362 GLY A C 1
ATOM 2903 O O . GLY A 1 362 ? -1.957 -5.079 -3.160 1.00 39.94 362 GLY A O 1
ATOM 2904 N N . GLY A 1 363 ? -4.102 -4.781 -2.537 1.00 45.59 363 GLY A N 1
ATOM 2905 C CA . GLY A 1 363 ? -4.481 -3.727 -3.482 1.00 45.59 363 GLY A CA 1
ATOM 2906 C C . GLY A 1 363 ? -5.657 -4.052 -4.420 1.00 45.59 363 GLY A C 1
ATOM 2907 O O . GLY A 1 363 ? -5.939 -3.256 -5.317 1.00 45.59 363 GLY A O 1
ATOM 2908 N N . VAL A 1 364 ? -6.329 -5.204 -4.284 1.00 45.12 364 VAL A N 1
ATOM 2909 C CA . VAL A 1 364 ? -7.470 -5.584 -5.148 1.00 45.12 364 VAL A CA 1
ATOM 2910 C C . VAL A 1 364 ? -8.808 -5.177 -4.526 1.00 45.12 364 VAL A C 1
ATOM 2912 O O . VAL A 1 364 ? -9.616 -4.553 -5.210 1.00 45.12 364 VAL A O 1
ATOM 2915 N N . ASP A 1 365 ? -8.990 -5.398 -3.223 1.00 49.34 365 ASP A N 1
ATOM 2916 C CA . ASP A 1 365 ? -10.166 -4.921 -2.491 1.00 49.34 365 ASP A CA 1
ATOM 2917 C C . ASP A 1 365 ? -9.885 -3.569 -1.825 1.00 49.34 365 ASP A C 1
ATOM 2919 O O . ASP A 1 365 ? -9.245 -3.491 -0.775 1.00 49.34 365 ASP A O 1
ATOM 2923 N N . GLY A 1 366 ? -10.385 -2.495 -2.446 1.00 56.53 366 GLY A N 1
ATOM 2924 C CA . GLY A 1 366 ? -10.439 -1.160 -1.841 1.00 56.53 366 GLY A CA 1
ATOM 2925 C C . GLY A 1 366 ? -9.267 -0.209 -2.139 1.00 56.53 366 GLY A C 1
ATOM 2926 O O . GLY A 1 366 ? -9.079 0.778 -1.433 1.00 56.53 366 GLY A O 1
ATOM 2927 N N . GLY A 1 367 ? -8.499 -0.461 -3.204 1.00 71.12 367 GLY A N 1
ATOM 2928 C CA . GLY A 1 367 ? -7.445 0.449 -3.681 1.00 71.12 367 GLY A CA 1
ATOM 2929 C C . GLY A 1 367 ? -6.091 0.281 -2.969 1.00 71.12 367 GLY A C 1
ATOM 2930 O O . GLY A 1 367 ? -5.892 -0.705 -2.254 1.00 71.12 367 GLY A O 1
ATOM 2931 N N . PRO A 1 368 ? -5.139 1.222 -3.149 1.00 75.88 368 PRO A N 1
ATOM 2932 C CA . PRO A 1 368 ? -3.767 1.132 -2.627 1.00 75.88 368 PRO A CA 1
ATOM 2933 C C . PRO A 1 368 ? -3.641 0.825 -1.138 1.00 75.88 368 PRO A C 1
ATOM 2935 O O . PRO A 1 368 ? -2.672 0.196 -0.723 1.00 75.88 368 PRO A O 1
ATOM 2938 N N . LEU A 1 369 ? -4.602 1.283 -0.334 1.00 81.38 369 LEU A N 1
ATOM 2939 C CA . LEU A 1 369 ? -4.582 1.185 1.126 1.00 81.38 369 LEU A CA 1
ATOM 2940 C C . LEU A 1 369 ? -5.403 0.006 1.667 1.00 81.38 369 LEU A C 1
ATOM 2942 O O . LEU A 1 369 ? -5.521 -0.154 2.879 1.00 81.38 369 LEU A O 1
ATOM 2946 N N . GLY A 1 370 ? -5.935 -0.859 0.796 1.00 79.62 370 GLY A N 1
ATOM 2947 C CA . GLY A 1 370 ? -6.753 -2.002 1.211 1.00 79.62 370 GLY A CA 1
ATOM 2948 C C . GLY A 1 370 ? -6.031 -3.003 2.117 1.00 79.62 370 GLY A C 1
ATOM 2949 O O . GLY A 1 370 ? -6.674 -3.659 2.932 1.00 79.62 370 GLY A O 1
ATOM 2950 N N . PHE A 1 371 ? -4.698 -3.072 2.046 1.00 85.25 371 PHE A N 1
ATOM 2951 C CA . PHE A 1 371 ? -3.884 -3.938 2.905 1.00 85.25 371 PHE A CA 1
ATOM 2952 C C . PHE A 1 371 ? -3.936 -3.547 4.393 1.00 85.25 371 PHE A C 1
ATOM 2954 O O . PHE A 1 371 ? -3.674 -4.395 5.243 1.00 85.25 371 PHE A O 1
ATOM 2961 N N . LEU A 1 372 ? -4.291 -2.295 4.727 1.00 85.88 372 LEU A N 1
ATOM 2962 C CA . LEU A 1 372 ? -4.321 -1.813 6.114 1.00 85.88 372 LEU A CA 1
ATOM 2963 C C . LEU A 1 372 ? -5.297 -2.602 6.998 1.00 85.88 372 LEU A C 1
ATOM 2965 O O . LEU A 1 372 ? -5.069 -2.702 8.200 1.00 85.88 372 LEU A O 1
ATOM 2969 N N . LYS A 1 373 ? -6.331 -3.219 6.408 1.00 83.56 373 LYS A N 1
ATOM 2970 C CA . LYS A 1 373 ? -7.308 -4.054 7.126 1.00 83.56 373 LYS A CA 1
ATOM 2971 C C . LYS A 1 373 ? -6.683 -5.295 7.789 1.00 83.56 373 LYS A C 1
ATOM 2973 O O . LYS A 1 373 ? -7.216 -5.781 8.778 1.00 83.56 373 LYS A O 1
ATOM 2978 N N . ASP A 1 374 ? -5.562 -5.783 7.247 1.00 86.06 374 ASP A N 1
ATOM 2979 C CA . ASP A 1 374 ? -4.861 -6.999 7.690 1.00 86.06 374 ASP A CA 1
ATOM 2980 C C . ASP A 1 374 ? -3.438 -6.698 8.222 1.00 86.06 374 ASP A C 1
ATOM 2982 O O . ASP A 1 374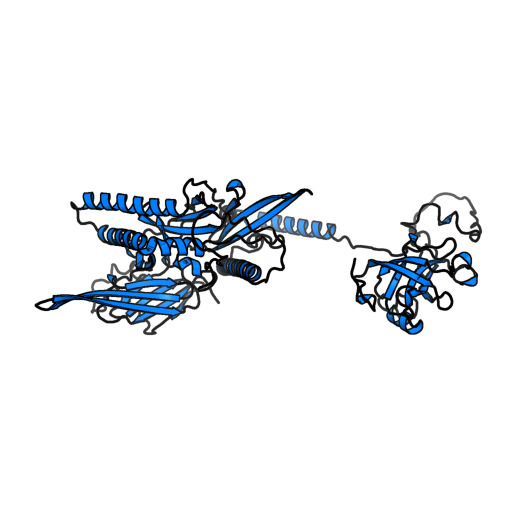 ? -2.689 -7.612 8.581 1.00 86.06 374 ASP A O 1
ATOM 2986 N N . ALA A 1 375 ? -3.046 -5.418 8.255 1.00 90.62 375 ALA A N 1
ATOM 2987 C CA . ALA A 1 375 ? -1.685 -4.983 8.572 1.00 90.62 375 ALA A CA 1
ATOM 2988 C C . ALA A 1 375 ? -1.398 -4.870 10.077 1.00 90.62 375 ALA A C 1
ATOM 2990 O O . ALA A 1 375 ? -0.254 -4.633 10.449 1.00 90.62 375 ALA A O 1
ATOM 2991 N N . PHE A 1 376 ? -2.398 -5.023 10.947 1.00 91.88 376 PHE A N 1
ATOM 2992 C CA . PHE A 1 376 ? -2.248 -4.869 12.397 1.00 91.88 376 PHE A CA 1
ATOM 2993 C C . PHE A 1 376 ? -2.525 -6.187 13.116 1.00 91.88 376 PHE A C 1
ATOM 2995 O O . PHE A 1 376 ? -3.590 -6.776 12.945 1.00 91.88 376 PHE A O 1
ATOM 3002 N N . GLN A 1 377 ? -1.563 -6.657 13.910 1.00 92.12 377 GLN A N 1
ATOM 3003 C CA . GLN A 1 377 ? -1.615 -7.950 14.604 1.00 92.12 377 GLN A CA 1
ATOM 3004 C C . GLN A 1 377 ? -0.945 -7.847 15.978 1.00 92.12 377 GLN A C 1
ATOM 3006 O O . GLN A 1 377 ? -0.231 -6.884 16.252 1.00 92.12 377 GLN A O 1
ATOM 3011 N N . LEU A 1 378 ? -1.158 -8.826 16.858 1.00 92.94 378 LEU A N 1
ATOM 3012 C CA . LEU A 1 378 ? -0.434 -8.891 18.129 1.00 92.94 378 LEU A CA 1
ATOM 3013 C C . LEU A 1 378 ? 1.019 -9.338 17.906 1.00 92.94 378 LEU A C 1
ATOM 3015 O O . LEU A 1 378 ? 1.272 -10.328 17.227 1.00 92.94 378 LEU A O 1
ATOM 3019 N N . GLY A 1 379 ? 1.971 -8.623 18.506 1.00 91.06 379 GLY A N 1
ATOM 3020 C CA . GLY A 1 379 ? 3.372 -9.035 18.612 1.00 91.06 379 GLY A CA 1
ATOM 3021 C C . GLY A 1 379 ? 3.630 -9.895 19.853 1.00 91.06 379 GLY A C 1
ATOM 3022 O O . GLY A 1 379 ? 2.774 -10.002 20.726 1.00 91.06 379 GLY A O 1
ATOM 3023 N N . GLU A 1 380 ? 4.834 -10.468 19.972 1.00 87.75 380 GLU A N 1
ATOM 3024 C CA . GLU A 1 380 ? 5.196 -11.388 21.074 1.00 87.75 380 GLU A CA 1
ATOM 3025 C C . GLU A 1 380 ? 5.047 -10.769 22.474 1.00 87.75 380 GLU A C 1
ATOM 3027 O O . GLU A 1 380 ? 4.784 -11.470 23.450 1.00 87.75 380 GLU A O 1
ATOM 3032 N N . GLU A 1 381 ? 5.152 -9.443 22.575 1.00 87.19 381 GLU A N 1
ATOM 3033 C CA . GLU A 1 381 ? 4.977 -8.698 23.825 1.00 87.19 381 GLU A CA 1
ATOM 3034 C C . GLU A 1 381 ? 3.506 -8.535 24.255 1.00 87.19 381 GLU A C 1
ATOM 3036 O O . GLU A 1 381 ? 3.235 -8.020 25.341 1.00 87.19 381 GLU A O 1
ATOM 3041 N N . GLY A 1 382 ? 2.546 -8.950 23.420 1.00 86.50 382 GLY A N 1
ATOM 3042 C CA . GLY A 1 382 ? 1.113 -8.717 23.632 1.00 86.50 382 GLY A CA 1
ATOM 3043 C C . GLY A 1 382 ? 0.681 -7.270 23.370 1.00 86.50 382 GLY A C 1
ATOM 3044 O O . GLY A 1 382 ? -0.339 -6.819 23.893 1.00 86.50 382 GLY A O 1
ATOM 3045 N N . LYS A 1 383 ? 1.476 -6.541 22.580 1.00 89.75 383 LYS A N 1
ATOM 3046 C CA . LYS A 1 383 ? 1.161 -5.220 22.024 1.00 89.75 383 LYS A CA 1
ATOM 3047 C C . LYS A 1 383 ? 0.798 -5.351 20.549 1.00 89.75 383 LYS A C 1
ATOM 3049 O O . LYS A 1 383 ? 1.281 -6.265 19.882 1.00 89.75 383 LYS A O 1
ATOM 3054 N N . VAL A 1 384 ? -0.012 -4.432 20.029 1.00 92.25 384 VAL A N 1
ATOM 3055 C CA . VAL A 1 384 ? -0.301 -4.398 18.589 1.00 92.25 384 VAL A CA 1
ATOM 3056 C C . VAL A 1 384 ? 0.929 -3.898 17.834 1.00 92.25 384 VAL A C 1
ATOM 3058 O O . VAL A 1 384 ? 1.538 -2.894 18.202 1.00 92.25 384 VAL A O 1
ATOM 3061 N N . LYS A 1 385 ? 1.279 -4.600 16.764 1.00 93.75 385 LYS A N 1
ATOM 3062 C CA . LYS A 1 385 ? 2.320 -4.243 15.809 1.00 93.75 385 LYS A CA 1
ATOM 3063 C C . LYS A 1 385 ? 1.711 -4.081 14.415 1.00 93.75 385 LYS A C 1
ATOM 3065 O O . LYS A 1 385 ? 0.719 -4.724 14.066 1.00 93.75 385 LYS A O 1
ATOM 3070 N N . PHE A 1 386 ? 2.338 -3.236 13.610 1.00 94.56 386 PHE A N 1
ATOM 3071 C CA . PHE A 1 386 ? 2.133 -3.124 12.173 1.00 94.56 386 PHE A CA 1
ATOM 3072 C C . PHE A 1 386 ? 3.045 -4.116 11.445 1.00 94.56 386 PHE A C 1
ATOM 3074 O O . PHE A 1 386 ? 4.235 -4.170 11.743 1.00 94.56 386 PHE A O 1
ATOM 3081 N N . HIS A 1 387 ? 2.503 -4.901 10.516 1.00 93.56 387 HIS A N 1
ATOM 3082 C CA . HIS A 1 387 ? 3.189 -5.986 9.815 1.00 93.56 387 HIS A CA 1
ATOM 3083 C C . HIS A 1 387 ? 2.951 -5.905 8.305 1.00 93.56 387 HIS A C 1
ATOM 3085 O O . HIS A 1 387 ? 1.817 -5.800 7.838 1.00 93.56 387 HIS A O 1
ATOM 3091 N N . LEU A 1 388 ? 4.024 -6.050 7.531 1.00 94.00 388 LEU A N 1
ATOM 3092 C CA . LEU A 1 388 ? 3.997 -6.190 6.080 1.00 94.00 388 LEU A CA 1
ATOM 3093 C C . LEU A 1 388 ? 4.744 -7.458 5.668 1.00 94.00 388 LEU A C 1
ATOM 3095 O O . LEU A 1 388 ? 5.818 -7.760 6.187 1.00 94.00 388 LEU A O 1
ATOM 3099 N N . HIS A 1 389 ? 4.194 -8.166 4.687 1.00 94.50 389 HIS A N 1
ATOM 3100 C CA . HIS A 1 389 ? 4.804 -9.355 4.102 1.00 94.50 389 HIS A CA 1
ATOM 3101 C C . HIS A 1 389 ? 5.166 -9.058 2.649 1.00 94.50 389 HIS A C 1
ATOM 3103 O O . HIS A 1 389 ? 4.338 -8.518 1.918 1.00 94.50 389 HIS A O 1
ATOM 3109 N N . PHE A 1 390 ? 6.372 -9.421 2.219 1.00 93.50 390 PHE A N 1
ATOM 3110 C CA . PHE A 1 390 ? 6.785 -9.354 0.818 1.00 93.50 390 PHE A CA 1
ATOM 3111 C C . PHE A 1 390 ? 7.272 -10.724 0.353 1.00 93.50 390 PHE A C 1
ATOM 3113 O O . PHE A 1 390 ? 8.058 -11.381 1.036 1.00 93.50 390 PHE A O 1
ATOM 3120 N N . ASP A 1 391 ? 6.833 -11.141 -0.831 1.00 90.56 391 ASP A N 1
ATOM 3121 C CA . ASP A 1 391 ? 7.371 -12.318 -1.502 1.00 90.56 391 ASP A CA 1
ATOM 3122 C C . ASP A 1 391 ? 8.745 -11.978 -2.088 1.00 90.56 391 ASP A C 1
ATOM 3124 O O . ASP A 1 391 ? 8.867 -11.296 -3.109 1.00 90.56 391 ASP A O 1
ATOM 3128 N N . ALA A 1 392 ? 9.785 -12.444 -1.403 1.00 90.19 392 ALA A N 1
ATOM 3129 C CA . ALA A 1 392 ? 11.181 -12.239 -1.755 1.00 90.19 392 ALA A CA 1
ATOM 3130 C C . ALA A 1 392 ? 11.881 -13.573 -2.067 1.00 90.19 392 ALA A C 1
ATOM 3132 O O . ALA A 1 392 ? 13.109 -13.687 -1.979 1.00 90.19 392 ALA A O 1
ATOM 3133 N N . ARG A 1 393 ? 11.116 -14.591 -2.481 1.00 88.44 393 ARG A N 1
ATOM 3134 C CA . ARG A 1 393 ? 11.662 -15.896 -2.863 1.00 88.44 393 ARG A CA 1
ATOM 3135 C C . ARG A 1 393 ? 12.637 -15.759 -4.030 1.00 88.44 393 ARG A C 1
ATOM 3137 O O . ARG A 1 393 ? 12.342 -15.155 -5.061 1.00 88.44 393 ARG A O 1
ATOM 3144 N N . GLY A 1 394 ? 13.815 -16.361 -3.879 1.00 84.06 394 GLY A N 1
ATOM 3145 C CA . GLY A 1 394 ? 14.881 -16.314 -4.883 1.00 84.06 394 GLY A CA 1
ATOM 3146 C C . GLY A 1 394 ? 15.731 -15.040 -4.867 1.00 84.06 394 GLY A C 1
ATOM 3147 O O . GLY A 1 394 ? 16.490 -14.820 -5.816 1.00 84.06 394 GLY A O 1
ATOM 3148 N N . TYR A 1 395 ? 15.620 -14.225 -3.815 1.00 87.94 395 TYR A N 1
ATOM 3149 C CA . TYR A 1 395 ? 16.533 -13.126 -3.520 1.00 87.94 395 TYR A CA 1
ATOM 3150 C C . TYR A 1 395 ? 17.303 -13.429 -2.234 1.00 87.94 395 TYR A C 1
ATOM 3152 O O . TYR A 1 395 ? 16.728 -13.857 -1.237 1.00 87.94 395 TYR A O 1
ATOM 3160 N N . GLU A 1 396 ? 18.613 -13.187 -2.250 1.00 85.94 396 GLU A N 1
ATOM 3161 C CA . GLU A 1 396 ? 19.409 -13.262 -1.026 1.00 85.94 396 GLU A CA 1
ATOM 3162 C C . GLU A 1 396 ? 19.170 -12.007 -0.171 1.00 85.94 396 GLU A C 1
ATOM 3164 O O . GLU A 1 396 ? 19.124 -10.907 -0.730 1.00 85.94 396 GLU A O 1
ATOM 3169 N N . PRO A 1 397 ? 19.107 -12.131 1.166 1.00 88.69 397 PRO A N 1
ATOM 3170 C CA . PRO A 1 397 ? 18.954 -11.009 2.098 1.00 88.69 397 PRO A CA 1
ATOM 3171 C C . PRO A 1 397 ? 19.948 -9.864 1.866 1.00 88.69 397 PRO A C 1
ATOM 3173 O O . PRO A 1 397 ? 19.585 -8.699 1.959 1.00 88.69 397 PRO A O 1
ATOM 3176 N N . GLU A 1 398 ? 21.189 -10.188 1.496 1.00 89.12 398 GLU A N 1
ATOM 3177 C CA . GLU A 1 398 ? 22.261 -9.218 1.211 1.00 89.12 398 GLU A CA 1
ATOM 3178 C C . GLU A 1 398 ? 21.988 -8.358 -0.031 1.00 89.12 398 GLU A C 1
ATOM 3180 O O . GLU A 1 398 ? 22.518 -7.256 -0.170 1.00 89.12 398 GLU A O 1
ATOM 3185 N N . HIS A 1 399 ? 21.161 -8.858 -0.948 1.00 90.06 399 HIS A N 1
ATOM 3186 C CA . HIS A 1 399 ? 20.764 -8.143 -2.155 1.00 90.06 399 HIS A CA 1
ATOM 3187 C C . HIS A 1 399 ? 19.441 -7.390 -1.993 1.00 90.06 399 HIS A C 1
ATOM 3189 O O . HIS A 1 399 ? 18.951 -6.814 -2.970 1.00 90.06 399 HIS A O 1
ATOM 3195 N N . ILE A 1 400 ? 18.869 -7.389 -0.787 1.00 91.94 400 ILE A N 1
ATOM 3196 C CA . ILE A 1 400 ? 17.647 -6.670 -0.451 1.00 91.94 400 ILE A CA 1
ATOM 3197 C C . ILE A 1 400 ? 18.009 -5.458 0.400 1.00 91.94 400 ILE A C 1
ATOM 3199 O O . ILE A 1 400 ? 18.745 -5.542 1.377 1.00 91.94 400 ILE A O 1
ATOM 3203 N N . GLN A 1 401 ? 17.471 -4.308 0.020 1.00 92.06 401 GLN A N 1
ATOM 3204 C CA . GLN A 1 401 ? 17.577 -3.065 0.763 1.00 92.06 401 GLN A CA 1
ATOM 3205 C C . GLN A 1 401 ? 16.177 -2.585 1.105 1.00 92.06 401 GLN A C 1
ATOM 3207 O O . GLN A 1 401 ? 15.353 -2.382 0.213 1.00 92.06 401 GLN A O 1
ATOM 3212 N N . VAL A 1 402 ? 15.926 -2.366 2.390 1.00 93.75 402 VAL A N 1
ATOM 3213 C CA . VAL A 1 402 ? 14.684 -1.766 2.869 1.00 93.75 402 VAL A CA 1
ATOM 3214 C C . VAL A 1 402 ? 14.983 -0.341 3.306 1.00 93.75 402 VAL A C 1
ATOM 3216 O O . VAL A 1 402 ? 15.863 -0.103 4.133 1.00 93.75 402 VAL A O 1
ATOM 3219 N N . LYS A 1 403 ? 14.273 0.616 2.713 1.00 90.81 403 LYS A N 1
ATOM 3220 C CA . LYS A 1 403 ? 14.421 2.044 2.995 1.00 90.81 403 LYS A CA 1
ATOM 3221 C C . LYS A 1 403 ? 13.092 2.619 3.450 1.00 90.81 403 LYS A C 1
ATOM 3223 O O . LYS A 1 403 ? 12.075 2.388 2.801 1.00 90.81 403 LYS A O 1
ATOM 3228 N N . MET A 1 404 ? 13.131 3.400 4.517 1.00 87.12 404 MET A N 1
ATOM 3229 C CA . MET A 1 404 ? 12.003 4.168 5.021 1.00 87.12 404 MET A CA 1
ATOM 3230 C C . MET A 1 404 ? 12.291 5.661 4.898 1.00 87.12 404 MET A C 1
ATOM 3232 O O . MET A 1 404 ? 13.381 6.120 5.235 1.00 87.12 404 MET A O 1
ATOM 3236 N N . ARG A 1 405 ? 11.316 6.440 4.434 1.00 83.56 405 ARG A N 1
ATOM 3237 C CA . ARG A 1 405 ? 11.353 7.904 4.481 1.00 83.56 405 ARG A CA 1
ATOM 3238 C C . ARG A 1 405 ? 9.968 8.399 4.882 1.00 83.56 405 ARG A C 1
ATOM 3240 O O . ARG A 1 405 ? 9.054 8.293 4.076 1.00 83.56 405 ARG A O 1
ATOM 3247 N N . LYS A 1 406 ? 9.807 8.947 6.091 1.00 83.06 406 LYS A N 1
ATOM 3248 C CA . LYS A 1 406 ? 8.484 9.308 6.638 1.00 83.06 406 LYS A CA 1
ATOM 3249 C C . LYS A 1 406 ? 7.512 8.115 6.501 1.00 83.06 406 LYS A C 1
ATOM 3251 O O . LYS A 1 406 ? 7.843 7.003 6.878 1.00 83.06 406 LYS A O 1
ATOM 3256 N N . ASN A 1 407 ? 6.368 8.311 5.851 1.00 85.56 407 ASN A N 1
ATOM 3257 C CA . ASN A 1 407 ? 5.338 7.300 5.592 1.00 85.56 407 ASN A CA 1
ATOM 3258 C C . ASN A 1 407 ? 5.614 6.387 4.383 1.00 85.56 407 ASN A C 1
ATOM 3260 O O . ASN A 1 407 ? 4.711 5.695 3.915 1.00 85.56 407 ASN A O 1
ATOM 3264 N N . TRP A 1 408 ? 6.811 6.432 3.802 1.00 86.50 408 TRP A N 1
ATOM 3265 C CA . TRP A 1 408 ? 7.143 5.747 2.556 1.00 86.50 408 TRP A CA 1
ATOM 3266 C C . TRP A 1 408 ? 8.150 4.629 2.812 1.00 86.50 408 TRP A C 1
ATOM 3268 O O . TRP A 1 408 ? 9.347 4.887 2.972 1.00 86.50 408 TRP A O 1
ATOM 3278 N N . LEU A 1 409 ? 7.692 3.377 2.759 1.00 92.06 409 LEU A N 1
ATOM 3279 C CA . LEU A 1 409 ? 8.560 2.204 2.819 1.00 92.06 409 LEU A CA 1
ATOM 3280 C C . LEU A 1 409 ? 8.825 1.666 1.416 1.00 92.06 409 LEU A C 1
ATOM 3282 O O . LEU A 1 409 ? 7.902 1.458 0.632 1.00 92.06 409 LEU A O 1
ATOM 3286 N N . THR A 1 410 ? 10.087 1.416 1.077 1.00 91.12 410 THR A N 1
ATOM 3287 C CA . THR A 1 410 ? 10.474 0.773 -0.184 1.00 91.12 410 THR A CA 1
ATOM 3288 C C . THR A 1 410 ? 11.394 -0.405 0.056 1.00 91.12 410 THR A C 1
ATOM 3290 O O . THR A 1 410 ? 12.451 -0.275 0.670 1.00 91.12 410 THR A O 1
ATOM 3293 N N . VAL A 1 411 ? 11.009 -1.543 -0.511 1.00 92.81 411 VAL A N 1
ATOM 3294 C CA . VAL A 1 411 ? 11.835 -2.742 -0.615 1.00 92.81 411 VAL A CA 1
ATOM 3295 C C . VAL A 1 411 ? 12.443 -2.763 -2.010 1.00 92.81 411 VAL A C 1
ATOM 3297 O O . VAL A 1 411 ? 11.712 -2.767 -3.000 1.00 92.81 411 VAL A O 1
ATOM 3300 N N . LEU A 1 412 ? 13.770 -2.753 -2.098 1.00 91.56 412 LEU A N 1
ATOM 3301 C CA . LEU A 1 412 ? 14.524 -2.910 -3.339 1.00 91.56 412 LEU A CA 1
ATOM 3302 C C . LEU A 1 412 ? 15.281 -4.230 -3.292 1.00 91.56 412 LEU A C 1
ATOM 3304 O O . LEU A 1 412 ? 15.977 -4.500 -2.321 1.00 91.56 412 LEU A O 1
ATOM 3308 N N . ALA A 1 413 ? 15.205 -5.017 -4.355 1.00 90.50 413 ALA A N 1
ATOM 3309 C CA . ALA A 1 413 ? 15.959 -6.249 -4.489 1.00 90.50 413 ALA A CA 1
ATOM 3310 C C . ALA A 1 413 ? 16.739 -6.250 -5.801 1.00 90.50 413 ALA A C 1
ATOM 3312 O O . ALA A 1 413 ? 16.196 -5.969 -6.873 1.00 90.50 413 ALA A O 1
ATOM 3313 N N . LYS A 1 414 ? 18.025 -6.590 -5.729 1.00 87.06 414 LYS A N 1
ATOM 3314 C CA . LYS A 1 414 ? 18.877 -6.751 -6.909 1.00 87.06 414 LYS A CA 1
ATOM 3315 C C . LYS A 1 414 ? 19.057 -8.228 -7.211 1.00 87.06 414 LYS A C 1
ATOM 3317 O O . LYS A 1 414 ? 19.411 -9.017 -6.342 1.00 87.06 414 LYS A O 1
ATOM 3322 N N . LYS A 1 415 ? 18.848 -8.614 -8.463 1.00 82.12 415 LYS A N 1
ATOM 3323 C CA . LYS A 1 415 ? 19.060 -9.979 -8.935 1.00 82.12 415 LYS A CA 1
ATOM 3324 C C . LYS A 1 415 ? 20.139 -9.973 -9.998 1.00 82.12 415 LYS A C 1
ATOM 3326 O O . LYS A 1 415 ? 19.941 -9.422 -11.075 1.00 82.12 415 LYS A O 1
ATOM 3331 N N . SER A 1 416 ? 21.269 -10.609 -9.706 1.00 73.38 416 SER A N 1
ATOM 3332 C CA . SER A 1 416 ? 22.327 -10.815 -10.695 1.00 73.38 416 SER A CA 1
ATOM 3333 C C . SER A 1 416 ? 22.284 -12.249 -11.218 1.00 73.38 416 SER A C 1
ATOM 3335 O O . SER A 1 416 ? 22.283 -13.207 -10.449 1.00 73.38 416 SER A O 1
ATOM 3337 N N . VAL A 1 417 ? 22.222 -12.399 -12.537 1.00 74.06 417 VAL A N 1
ATOM 3338 C CA . VAL A 1 417 ? 22.219 -13.687 -13.232 1.00 74.06 417 VAL A CA 1
ATOM 3339 C C . VAL A 1 417 ? 23.453 -13.742 -14.126 1.00 74.06 417 VAL A C 1
ATOM 3341 O O . VAL A 1 417 ? 23.639 -12.913 -15.020 1.00 74.06 417 VAL A O 1
ATOM 3344 N N . LYS A 1 418 ? 24.333 -14.717 -13.879 1.00 68.88 418 LYS A N 1
ATOM 3345 C CA . LYS A 1 418 ? 25.460 -15.010 -14.773 1.00 68.88 418 LYS A CA 1
ATOM 3346 C C . LYS A 1 418 ? 24.923 -15.800 -15.970 1.00 68.88 418 LYS A C 1
ATOM 3348 O O . LYS A 1 418 ? 24.482 -16.930 -15.809 1.00 68.88 418 LYS A O 1
ATOM 3353 N N . THR A 1 419 ? 24.939 -15.179 -17.140 1.00 67.75 419 THR A N 1
ATOM 3354 C CA . THR A 1 419 ? 24.572 -15.768 -18.436 1.00 67.75 419 THR A CA 1
ATOM 3355 C C . THR A 1 419 ? 25.853 -16.157 -19.187 1.00 67.75 419 THR A C 1
ATOM 3357 O O . THR A 1 419 ? 26.931 -15.658 -18.860 1.00 67.75 419 THR A O 1
ATOM 3360 N N . ALA A 1 420 ? 25.759 -17.042 -20.185 1.00 65.94 420 ALA A N 1
ATOM 3361 C CA . ALA A 1 420 ? 26.905 -17.481 -20.993 1.00 65.94 420 ALA A CA 1
ATOM 3362 C C . ALA A 1 420 ? 27.672 -16.312 -21.653 1.00 65.94 420 ALA A C 1
ATOM 3364 O O . ALA A 1 420 ? 28.896 -16.362 -21.732 1.00 65.94 420 ALA A O 1
ATOM 3365 N N . ASP A 1 421 ? 26.964 -15.237 -22.023 1.00 68.12 421 ASP A N 1
ATOM 3366 C CA . ASP A 1 421 ? 27.519 -14.054 -22.700 1.00 68.12 421 ASP A CA 1
ATOM 3367 C C . ASP A 1 421 ? 27.840 -12.876 -21.754 1.00 68.12 421 ASP A C 1
ATOM 3369 O O . ASP A 1 421 ? 28.243 -11.803 -22.202 1.00 68.12 421 ASP A O 1
ATOM 3373 N N . GLY A 1 422 ? 27.658 -13.033 -20.435 1.00 68.06 422 GLY A N 1
ATOM 3374 C CA . GLY A 1 422 ? 27.933 -11.969 -19.461 1.00 68.06 422 GLY A CA 1
ATOM 3375 C C . GLY A 1 422 ? 27.070 -12.013 -18.198 1.00 68.06 422 GLY A C 1
ATOM 3376 O O . GLY A 1 422 ? 26.299 -12.938 -17.963 1.00 68.06 422 GLY A O 1
ATOM 3377 N N . ARG A 1 423 ? 27.187 -10.996 -17.339 1.00 72.56 423 ARG A N 1
ATOM 3378 C CA . ARG A 1 423 ? 26.356 -10.850 -16.130 1.00 72.56 423 ARG A CA 1
ATOM 3379 C C . ARG A 1 423 ? 25.205 -9.887 -16.421 1.00 72.56 423 ARG A C 1
ATOM 3381 O O . ARG A 1 423 ? 25.458 -8.711 -16.647 1.00 72.56 423 ARG A O 1
ATOM 3388 N N . SER A 1 424 ? 23.966 -10.373 -16.373 1.00 69.50 424 SER A N 1
ATOM 3389 C CA . SER A 1 424 ? 22.773 -9.521 -16.403 1.00 69.50 424 SER A CA 1
ATOM 3390 C C . SER A 1 424 ? 22.347 -9.210 -14.970 1.00 69.50 424 SER A C 1
ATOM 3392 O O . SER A 1 424 ? 22.332 -10.102 -14.121 1.00 69.50 424 SER A O 1
ATOM 3394 N N . SER A 1 425 ? 22.048 -7.948 -14.675 1.00 74.81 425 SER A N 1
ATOM 3395 C CA . SER A 1 425 ? 21.526 -7.518 -13.377 1.00 74.81 425 SER A CA 1
ATOM 3396 C C . SER A 1 425 ? 20.159 -6.888 -13.589 1.00 74.81 425 SER A C 1
ATOM 3398 O O . SER A 1 425 ? 20.027 -5.970 -14.393 1.00 74.81 425 SER A O 1
ATOM 3400 N N . SER A 1 426 ? 19.153 -7.370 -12.870 1.00 82.12 426 SER A N 1
ATOM 3401 C CA . SER A 1 426 ? 17.799 -6.819 -12.865 1.00 82.12 426 SER A CA 1
ATOM 3402 C C . SER A 1 426 ? 17.462 -6.330 -11.465 1.00 82.12 426 SER A C 1
ATOM 3404 O O . SER A 1 426 ? 17.784 -6.992 -10.478 1.00 82.12 426 SER A O 1
ATOM 3406 N N . GLU A 1 427 ? 16.809 -5.181 -11.371 1.00 86.50 427 GLU A N 1
ATOM 3407 C CA . GLU A 1 427 ? 16.377 -4.602 -10.103 1.00 86.50 427 GLU A CA 1
ATOM 3408 C C . GLU A 1 427 ? 14.856 -4.679 -10.004 1.00 86.50 427 GLU A C 1
ATOM 3410 O O . GLU A 1 427 ? 14.147 -4.511 -10.995 1.00 86.50 427 GLU A O 1
ATOM 3415 N N . TYR A 1 428 ? 14.364 -4.972 -8.808 1.00 88.38 428 TYR A N 1
ATOM 3416 C CA . TYR A 1 428 ? 12.946 -5.074 -8.501 1.00 88.38 428 TYR A CA 1
ATOM 3417 C C . TYR A 1 428 ? 12.655 -4.213 -7.282 1.00 88.38 428 TYR A C 1
ATOM 3419 O O . TYR A 1 428 ? 13.481 -4.127 -6.373 1.00 88.38 428 TYR A O 1
ATOM 3427 N N . CYS A 1 429 ? 11.496 -3.571 -7.244 1.00 88.75 429 CYS A N 1
ATOM 3428 C CA . CYS A 1 429 ? 11.085 -2.796 -6.092 1.00 88.75 429 CYS A CA 1
ATOM 3429 C C . CYS A 1 429 ? 9.590 -2.910 -5.803 1.00 88.75 429 CYS A C 1
ATOM 3431 O O . CYS A 1 429 ? 8.772 -3.203 -6.678 1.00 88.75 429 CYS A O 1
ATOM 3433 N N . ARG A 1 430 ? 9.232 -2.642 -4.550 1.00 88.62 430 ARG A N 1
ATOM 343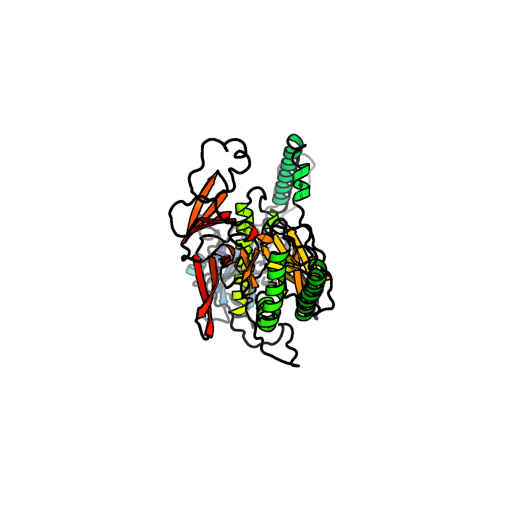4 C CA . ARG A 1 430 ? 7.855 -2.422 -4.120 1.00 88.62 430 ARG A CA 1
ATOM 3435 C C . ARG A 1 430 ? 7.822 -1.316 -3.079 1.00 88.62 430 ARG A C 1
ATOM 3437 O O . ARG A 1 430 ? 8.627 -1.319 -2.149 1.00 88.62 430 ARG A O 1
ATOM 3444 N N . THR A 1 431 ? 6.894 -0.386 -3.254 1.00 88.50 431 THR A N 1
ATOM 3445 C CA . THR A 1 431 ? 6.645 0.714 -2.326 1.00 88.50 431 THR A CA 1
ATOM 3446 C C . THR A 1 431 ? 5.316 0.498 -1.611 1.00 88.50 431 THR A C 1
ATOM 3448 O O . THR A 1 431 ? 4.359 0.032 -2.229 1.00 88.50 431 THR A O 1
ATOM 3451 N N . VAL A 1 432 ? 5.264 0.832 -0.321 1.00 89.69 432 VAL A N 1
ATOM 3452 C CA . VAL A 1 432 ? 4.070 0.729 0.524 1.00 89.69 432 VAL A CA 1
ATOM 3453 C C . VAL A 1 432 ? 3.982 1.944 1.453 1.00 89.69 432 VAL A C 1
ATOM 3455 O O . VAL A 1 432 ? 5.000 2.431 1.949 1.00 89.69 432 VAL A O 1
ATOM 3458 N N . TYR A 1 433 ? 2.762 2.435 1.669 1.00 89.00 433 TYR A N 1
ATOM 3459 C CA . TYR A 1 433 ? 2.453 3.472 2.653 1.00 89.00 433 TYR A CA 1
ATOM 3460 C C . TYR A 1 433 ? 2.532 2.921 4.084 1.00 89.00 433 TYR A C 1
ATOM 3462 O O . TYR A 1 433 ? 2.058 1.819 4.354 1.00 89.00 433 TYR A O 1
ATOM 3470 N N . VAL A 1 434 ? 3.073 3.704 5.013 1.00 90.94 434 VAL A N 1
ATOM 3471 C CA . VAL A 1 434 ? 3.098 3.391 6.444 1.00 90.94 434 VAL A CA 1
ATOM 3472 C C . VAL A 1 434 ? 2.348 4.475 7.225 1.00 90.94 434 VAL A C 1
ATOM 3474 O O . VAL A 1 434 ? 2.701 5.650 7.099 1.00 90.94 434 VAL A O 1
ATOM 3477 N N . PRO A 1 435 ? 1.319 4.117 8.019 1.00 89.62 435 PRO A N 1
ATOM 3478 C CA . PRO A 1 435 ? 0.555 5.078 8.814 1.00 89.62 435 PRO A CA 1
ATOM 3479 C C . PRO A 1 435 ? 1.395 5.844 9.844 1.00 89.62 435 PRO A C 1
ATOM 3481 O O . PRO A 1 435 ? 2.358 5.313 10.394 1.00 89.62 435 PRO A O 1
ATOM 3484 N N . ASP A 1 436 ? 0.981 7.074 10.164 1.00 85.50 436 ASP A N 1
ATOM 3485 C CA . ASP A 1 436 ? 1.654 7.930 11.156 1.00 85.50 436 ASP A CA 1
ATOM 3486 C C . ASP A 1 436 ? 1.660 7.338 12.568 1.00 85.50 436 ASP A C 1
ATOM 3488 O O . ASP A 1 436 ? 2.530 7.676 13.378 1.00 85.50 436 ASP A O 1
ATOM 3492 N N . SER A 1 437 ? 0.699 6.467 12.876 1.00 88.00 437 SER A N 1
ATOM 3493 C CA . SER A 1 437 ? 0.617 5.755 14.148 1.00 88.00 437 SER A CA 1
ATOM 3494 C C . SER A 1 437 ? 1.754 4.756 14.369 1.00 88.00 437 SER A C 1
ATOM 3496 O O . SER A 1 437 ? 2.024 4.419 15.520 1.00 88.00 437 SER A O 1
ATOM 3498 N N . VAL A 1 438 ? 2.456 4.317 13.322 1.00 91.88 438 VAL A N 1
ATOM 3499 C CA . VAL A 1 438 ? 3.546 3.335 13.416 1.00 91.88 438 VAL A CA 1
ATOM 3500 C C . VAL A 1 438 ? 4.850 4.007 13.850 1.00 91.88 438 VAL A C 1
ATOM 3502 O O . VAL A 1 438 ? 5.188 5.096 13.377 1.00 91.88 438 VAL A O 1
ATOM 3505 N N . ASP A 1 439 ? 5.594 3.371 14.758 1.00 91.44 439 ASP A N 1
ATOM 3506 C CA . ASP A 1 439 ? 6.912 3.844 15.184 1.00 91.44 439 ASP A CA 1
ATOM 3507 C C . ASP A 1 439 ? 7.984 3.490 14.146 1.00 91.44 439 ASP A C 1
ATOM 3509 O O . ASP A 1 439 ? 8.450 2.355 14.044 1.00 91.44 439 ASP A O 1
ATOM 3513 N N . GLU A 1 440 ? 8.398 4.496 13.375 1.00 87.88 440 GLU A N 1
ATOM 3514 C CA . GLU A 1 440 ? 9.401 4.344 12.322 1.00 87.88 440 GLU A CA 1
ATOM 3515 C C . GLU A 1 440 ? 10.816 4.033 12.831 1.00 87.88 440 GLU A C 1
ATOM 3517 O O . GLU A 1 440 ? 11.653 3.556 12.062 1.00 87.88 440 GLU A O 1
ATOM 3522 N N . SER A 1 441 ? 11.098 4.283 14.112 1.00 88.38 441 SER A N 1
ATOM 3523 C CA . SER A 1 441 ? 12.419 4.042 14.699 1.00 88.38 441 SER A CA 1
ATOM 3524 C C . SER A 1 441 ? 12.638 2.581 15.097 1.00 88.38 441 SER A C 1
ATOM 3526 O O . SER A 1 441 ? 13.782 2.142 15.217 1.00 88.38 441 SER A O 1
ATOM 3528 N N . GLN A 1 442 ? 11.550 1.824 15.263 1.00 91.25 442 GLN A N 1
ATOM 3529 C CA . GLN A 1 442 ? 11.548 0.451 15.771 1.00 91.25 442 GLN A CA 1
ATOM 3530 C C . GLN A 1 442 ? 11.161 -0.578 14.698 1.00 91.25 442 GLN A C 1
ATOM 3532 O O . GLN A 1 442 ? 10.626 -1.640 15.013 1.00 91.25 442 GLN A O 1
ATOM 3537 N N . PHE A 1 443 ? 11.420 -0.274 13.422 1.00 93.62 443 PHE A N 1
ATOM 3538 C CA . PHE A 1 443 ? 11.234 -1.245 12.348 1.00 93.62 443 PHE A CA 1
ATOM 3539 C C . PHE A 1 443 ? 12.261 -2.373 12.414 1.00 93.62 443 PHE A C 1
ATOM 3541 O O . PHE A 1 443 ? 13.470 -2.152 12.347 1.00 93.62 443 PHE A O 1
ATOM 3548 N N . GLU A 1 444 ? 11.749 -3.596 12.416 1.00 94.19 444 GLU A N 1
ATOM 3549 C CA . GLU A 1 444 ? 12.510 -4.824 12.264 1.00 94.19 444 GLU A CA 1
ATOM 3550 C C . GLU A 1 444 ? 12.185 -5.467 10.916 1.00 94.19 444 GLU A C 1
ATOM 3552 O O . GLU A 1 444 ? 11.043 -5.458 10.451 1.00 94.19 444 GLU A O 1
ATOM 3557 N N . CYS A 1 445 ? 13.203 -6.031 10.267 1.00 95.75 445 CYS A N 1
ATOM 3558 C CA . CYS A 1 445 ? 13.058 -6.688 8.977 1.00 95.75 445 CYS A CA 1
ATOM 3559 C C . CYS A 1 445 ? 13.714 -8.069 9.011 1.00 95.75 445 CYS A C 1
ATOM 3561 O O . CYS A 1 445 ? 14.920 -8.204 9.230 1.00 95.75 445 CYS A O 1
ATOM 3563 N N . LEU A 1 446 ? 12.903 -9.102 8.793 1.00 95.62 446 LEU A N 1
ATOM 3564 C CA . LEU A 1 446 ? 13.278 -10.504 8.927 1.00 95.62 446 LEU A CA 1
ATOM 3565 C C . LEU A 1 446 ? 12.946 -11.262 7.644 1.00 95.62 446 LEU A C 1
ATOM 3567 O O . LEU A 1 446 ? 11.800 -11.290 7.207 1.00 95.62 446 LEU A O 1
ATOM 3571 N N . MET A 1 447 ? 13.940 -11.916 7.054 1.00 95.19 447 MET A N 1
ATOM 3572 C CA . MET A 1 447 ? 13.749 -12.857 5.957 1.00 95.19 447 MET A CA 1
ATOM 3573 C C . MET A 1 447 ? 13.557 -14.263 6.516 1.00 95.19 447 MET A C 1
ATOM 3575 O O . MET A 1 447 ? 14.491 -14.828 7.080 1.00 95.19 447 MET A O 1
ATOM 3579 N N . THR A 1 448 ? 12.369 -14.826 6.327 1.00 95.38 448 THR A N 1
ATOM 3580 C CA . THR A 1 448 ? 12.052 -16.216 6.690 1.00 95.38 448 THR A CA 1
ATOM 3581 C C . THR A 1 448 ? 12.741 -17.224 5.766 1.00 95.38 448 THR A C 1
ATOM 3583 O O . THR A 1 448 ? 13.113 -16.906 4.632 1.00 95.38 448 THR A O 1
ATOM 3586 N N . ALA A 1 449 ? 12.887 -18.467 6.229 1.00 92.62 449 ALA A N 1
ATOM 3587 C CA . ALA A 1 449 ? 13.538 -19.537 5.473 1.00 92.62 449 ALA A CA 1
ATOM 3588 C C . ALA A 1 449 ? 12.807 -19.908 4.167 1.00 92.62 449 ALA A C 1
ATOM 3590 O O . ALA A 1 449 ? 13.441 -20.355 3.213 1.00 92.62 449 ALA A O 1
ATOM 3591 N N . ASP A 1 450 ? 11.489 -19.700 4.100 1.00 91.69 450 ASP A N 1
ATOM 3592 C CA . ASP A 1 450 ? 10.663 -19.888 2.903 1.00 91.69 450 ASP A CA 1
ATOM 3593 C C . ASP A 1 450 ? 10.634 -18.657 1.977 1.00 91.69 450 ASP A C 1
ATOM 3595 O O . ASP A 1 450 ? 9.910 -18.652 0.981 1.00 91.69 450 ASP A O 1
ATOM 3599 N N . GLY A 1 451 ? 11.459 -17.639 2.252 1.00 90.25 451 GLY A N 1
ATOM 3600 C CA . GLY A 1 451 ? 11.687 -16.490 1.372 1.00 90.25 451 GLY A CA 1
ATOM 3601 C C . GLY A 1 451 ? 10.632 -15.387 1.469 1.00 90.25 451 GLY A C 1
ATOM 3602 O O . GLY A 1 451 ? 10.485 -14.601 0.533 1.00 90.25 451 GLY A O 1
ATOM 3603 N N . VAL A 1 452 ? 9.893 -15.315 2.578 1.00 94.12 452 VAL A N 1
ATOM 3604 C CA . VAL A 1 452 ? 8.996 -14.193 2.881 1.00 94.12 452 VAL A CA 1
ATOM 3605 C C . VAL A 1 452 ? 9.743 -13.167 3.729 1.00 94.12 452 VAL A C 1
ATOM 3607 O O . VAL A 1 452 ? 10.223 -13.480 4.822 1.00 94.12 452 VAL A O 1
ATOM 3610 N N . LEU A 1 453 ? 9.819 -11.933 3.238 1.00 95.94 453 LEU A N 1
ATOM 3611 C CA . LEU A 1 453 ? 10.344 -10.799 3.987 1.00 95.94 453 LEU A CA 1
ATOM 3612 C C . LEU A 1 453 ? 9.231 -10.228 4.868 1.00 95.94 453 LEU A C 1
ATOM 3614 O O . LEU A 1 453 ? 8.221 -9.741 4.359 1.00 95.94 453 LEU A O 1
ATOM 3618 N N . VAL A 1 454 ? 9.420 -10.290 6.180 1.00 95.62 454 VAL A N 1
ATOM 3619 C CA . VAL A 1 454 ? 8.507 -9.758 7.191 1.00 95.62 454 VAL A CA 1
ATOM 3620 C C . VAL A 1 454 ? 9.082 -8.453 7.713 1.00 95.62 454 VAL A C 1
ATOM 3622 O O . VAL A 1 454 ? 10.194 -8.435 8.238 1.00 95.62 454 VAL A O 1
ATOM 3625 N N . ILE A 1 455 ? 8.326 -7.372 7.569 1.00 95.81 455 ILE A N 1
ATOM 3626 C CA . ILE A 1 455 ? 8.663 -6.063 8.123 1.00 95.81 455 ILE A CA 1
ATOM 3627 C C . ILE A 1 455 ? 7.646 -5.752 9.210 1.00 95.81 455 ILE A C 1
ATOM 3629 O O . ILE A 1 455 ? 6.450 -5.730 8.925 1.00 95.81 455 ILE A O 1
ATOM 3633 N N . GLU A 1 456 ? 8.106 -5.516 10.433 1.00 95.50 456 GLU A N 1
ATOM 3634 C CA . GLU A 1 456 ? 7.234 -5.259 11.579 1.00 95.50 456 GLU A CA 1
ATOM 3635 C C . GLU A 1 456 ? 7.718 -4.078 12.427 1.00 95.50 456 GLU A C 1
ATOM 3637 O O . GLU A 1 456 ? 8.918 -3.837 12.534 1.00 95.50 456 GLU A O 1
ATOM 3642 N N . ALA A 1 457 ? 6.782 -3.329 13.011 1.00 95.00 457 ALA A N 1
ATOM 3643 C CA . ALA A 1 457 ? 7.058 -2.228 13.936 1.00 95.00 457 ALA A CA 1
ATOM 3644 C C . ALA A 1 457 ? 5.902 -2.044 14.933 1.00 95.00 457 ALA A C 1
ATOM 3646 O O . ALA A 1 457 ? 4.750 -2.312 14.588 1.00 95.00 457 ALA A O 1
ATOM 3647 N N . PRO A 1 458 ? 6.164 -1.583 16.164 1.00 94.56 458 PRO A N 1
ATOM 3648 C CA . PRO A 1 458 ? 5.120 -1.255 17.129 1.00 94.56 458 PRO A CA 1
ATOM 3649 C C . PRO A 1 458 ? 4.379 0.046 16.781 1.00 94.56 458 PRO A C 1
ATOM 3651 O O . PRO A 1 458 ? 4.800 0.841 15.938 1.00 94.56 458 PRO A O 1
ATOM 3654 N N . ILE A 1 459 ? 3.247 0.261 17.451 1.00 92.06 459 ILE A N 1
ATOM 3655 C CA . ILE A 1 459 ? 2.444 1.486 17.352 1.00 92.06 459 ILE A CA 1
ATOM 3656 C C . ILE A 1 459 ? 2.909 2.493 18.414 1.00 92.06 459 ILE A C 1
ATOM 3658 O O . ILE A 1 459 ? 3.156 2.125 19.558 1.00 92.06 459 ILE A O 1
ATOM 3662 N N . LYS A 1 460 ? 2.999 3.782 18.056 1.00 88.00 460 LYS A N 1
ATOM 3663 C CA . LYS A 1 460 ? 3.479 4.877 18.927 1.00 88.00 460 LYS A CA 1
ATOM 3664 C C . LYS A 1 460 ? 2.622 5.098 20.179 1.00 88.00 460 LYS A C 1
ATOM 3666 O O . LYS A 1 460 ? 3.118 5.618 21.175 1.00 88.00 460 LYS A O 1
ATOM 3671 N N . ARG A 1 461 ? 1.318 4.806 20.110 1.00 78.94 461 ARG A N 1
ATOM 3672 C CA . ARG A 1 461 ? 0.359 5.004 21.210 1.00 78.94 461 ARG A CA 1
ATOM 3673 C C . ARG A 1 461 ? -0.007 3.664 21.836 1.00 78.94 461 ARG A C 1
ATOM 3675 O O . ARG A 1 461 ? -0.536 2.798 21.148 1.00 78.94 461 ARG A O 1
ATOM 3682 N N . ASP A 1 462 ? 0.170 3.551 23.148 1.00 71.00 462 ASP A N 1
ATOM 3683 C CA . ASP A 1 462 ? -0.185 2.364 23.938 1.00 71.00 462 ASP A CA 1
ATOM 3684 C C . ASP A 1 462 ? -1.656 2.406 24.437 1.00 71.00 462 ASP A C 1
ATOM 3686 O O . ASP A 1 462 ? -1.967 2.009 25.559 1.00 71.00 462 ASP A O 1
ATOM 3690 N N . ASP A 1 463 ? -2.591 2.865 23.596 1.00 74.88 463 ASP A N 1
ATOM 3691 C CA . ASP A 1 463 ? -4.029 2.997 23.911 1.00 74.88 463 ASP A CA 1
ATOM 3692 C C . ASP A 1 463 ? -4.806 1.677 23.684 1.00 74.88 463 ASP A C 1
ATOM 3694 O O . ASP A 1 463 ? -5.958 1.671 23.243 1.00 74.88 463 ASP A O 1
ATOM 3698 N N . TYR A 1 464 ? -4.194 0.527 23.986 1.00 78.56 464 TYR A N 1
ATOM 3699 C CA . TYR A 1 464 ? -4.757 -0.793 23.656 1.00 78.56 464 TYR A CA 1
ATOM 3700 C C . TYR A 1 464 ? -6.094 -1.099 24.347 1.00 78.56 464 TYR A C 1
ATOM 3702 O O . TYR A 1 464 ? -6.834 -1.955 23.889 1.00 78.56 464 TYR A O 1
ATOM 3710 N N . GLN A 1 465 ? -6.463 -0.366 25.401 1.00 75.75 465 GLN A N 1
ATOM 3711 C CA . GLN A 1 465 ? -7.782 -0.490 26.042 1.00 75.75 465 GLN A CA 1
ATOM 3712 C C . GLN A 1 465 ? -8.951 -0.146 25.105 1.00 75.75 465 GLN A C 1
ATOM 3714 O O . GLN A 1 465 ? -10.081 -0.558 25.352 1.00 75.75 465 GLN A O 1
ATOM 3719 N N . LYS A 1 466 ? -8.689 0.627 24.045 1.00 84.00 466 LYS A N 1
ATOM 3720 C CA . LYS A 1 466 ? -9.676 0.982 23.016 1.00 84.00 466 LYS A CA 1
ATOM 3721 C C . LYS A 1 466 ? -9.629 0.029 21.826 1.00 84.00 466 LYS A C 1
ATOM 3723 O O . LYS A 1 466 ? -10.381 0.218 20.880 1.00 84.00 466 LYS A O 1
ATOM 3728 N N . VAL A 1 467 ? -8.720 -0.939 21.822 1.00 88.69 467 VAL A N 1
ATOM 3729 C CA . VAL A 1 467 ? -8.538 -1.870 20.714 1.00 88.69 467 VAL A CA 1
ATOM 3730 C C . VAL A 1 467 ? -9.320 -3.144 20.997 1.00 88.69 467 VAL A C 1
ATOM 3732 O O . VAL A 1 467 ? -9.268 -3.675 22.101 1.00 88.69 467 VAL A O 1
ATOM 3735 N N . LYS A 1 468 ? -10.011 -3.641 19.975 1.00 89.75 468 LYS A N 1
ATOM 3736 C CA . LYS A 1 468 ? -10.716 -4.922 19.971 1.00 89.75 468 LYS A CA 1
ATOM 3737 C C . LYS A 1 468 ? -10.402 -5.651 18.673 1.00 89.75 468 LYS A C 1
ATOM 3739 O O . LYS A 1 468 ? -10.235 -5.003 17.640 1.00 89.75 468 LYS A O 1
ATOM 3744 N N . PHE A 1 469 ? -10.334 -6.976 18.703 1.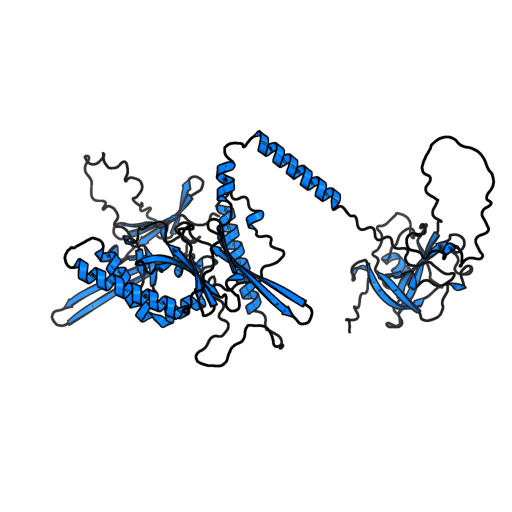00 90.06 469 PHE A N 1
ATOM 3745 C CA . PHE A 1 469 ? -10.269 -7.763 17.473 1.00 90.06 469 PHE A CA 1
ATOM 3746 C C . PHE A 1 469 ? -11.629 -8.393 17.182 1.00 90.06 469 PHE A C 1
ATOM 3748 O O . PHE A 1 469 ? -12.282 -8.936 18.074 1.00 90.06 469 PHE A O 1
ATOM 3755 N N . ASP A 1 470 ? -12.081 -8.311 15.931 1.00 86.06 470 ASP A N 1
ATOM 3756 C CA . ASP A 1 470 ? -13.281 -9.039 15.519 1.00 86.06 470 ASP A CA 1
ATOM 3757 C C . ASP A 1 470 ? -13.008 -10.552 15.393 1.00 86.06 470 ASP A C 1
ATOM 3759 O O . ASP A 1 470 ? -11.890 -11.043 15.578 1.00 86.06 470 ASP A O 1
ATOM 3763 N N . HIS A 1 471 ? -14.049 -11.323 15.074 1.00 82.00 471 HIS A N 1
ATOM 3764 C CA . HIS A 1 471 ? -13.933 -12.773 14.900 1.00 82.00 471 HIS A CA 1
ATOM 3765 C C . HIS A 1 471 ? -13.045 -13.179 13.710 1.00 82.00 471 HIS A C 1
ATOM 3767 O O . HIS A 1 471 ? -12.586 -14.321 13.679 1.00 82.00 471 HIS A O 1
ATOM 3773 N N . ASP A 1 472 ? -12.795 -12.259 12.773 1.00 83.88 472 ASP A N 1
ATOM 3774 C CA . ASP A 1 472 ? -11.909 -12.420 11.621 1.00 83.88 472 ASP A CA 1
ATOM 3775 C C . ASP A 1 472 ? -10.461 -11.991 11.922 1.00 83.88 472 ASP A C 1
ATOM 3777 O O . ASP A 1 472 ? -9.597 -12.129 11.047 1.00 83.88 472 ASP A O 1
ATOM 3781 N N . LEU A 1 473 ? -10.173 -11.554 13.158 1.00 89.50 473 LEU A N 1
ATOM 3782 C CA . LEU A 1 473 ? -8.888 -11.031 13.643 1.00 89.50 473 LEU A CA 1
ATOM 3783 C C . LEU A 1 473 ? -8.518 -9.659 13.066 1.00 89.50 473 LEU A C 1
ATOM 3785 O O . LEU A 1 473 ? -7.339 -9.302 13.024 1.00 89.50 473 LEU A O 1
ATOM 3789 N N . ARG A 1 474 ? -9.503 -8.878 12.620 1.00 88.62 474 ARG A N 1
ATOM 3790 C CA . ARG A 1 474 ? -9.298 -7.505 12.159 1.00 88.62 474 ARG A CA 1
ATOM 3791 C C . ARG A 1 474 ? -9.313 -6.541 13.330 1.00 88.62 474 ARG A C 1
ATOM 3793 O O . ARG A 1 474 ? -10.093 -6.686 14.271 1.00 88.62 474 ARG A O 1
ATOM 3800 N N . LEU A 1 475 ? -8.456 -5.532 13.235 1.00 90.81 475 LEU A N 1
ATOM 3801 C CA . LEU A 1 475 ? -8.361 -4.464 14.217 1.00 90.81 475 LEU A CA 1
ATOM 3802 C C . LEU A 1 475 ? -9.619 -3.587 14.175 1.00 90.81 475 LEU A C 1
ATOM 3804 O O . LEU A 1 475 ? -9.936 -2.988 13.144 1.00 90.81 475 LEU A O 1
ATOM 3808 N N . GLY A 1 476 ? -10.281 -3.465 15.316 1.00 90.56 476 GLY A N 1
ATOM 3809 C CA . GLY A 1 476 ? -11.374 -2.539 15.544 1.00 90.56 476 GLY A CA 1
ATOM 3810 C C . GLY A 1 476 ? -11.125 -1.634 16.745 1.00 90.56 476 GLY A C 1
ATOM 3811 O O . GLY A 1 476 ? -10.365 -1.956 17.660 1.00 90.56 476 GLY A O 1
ATOM 3812 N N . ILE A 1 477 ? -11.774 -0.475 16.731 1.00 91.31 477 ILE A N 1
ATOM 3813 C CA . ILE A 1 477 ? -11.735 0.508 17.809 1.00 91.31 477 ILE A CA 1
ATOM 3814 C C . ILE A 1 477 ? -13.054 0.444 18.572 1.00 91.31 477 ILE A C 1
ATOM 3816 O O . ILE A 1 477 ? -14.133 0.589 17.993 1.00 91.31 477 ILE A O 1
ATOM 3820 N N . LYS A 1 478 ? -12.949 0.212 19.877 1.00 90.56 478 LYS A N 1
ATOM 3821 C CA . LYS A 1 478 ? -14.046 0.217 20.836 1.00 90.56 478 LYS A CA 1
ATOM 3822 C C . LYS A 1 478 ? -14.502 1.662 21.094 1.00 90.56 478 LYS A C 1
ATOM 3824 O O . LYS A 1 478 ? -13.659 2.503 21.433 1.00 90.56 478 LYS A O 1
ATOM 3829 N N . PRO A 1 479 ? -15.806 1.960 20.974 1.00 90.56 479 PRO A N 1
ATOM 3830 C CA . PRO A 1 479 ? -16.343 3.269 21.323 1.00 90.56 479 PRO A CA 1
ATOM 3831 C C . PRO A 1 479 ? -16.175 3.599 22.803 1.00 90.56 479 PRO A C 1
ATOM 3833 O O . PRO A 1 479 ? -16.262 2.731 23.668 1.00 90.56 479 PRO A O 1
ATOM 3836 N N . GLN A 1 480 ? -15.977 4.877 23.108 1.00 87.44 480 GLN A N 1
ATOM 3837 C CA . GLN A 1 480 ? -16.043 5.381 24.478 1.00 87.44 480 GLN A CA 1
ATOM 3838 C C . GLN A 1 480 ? -17.480 5.788 24.824 1.00 87.44 480 GLN A C 1
ATOM 3840 O O . GLN A 1 480 ? -18.229 6.236 23.956 1.00 87.44 480 GLN A O 1
ATOM 3845 N N . SER A 1 481 ? -17.878 5.669 26.090 1.00 80.06 481 SER A N 1
ATOM 3846 C CA . SER A 1 481 ? -19.177 6.184 26.534 1.00 80.06 481 SER A CA 1
ATOM 3847 C C . SER A 1 481 ? -19.149 7.714 26.522 1.00 80.06 481 SER A C 1
ATOM 3849 O O . SER A 1 481 ? -18.264 8.317 27.134 1.00 80.06 481 SER A O 1
ATOM 3851 N N . GLY A 1 482 ? -20.081 8.344 25.807 1.00 66.06 482 GLY A N 1
ATOM 3852 C CA . GLY A 1 482 ? -20.236 9.797 25.820 1.00 66.06 482 GLY A CA 1
ATOM 3853 C C . GLY A 1 482 ? -20.840 10.301 27.140 1.00 66.06 482 GLY A C 1
ATOM 3854 O O . GLY A 1 482 ? -21.487 9.528 27.853 1.00 66.06 482 GLY A O 1
ATOM 3855 N N . PRO A 1 483 ? -20.658 11.586 27.496 1.00 56.91 483 PRO A N 1
ATOM 3856 C CA . PRO A 1 483 ? -21.335 12.168 28.649 1.00 56.91 483 PRO A CA 1
ATOM 3857 C C . PRO A 1 483 ? -22.857 12.135 28.435 1.00 56.91 483 PRO A C 1
ATOM 3859 O O . PRO A 1 483 ? -23.364 12.592 27.410 1.00 56.91 483 PRO A O 1
ATOM 3862 N N . GLN A 1 484 ? -23.592 11.585 29.405 1.00 42.72 484 GLN A N 1
ATOM 3863 C CA . GLN A 1 484 ? -25.055 11.604 29.405 1.00 42.72 484 GLN A CA 1
ATOM 3864 C C . GLN A 1 484 ? -25.538 13.059 29.510 1.00 42.72 484 GLN A C 1
ATOM 3866 O O . GLN A 1 484 ? -25.168 13.775 30.440 1.00 42.72 484 GLN A O 1
ATOM 3871 N N . MET A 1 485 ? -26.365 13.512 28.562 1.00 40.81 485 MET A N 1
ATOM 3872 C CA . MET A 1 485 ? -27.097 14.777 28.695 1.00 40.81 485 MET A CA 1
ATOM 3873 C C . MET A 1 485 ? -28.206 14.623 29.747 1.00 40.81 485 MET A C 1
ATOM 3875 O O . MET A 1 485 ? -29.380 14.530 29.406 1.00 40.81 485 MET A O 1
ATOM 3879 N N . GLU A 1 486 ? -27.853 14.637 31.029 1.00 36.97 486 GLU A N 1
ATOM 3880 C CA . GLU A 1 486 ? -28.799 14.949 32.100 1.00 36.97 486 GLU A CA 1
ATOM 3881 C C . GLU A 1 486 ? -28.263 16.128 32.927 1.00 36.97 486 GLU A C 1
ATOM 3883 O O . GLU A 1 486 ? -27.208 16.067 33.548 1.00 36.97 486 GLU A O 1
ATOM 3888 N N . GLN A 1 487 ? -28.990 17.245 32.811 1.00 44.25 487 GLN A N 1
ATOM 3889 C CA . GLN A 1 487 ? -28.936 18.515 33.552 1.00 44.25 487 GLN A CA 1
ATOM 3890 C C . GLN A 1 487 ? -27.836 18.656 34.628 1.00 44.25 487 GLN A C 1
ATOM 3892 O O . GLN A 1 487 ? -28.031 18.287 35.783 1.00 44.25 487 GLN A O 1
ATOM 3897 N N . LEU A 1 488 ? -26.726 19.320 34.288 1.00 37.75 488 LEU A N 1
ATOM 3898 C CA . LEU A 1 488 ? -25.684 19.686 35.255 1.00 37.75 488 LEU A CA 1
ATOM 3899 C C . LEU A 1 488 ? -25.863 21.119 35.780 1.00 37.75 488 LEU A C 1
ATOM 3901 O O . LEU A 1 488 ? -25.979 22.088 35.026 1.00 37.75 488 LEU A O 1
ATOM 3905 N N . SER A 1 489 ? -25.896 21.225 37.109 1.00 39.06 489 SER A N 1
ATOM 3906 C CA . SER A 1 489 ? -26.002 22.455 37.898 1.00 39.06 489 SER A CA 1
ATOM 3907 C C . SER A 1 489 ? -24.721 23.309 37.897 1.00 39.06 489 SER A C 1
ATOM 3909 O O . SER A 1 489 ? -23.624 22.827 37.641 1.00 39.06 489 SER A O 1
ATOM 3911 N N . ILE A 1 490 ? -24.882 24.588 38.253 1.00 40.72 490 ILE A N 1
ATOM 3912 C CA . ILE A 1 490 ? -23.981 25.754 38.082 1.00 40.72 490 ILE A CA 1
ATOM 3913 C C . ILE A 1 490 ? -22.618 25.684 38.838 1.00 40.72 490 ILE A C 1
ATOM 3915 O O . ILE A 1 490 ? -21.919 26.685 38.939 1.00 40.72 490 ILE A O 1
ATOM 3919 N N . HIS A 1 491 ? -22.180 24.537 39.372 1.00 36.91 491 HIS A N 1
ATOM 3920 C CA . HIS A 1 491 ? -20.999 24.483 40.257 1.00 36.91 491 HIS A CA 1
ATOM 3921 C C . HIS A 1 491 ? -19.761 23.711 39.768 1.00 36.91 491 HIS A C 1
ATOM 3923 O O . HIS A 1 491 ? -18.760 23.704 40.480 1.00 36.91 491 HIS A O 1
ATOM 3929 N N . GLU A 1 492 ? -19.734 23.185 38.542 1.00 39.28 492 GLU A N 1
ATOM 3930 C CA . GLU A 1 492 ? -18.570 22.442 38.006 1.00 39.28 492 GLU A CA 1
ATOM 3931 C C . GLU A 1 492 ? -17.852 23.160 36.844 1.00 39.28 492 GLU A C 1
ATOM 3933 O O . GLU A 1 492 ? -17.251 22.546 35.967 1.00 39.28 492 GLU A O 1
ATOM 3938 N N . GLN A 1 493 ? -17.865 24.497 36.825 1.00 35.84 493 GLN A N 1
ATOM 3939 C CA . GLN A 1 493 ? -17.200 25.290 35.777 1.00 35.84 493 GLN A CA 1
ATOM 3940 C C . GLN A 1 493 ? -15.663 25.428 35.911 1.00 35.84 493 GLN A C 1
ATOM 3942 O O . GLN A 1 493 ? -15.051 26.072 35.061 1.00 35.84 493 GLN A O 1
ATOM 3947 N N . ALA A 1 494 ? -15.005 24.851 36.926 1.00 34.84 494 ALA A N 1
ATOM 3948 C CA . ALA A 1 494 ? -13.578 25.115 37.187 1.00 34.84 494 ALA A CA 1
ATOM 3949 C C . ALA A 1 494 ? -12.592 24.016 36.728 1.00 34.84 494 ALA A C 1
ATOM 3951 O O . ALA A 1 494 ? -11.436 24.337 36.460 1.00 34.84 494 ALA A O 1
ATOM 3952 N N . GLU A 1 495 ? -13.024 22.762 36.546 1.00 31.41 495 GLU A N 1
ATOM 3953 C CA . GLU A 1 495 ? -12.178 21.674 35.997 1.00 31.41 495 GLU A CA 1
ATOM 3954 C C . GLU A 1 495 ? -12.393 21.437 34.486 1.00 31.41 495 GLU A C 1
ATOM 3956 O O . GLU A 1 495 ? -11.722 20.620 33.856 1.00 31.41 495 GLU A O 1
ATOM 3961 N N . ALA A 1 496 ? -13.278 22.217 33.857 1.00 31.27 496 ALA A N 1
ATOM 3962 C CA . ALA A 1 496 ? -13.681 22.063 32.459 1.00 31.27 496 ALA A CA 1
ATOM 3963 C C . ALA A 1 496 ? -12.664 22.587 31.417 1.00 31.27 496 ALA A C 1
ATOM 3965 O O . ALA A 1 496 ? -12.789 22.276 30.235 1.00 31.27 496 ALA A O 1
ATOM 3966 N N . ASN A 1 497 ? -11.628 23.337 31.807 1.00 34.72 497 ASN A N 1
ATOM 3967 C CA . ASN A 1 497 ? -10.758 24.035 30.843 1.00 34.72 497 ASN A CA 1
ATOM 3968 C C . ASN A 1 497 ? -9.599 23.195 30.262 1.00 34.72 497 ASN A C 1
ATOM 3970 O O . ASN A 1 497 ? -8.817 23.704 29.462 1.00 34.72 497 ASN A O 1
ATOM 3974 N N . THR A 1 498 ? -9.479 21.907 30.606 1.00 30.88 498 THR A N 1
ATOM 3975 C CA . THR A 1 498 ? -8.523 20.981 29.949 1.00 30.88 498 THR A CA 1
ATOM 3976 C C . THR A 1 498 ? -9.214 19.794 29.259 1.00 30.88 498 THR A C 1
ATOM 3978 O O . THR A 1 498 ? -8.656 19.230 28.321 1.00 30.88 498 THR A O 1
ATOM 3981 N N . ALA A 1 499 ? -10.463 19.479 29.626 1.00 33.31 499 ALA A N 1
ATOM 3982 C CA . ALA A 1 499 ? -11.269 18.394 29.045 1.00 33.31 499 ALA A CA 1
ATOM 3983 C C . ALA A 1 499 ? -12.227 18.842 27.913 1.00 33.31 499 ALA A C 1
ATOM 3985 O O . ALA A 1 499 ? -12.894 18.020 27.292 1.00 33.31 499 ALA A O 1
ATOM 3986 N N . GLN A 1 500 ? -12.272 20.137 27.585 1.00 30.66 500 GLN A N 1
ATOM 3987 C CA . GLN A 1 500 ? -13.171 20.724 26.575 1.00 30.66 500 GLN A CA 1
ATOM 3988 C C . GLN A 1 500 ? -12.836 20.397 25.099 1.00 30.66 500 GLN A C 1
ATOM 3990 O O . GLN A 1 500 ? -13.395 21.013 24.194 1.00 30.66 500 GLN A O 1
ATOM 3995 N N . ARG A 1 501 ? -11.945 19.434 24.816 1.00 34.03 501 ARG A N 1
ATOM 3996 C CA . ARG A 1 501 ? -11.538 19.065 23.440 1.00 34.03 501 ARG A CA 1
ATOM 3997 C C . ARG A 1 501 ? -11.867 17.628 23.017 1.00 34.03 501 ARG A C 1
ATOM 3999 O O . ARG A 1 501 ? -11.510 17.257 21.905 1.00 34.03 501 ARG A O 1
ATOM 4006 N N . SER A 1 502 ? -12.503 16.825 23.872 1.00 50.38 502 SER A N 1
ATOM 4007 C CA . SER A 1 502 ? -12.620 15.366 23.690 1.00 50.38 502 SER A CA 1
ATOM 4008 C C . SER A 1 502 ? -14.049 14.812 23.702 1.00 50.38 502 SER A C 1
ATOM 4010 O O . SER A 1 502 ? -14.211 13.605 23.823 1.00 50.38 502 SER A O 1
ATOM 4012 N N . THR A 1 503 ? -15.086 15.644 23.588 1.00 64.19 503 THR A N 1
ATOM 4013 C CA . THR A 1 503 ? -16.479 15.175 23.421 1.00 64.19 503 THR A CA 1
ATOM 4014 C C . THR A 1 503 ? -16.906 15.378 21.970 1.00 64.19 503 THR A C 1
ATOM 4016 O O . THR A 1 503 ? -16.887 16.512 21.490 1.00 64.19 503 THR A O 1
ATOM 4019 N N . LEU A 1 504 ? -17.246 14.291 21.275 1.00 78.06 504 LEU A N 1
ATOM 4020 C CA . LEU A 1 504 ? -17.733 14.332 19.895 1.00 78.06 504 LEU A CA 1
ATOM 4021 C C . LEU A 1 504 ? -19.179 14.843 19.891 1.00 78.06 504 LEU A C 1
ATOM 4023 O O . LEU A 1 504 ? -19.986 14.411 20.710 1.00 78.06 504 LEU A O 1
ATOM 4027 N N . GLN A 1 505 ? -19.520 15.766 18.993 1.00 76.81 505 GLN A N 1
ATOM 4028 C CA . GLN A 1 505 ? -20.869 16.338 18.940 1.00 76.81 505 GLN A CA 1
ATOM 4029 C C . GLN A 1 505 ? -21.750 15.605 17.933 1.00 76.81 505 GLN A C 1
ATOM 4031 O O . GLN A 1 505 ? -21.314 15.327 16.825 1.00 76.81 505 GLN A O 1
ATOM 4036 N N . VAL A 1 506 ? -23.005 15.346 18.300 1.00 82.44 506 VAL A N 1
ATOM 4037 C CA . VAL A 1 506 ? -24.017 14.817 17.378 1.00 82.44 506 VAL A CA 1
ATOM 4038 C C . VAL A 1 506 ? -24.575 15.982 16.553 1.00 82.44 506 VAL A C 1
ATOM 4040 O O . VAL A 1 506 ? -25.174 16.907 17.099 1.00 82.44 506 VAL A O 1
ATOM 4043 N N . THR A 1 507 ? -24.362 15.949 15.242 1.00 78.94 507 THR A N 1
ATOM 4044 C CA . THR A 1 507 ? -24.843 16.934 14.260 1.00 78.94 507 THR A CA 1
ATOM 4045 C C . THR A 1 507 ? -26.234 16.604 13.708 1.00 78.94 507 THR A C 1
ATOM 4047 O O . THR A 1 507 ? -26.866 17.471 13.103 1.00 78.94 507 THR A O 1
ATOM 4050 N N . GLY A 1 508 ? -26.725 15.377 13.918 1.00 77.81 508 GLY A N 1
ATOM 4051 C CA . GLY A 1 508 ? -28.043 14.908 13.484 1.00 77.81 508 GLY A CA 1
ATOM 4052 C C . GLY A 1 508 ? -28.084 14.404 12.038 1.00 77.81 508 GLY A C 1
ATOM 4053 O O . GLY A 1 508 ? -29.172 14.173 11.505 1.00 77.81 508 GLY A O 1
ATOM 4054 N N . HIS A 1 509 ? -26.926 14.237 11.394 1.00 79.50 509 HIS A N 1
ATOM 4055 C CA . HIS A 1 509 ? -26.812 13.734 10.026 1.00 79.50 509 HIS A CA 1
ATOM 4056 C C . HIS A 1 509 ? -26.321 12.289 10.033 1.00 79.50 509 HIS A C 1
ATOM 4058 O O . HIS A 1 509 ? -25.143 12.020 10.240 1.00 79.50 509 HIS A O 1
ATOM 4064 N N . THR A 1 510 ? -27.216 11.346 9.740 1.00 82.06 510 THR A N 1
ATOM 4065 C CA . THR A 1 510 ? -26.851 9.927 9.658 1.00 82.06 510 THR A CA 1
ATOM 4066 C C . THR A 1 510 ? -25.939 9.648 8.464 1.00 82.06 510 THR A C 1
ATOM 4068 O O . THR A 1 510 ? -26.278 9.996 7.330 1.00 82.06 510 THR A O 1
ATOM 4071 N N . GLY A 1 511 ? -24.850 8.918 8.696 1.00 81.56 511 GLY A N 1
ATOM 4072 C CA . GLY A 1 511 ? -23.872 8.548 7.675 1.00 81.56 511 GLY A CA 1
ATOM 4073 C C . GLY A 1 511 ? -22.630 9.448 7.657 1.00 81.56 511 GLY A C 1
ATOM 4074 O O . GLY A 1 511 ? -22.438 10.266 8.554 1.00 81.56 511 GLY A O 1
ATOM 4075 N N . PRO A 1 512 ? -21.730 9.247 6.678 1.00 83.94 512 PRO A N 1
ATOM 4076 C CA . PRO A 1 512 ? -20.455 9.945 6.629 1.00 83.94 512 PRO A CA 1
ATOM 4077 C C . PRO A 1 512 ? -20.612 11.381 6.121 1.00 83.94 512 PRO A C 1
ATOM 4079 O O . PRO A 1 512 ? -21.198 11.632 5.070 1.00 83.94 512 PRO A O 1
ATOM 4082 N N . THR A 1 513 ? -20.009 12.310 6.848 1.00 84.88 513 THR A N 1
ATOM 4083 C CA . THR A 1 513 ? -19.871 13.730 6.526 1.00 84.88 513 THR A CA 1
ATOM 4084 C C . THR A 1 513 ? -18.406 14.133 6.668 1.00 84.88 513 THR A C 1
ATOM 4086 O O . THR A 1 513 ? -17.641 13.498 7.393 1.00 84.88 513 THR A O 1
ATOM 4089 N N . VAL A 1 514 ? -17.980 15.162 5.941 1.00 82.19 514 VAL A N 1
ATOM 4090 C CA . VAL A 1 514 ? -16.613 15.687 6.035 1.00 82.19 514 VAL A CA 1
ATOM 4091 C C . VAL A 1 514 ? -16.689 17.080 6.640 1.00 82.19 514 VAL A C 1
ATOM 4093 O O . VAL A 1 514 ? -17.289 17.979 6.056 1.00 82.19 514 VAL A O 1
ATOM 4096 N N . LEU A 1 515 ? -16.094 17.244 7.818 1.00 80.19 515 LEU A N 1
ATOM 4097 C CA . LEU A 1 515 ? -15.984 18.514 8.522 1.00 80.19 515 LEU A CA 1
ATOM 4098 C C . LEU A 1 515 ? -14.673 19.208 8.133 1.00 80.19 515 LEU A C 1
ATOM 4100 O O . LEU A 1 515 ? -13.598 18.597 8.117 1.00 80.19 515 LEU A O 1
ATOM 4104 N N . GLU A 1 516 ? -14.748 20.503 7.836 1.00 73.81 516 GLU A N 1
ATOM 4105 C CA . GLU A 1 516 ? -13.578 21.319 7.505 1.00 73.81 516 GLU A CA 1
ATOM 4106 C C . GLU A 1 516 ? -13.003 21.970 8.770 1.00 73.81 516 GLU A C 1
ATOM 4108 O O . GLU A 1 516 ? -13.502 22.977 9.272 1.00 73.81 516 GLU A O 1
ATOM 4113 N N . GLY A 1 517 ? -11.941 21.372 9.318 1.00 52.81 517 GLY A N 1
ATOM 4114 C CA . GLY A 1 517 ? -11.223 21.874 10.486 1.00 52.81 517 GLY A CA 1
ATOM 4115 C C . GLY A 1 517 ? -10.016 22.728 10.094 1.00 52.81 517 GLY A C 1
ATOM 4116 O O . GLY A 1 517 ? -8.894 22.229 9.999 1.00 52.81 517 GLY A O 1
ATOM 4117 N N . GLY A 1 518 ? -10.214 24.034 9.905 1.00 52.22 518 GLY A N 1
ATOM 4118 C CA . GLY A 1 518 ? -9.125 24.973 9.598 1.00 52.22 518 GLY A CA 1
ATOM 4119 C C . GLY A 1 518 ? -8.392 24.682 8.270 1.00 52.22 518 GLY A C 1
ATOM 4120 O O . GLY A 1 518 ? -8.821 23.835 7.492 1.00 52.22 518 GLY A O 1
ATOM 4121 N N . PRO A 1 519 ? -7.275 25.373 7.973 1.00 43.91 519 PRO A N 1
ATOM 4122 C CA . PRO A 1 519 ? -6.704 25.414 6.620 1.00 43.91 519 PRO A CA 1
ATOM 4123 C C . PRO A 1 519 ? -6.143 24.080 6.083 1.00 43.91 519 PRO A C 1
ATOM 4125 O O . PRO A 1 519 ? -5.829 24.002 4.897 1.00 43.91 519 PRO A O 1
ATOM 4128 N N . THR A 1 520 ? -5.990 23.029 6.903 1.00 47.94 520 THR A N 1
ATOM 4129 C CA . THR A 1 520 ? -5.334 21.773 6.477 1.00 47.94 520 THR A CA 1
ATOM 4130 C C . THR A 1 520 ? -5.930 20.466 7.008 1.00 47.94 520 THR A C 1
ATOM 4132 O O . THR A 1 520 ? -5.434 19.413 6.609 1.00 47.94 520 THR A O 1
ATOM 4135 N N . LYS A 1 521 ? -6.971 20.463 7.856 1.00 61.09 521 LYS A N 1
ATOM 4136 C CA . LYS A 1 521 ? -7.434 19.231 8.521 1.00 61.09 521 LYS A CA 1
ATOM 4137 C C . LYS A 1 521 ? -8.890 18.911 8.175 1.00 61.09 521 LYS A C 1
ATOM 4139 O O . LYS A 1 521 ? -9.815 19.374 8.836 1.00 61.09 521 LYS A O 1
ATOM 4144 N N . ARG A 1 522 ? -9.089 18.099 7.132 1.00 74.00 522 ARG A N 1
ATOM 4145 C CA . ARG A 1 522 ? -10.383 17.457 6.873 1.00 74.00 522 ARG A CA 1
ATOM 4146 C C . ARG A 1 522 ? -10.602 16.339 7.878 1.00 74.00 522 ARG A C 1
ATOM 4148 O O . ARG A 1 522 ? -9.708 15.526 8.121 1.00 74.00 522 ARG A O 1
ATOM 4155 N N . LEU A 1 523 ? -11.783 16.326 8.470 1.00 82.75 523 LEU A N 1
ATOM 4156 C CA . LEU A 1 523 ? -12.162 15.369 9.490 1.00 82.75 523 LEU A CA 1
ATOM 4157 C C . LEU A 1 523 ? -13.389 14.616 8.996 1.00 82.75 523 LEU A C 1
ATOM 4159 O O . LEU A 1 523 ? -14.423 15.218 8.722 1.00 82.75 523 LEU A O 1
ATOM 4163 N N . LEU A 1 524 ? -13.270 13.305 8.853 1.00 85.88 524 LEU A N 1
ATOM 4164 C CA . LEU A 1 524 ? -14.423 12.450 8.645 1.00 85.88 524 LEU A CA 1
ATOM 4165 C C . LEU A 1 524 ? -15.234 12.418 9.931 1.00 85.88 524 LEU A C 1
ATOM 4167 O O . LEU A 1 524 ? -14.659 12.202 10.992 1.00 85.88 524 LEU A O 1
ATOM 4171 N N . HIS A 1 525 ? -16.541 12.593 9.813 1.00 88.62 525 HIS A N 1
ATOM 4172 C CA . HIS A 1 525 ? -17.506 12.515 10.894 1.00 88.62 525 HIS A CA 1
ATOM 4173 C C . HIS A 1 525 ? -18.652 11.600 10.459 1.00 88.62 525 HIS A C 1
ATOM 4175 O O . HIS A 1 525 ? -19.303 11.859 9.449 1.00 88.62 525 HIS A O 1
ATOM 4181 N N . VAL A 1 526 ? -18.888 10.506 11.176 1.00 88.19 526 VAL A N 1
ATOM 4182 C CA . VAL A 1 526 ? -19.911 9.514 10.829 1.00 88.19 526 VAL A CA 1
ATOM 4183 C C . VAL A 1 526 ? -20.837 9.296 12.014 1.00 88.19 526 VAL A C 1
ATOM 4185 O O . VAL A 1 526 ? -20.379 8.869 13.071 1.00 88.19 526 VAL A O 1
ATOM 4188 N N . GLU A 1 527 ? -22.136 9.524 11.820 1.00 89.88 527 GLU A N 1
ATOM 4189 C CA . GLU A 1 527 ? -23.162 9.179 12.810 1.00 89.88 527 GLU A CA 1
ATOM 4190 C C . GLU A 1 527 ? -23.901 7.910 12.403 1.00 89.88 527 GLU A C 1
ATOM 4192 O O . GLU A 1 527 ? -24.405 7.776 11.281 1.00 89.88 527 GLU A O 1
ATOM 4197 N N . ILE A 1 528 ? -23.967 6.958 13.326 1.00 89.06 528 ILE A N 1
ATOM 4198 C CA . ILE A 1 528 ? -24.437 5.604 13.069 1.00 89.06 528 ILE A CA 1
ATOM 4199 C C . ILE A 1 528 ? -25.483 5.259 14.127 1.00 89.06 528 ILE A C 1
ATOM 4201 O O . ILE A 1 528 ? -25.128 5.092 15.292 1.00 89.06 528 ILE A O 1
ATOM 4205 N N . PRO A 1 529 ? -26.769 5.130 13.754 1.00 88.31 529 PRO A N 1
ATOM 4206 C CA . PRO A 1 529 ? -27.795 4.733 14.708 1.00 88.31 529 PRO A CA 1
ATOM 4207 C C . PRO A 1 529 ? -27.587 3.269 15.102 1.00 88.31 529 PRO A C 1
ATOM 4209 O O . PRO A 1 529 ? -27.550 2.395 14.237 1.00 88.31 529 PRO A O 1
ATOM 4212 N N . VAL A 1 530 ? -27.450 2.992 16.387 1.00 88.38 530 VAL A N 1
ATOM 4213 C CA . VAL A 1 530 ? -27.264 1.659 16.958 1.00 88.38 530 VAL A CA 1
ATOM 4214 C C . VAL A 1 530 ? -28.610 1.158 17.480 1.00 88.38 530 VAL A C 1
ATOM 4216 O O . VAL A 1 530 ? -29.454 1.939 17.907 1.00 88.38 530 VAL A O 1
ATOM 4219 N N . GLU A 1 531 ? -28.862 -0.147 17.375 1.00 84.69 531 GLU A N 1
ATOM 4220 C CA . GLU A 1 531 ? -30.077 -0.716 17.961 1.00 84.69 531 GLU A CA 1
ATOM 4221 C C . GLU A 1 531 ? -30.028 -0.650 19.497 1.00 84.69 531 GLU A C 1
ATOM 4223 O O . GLU A 1 531 ? -28.966 -0.885 20.076 1.00 84.69 531 GLU A O 1
ATOM 4228 N N . PRO A 1 532 ? -31.168 -0.433 20.173 1.00 82.56 532 PRO A N 1
ATOM 4229 C CA . PRO A 1 532 ? -31.216 -0.474 21.627 1.00 82.56 532 PRO A CA 1
ATOM 4230 C C . PRO A 1 532 ? -30.729 -1.820 22.183 1.00 82.56 532 PRO A C 1
ATOM 4232 O O . PRO A 1 532 ? -31.092 -2.897 21.681 1.00 82.56 532 PRO A O 1
ATOM 4235 N N . GLY A 1 533 ? -29.937 -1.743 23.253 1.00 82.62 533 GLY A N 1
ATOM 4236 C CA . GLY A 1 533 ? -29.377 -2.896 23.963 1.00 82.62 533 GLY A CA 1
ATOM 4237 C C . GLY A 1 533 ? -27.951 -3.285 23.567 1.00 82.62 533 GLY A C 1
ATOM 4238 O O . GLY A 1 533 ? -27.449 -4.255 24.113 1.00 82.62 533 GLY A O 1
ATOM 4239 N N . PHE A 1 534 ? -27.304 -2.560 22.649 1.00 88.19 534 PHE A N 1
ATOM 4240 C CA . PHE A 1 534 ? -25.860 -2.678 22.426 1.00 88.19 534 PHE A CA 1
ATOM 4241 C C . PHE A 1 534 ? -25.114 -1.635 23.263 1.00 88.19 534 PHE A C 1
ATOM 4243 O O . PHE A 1 534 ? -25.358 -0.436 23.127 1.00 88.19 534 PHE A O 1
ATOM 4250 N N . GLU A 1 535 ? -24.183 -2.087 24.096 1.00 88.50 535 GLU A N 1
ATOM 4251 C CA . GLU A 1 535 ? -23.294 -1.225 24.872 1.00 88.50 535 GLU A CA 1
ATOM 4252 C C . GLU A 1 535 ? -21.979 -0.959 24.124 1.00 88.50 535 GLU A C 1
ATOM 4254 O O . GLU A 1 535 ? -21.683 -1.549 23.083 1.00 88.50 535 GLU A O 1
ATOM 4259 N N . THR A 1 536 ? -21.142 -0.066 24.656 1.00 88.06 536 THR A N 1
ATOM 4260 C CA . THR A 1 536 ? -19.824 0.243 24.074 1.00 88.06 536 THR A CA 1
ATOM 4261 C C . THR A 1 536 ? -18.926 -0.989 23.944 1.00 88.06 536 THR A C 1
ATOM 4263 O O . THR A 1 536 ? -18.122 -1.064 23.018 1.00 88.06 536 THR A O 1
ATOM 4266 N N . ASP A 1 537 ? -19.089 -1.976 24.824 1.00 87.25 537 ASP A N 1
ATOM 4267 C CA . ASP A 1 537 ? -18.354 -3.244 24.835 1.00 87.25 537 ASP A CA 1
ATOM 4268 C C . ASP A 1 537 ? -18.776 -4.195 23.707 1.00 87.25 537 ASP A C 1
ATOM 4270 O O . ASP A 1 537 ? -17.956 -4.986 23.225 1.00 87.25 537 ASP A O 1
ATOM 4274 N N . ASP A 1 538 ? -20.014 -4.073 23.227 1.00 88.88 538 ASP A N 1
ATOM 4275 C CA . ASP A 1 538 ? -20.563 -4.896 22.149 1.00 88.88 538 ASP A CA 1
ATOM 4276 C C . ASP A 1 538 ? -20.181 -4.376 20.760 1.00 88.88 538 ASP A C 1
ATOM 4278 O O . ASP A 1 538 ? -20.267 -5.114 19.775 1.00 88.88 538 ASP A O 1
ATOM 4282 N N . LEU A 1 539 ? -19.761 -3.111 20.672 1.00 91.44 539 LEU A N 1
ATOM 4283 C CA . LEU A 1 539 ? -19.515 -2.397 19.424 1.00 91.44 539 LEU A CA 1
ATOM 4284 C C . LEU A 1 539 ? -18.031 -2.362 19.045 1.00 91.44 539 LEU A C 1
ATOM 4286 O O . LEU A 1 539 ? -17.136 -2.267 19.885 1.00 91.44 539 LEU A O 1
ATOM 4290 N N . SER A 1 540 ? -17.764 -2.375 17.742 1.00 91.50 540 SER A N 1
ATOM 4291 C CA . SER A 1 540 ? -16.427 -2.185 17.190 1.00 91.50 540 SER A CA 1
ATOM 4292 C C . SER A 1 540 ? -16.476 -1.441 15.861 1.00 91.50 540 SER A C 1
ATOM 4294 O O . SER A 1 540 ? -17.321 -1.713 15.007 1.00 91.50 540 SER A O 1
ATOM 4296 N N . VAL A 1 541 ? -15.559 -0.491 15.682 1.00 92.31 541 VAL A N 1
ATOM 4297 C CA . VAL A 1 541 ? -15.416 0.295 14.453 1.00 92.31 541 VAL A CA 1
ATOM 4298 C C . VAL A 1 541 ? -14.129 -0.109 13.745 1.00 92.31 541 VAL A C 1
ATOM 4300 O O . VAL A 1 541 ? -13.041 0.068 14.286 1.00 92.31 541 VAL A O 1
ATOM 4303 N N . LEU A 1 542 ? -14.240 -0.633 12.529 1.00 90.56 542 LEU A N 1
ATOM 4304 C CA . LEU A 1 542 ? -13.123 -1.129 11.730 1.00 90.56 542 LEU A CA 1
ATOM 4305 C C . LEU A 1 542 ? -12.957 -0.306 10.453 1.00 90.56 542 LEU A C 1
ATOM 4307 O O . LEU A 1 542 ? -13.928 0.196 9.883 1.00 90.56 542 LEU A O 1
ATOM 4311 N N . VAL A 1 543 ? -11.725 -0.229 9.955 1.00 85.75 543 VAL A N 1
ATOM 4312 C CA . VAL A 1 543 ? -11.424 0.369 8.650 1.00 85.75 543 VAL A CA 1
ATOM 4313 C C . VAL A 1 543 ? -11.138 -0.743 7.648 1.00 85.75 543 VAL A C 1
ATOM 4315 O O . VAL A 1 543 ? -10.218 -1.540 7.821 1.00 85.75 543 VAL A O 1
ATOM 4318 N N . ALA A 1 544 ? -11.914 -0.777 6.570 1.00 79.94 544 ALA A N 1
ATOM 4319 C CA . ALA A 1 544 ? -11.709 -1.672 5.443 1.00 79.94 544 ALA A CA 1
ATOM 4320 C C . ALA A 1 544 ? -11.532 -0.837 4.178 1.00 79.94 544 ALA A C 1
ATOM 4322 O O . ALA A 1 544 ? -12.490 -0.545 3.462 1.00 79.94 544 ALA A O 1
ATOM 4323 N N . ALA A 1 545 ? -10.285 -0.454 3.907 1.00 75.94 545 ALA A N 1
ATOM 4324 C CA . ALA A 1 545 ? -9.929 0.358 2.754 1.00 75.94 545 ALA A CA 1
ATOM 4325 C C . ALA A 1 545 ? -10.666 1.714 2.732 1.00 75.94 545 ALA A C 1
ATOM 4327 O O . ALA A 1 545 ? -10.436 2.536 3.615 1.00 75.94 545 ALA A O 1
ATOM 4328 N N . ASN A 1 546 ? -11.545 1.980 1.762 1.00 77.00 546 ASN A N 1
ATOM 4329 C CA . ASN A 1 546 ? -12.370 3.194 1.699 1.00 77.00 546 ASN A CA 1
ATOM 4330 C C . ASN A 1 546 ? -13.743 3.018 2.371 1.00 77.00 546 ASN A C 1
ATOM 4332 O O . ASN A 1 546 ? -14.732 3.635 1.972 1.00 77.00 546 ASN A O 1
ATOM 4336 N N . ARG A 1 547 ? -13.840 2.127 3.359 1.00 84.25 547 ARG A N 1
ATOM 4337 C CA . ARG A 1 547 ? -15.071 1.877 4.105 1.00 84.25 547 ARG A CA 1
ATOM 4338 C C . ARG A 1 547 ? -14.805 1.863 5.597 1.00 84.25 547 ARG A C 1
ATOM 4340 O O . ARG A 1 547 ? -13.813 1.293 6.049 1.00 84.25 547 ARG A O 1
ATOM 4347 N N . ILE A 1 548 ? -15.745 2.421 6.348 1.00 87.81 548 ILE A N 1
ATOM 4348 C CA . ILE A 1 548 ? -15.863 2.189 7.784 1.00 87.81 548 ILE A CA 1
ATOM 4349 C C . ILE A 1 548 ? -16.902 1.099 7.997 1.00 87.81 548 ILE A C 1
ATOM 4351 O O . ILE A 1 548 ? -18.013 1.163 7.465 1.00 87.81 548 ILE A O 1
ATOM 4355 N N . LEU A 1 549 ? -16.519 0.079 8.751 1.00 89.44 549 LEU A N 1
ATOM 4356 C CA . LEU A 1 549 ? -17.394 -0.994 9.184 1.00 89.44 549 LEU A CA 1
ATOM 4357 C C . LEU A 1 549 ? -17.712 -0.787 10.657 1.00 89.44 549 LEU A C 1
ATOM 4359 O O . LEU A 1 549 ? -16.810 -0.569 11.457 1.00 89.44 549 LEU A O 1
ATOM 4363 N N . VAL A 1 550 ? -18.985 -0.882 11.017 1.00 90.50 550 VAL A N 1
ATOM 4364 C CA . VAL A 1 550 ? -19.403 -0.948 12.416 1.00 90.50 550 VAL A CA 1
ATOM 4365 C C . VAL A 1 550 ? -20.047 -2.287 12.653 1.00 90.50 550 VAL A C 1
ATOM 4367 O O . VAL A 1 550 ? -21.041 -2.624 12.006 1.00 90.50 550 VAL A O 1
ATOM 4370 N N . THR A 1 551 ? -19.460 -3.041 13.567 1.00 90.88 551 THR A N 1
ATOM 4371 C CA . THR A 1 551 ? -19.962 -4.334 14.001 1.00 90.88 551 THR A CA 1
ATOM 4372 C C . THR A 1 551 ? -20.483 -4.205 15.421 1.00 90.88 551 THR A C 1
ATOM 4374 O O . THR A 1 551 ? -19.916 -3.489 16.245 1.00 90.88 551 THR A O 1
ATOM 4377 N N . GLY A 1 552 ? -21.599 -4.867 15.693 1.00 89.88 552 GLY A N 1
ATOM 4378 C CA . GLY A 1 552 ? -22.130 -5.033 17.036 1.00 89.88 552 GLY A CA 1
ATOM 4379 C C . GLY A 1 552 ? -22.391 -6.507 17.269 1.00 89.88 552 GLY A C 1
ATOM 4380 O O . GLY A 1 552 ? -22.959 -7.157 16.392 1.00 89.88 552 GLY A O 1
ATOM 4381 N N . ARG A 1 553 ? -21.981 -7.043 18.417 1.00 88.12 553 ARG A N 1
ATOM 4382 C CA . ARG A 1 553 ? -22.299 -8.413 18.833 1.00 88.12 553 ARG A CA 1
ATOM 4383 C C . ARG A 1 553 ? -22.601 -8.427 20.323 1.00 88.12 553 ARG A C 1
ATOM 4385 O O . ARG A 1 553 ? -21.692 -8.219 21.114 1.00 88.12 553 ARG A O 1
ATOM 4392 N N . HIS A 1 554 ? -23.850 -8.715 20.666 1.00 87.62 554 HIS A N 1
ATOM 4393 C CA . HIS A 1 554 ? -24.340 -8.781 22.037 1.00 87.62 554 HIS A CA 1
ATOM 4394 C C . HIS A 1 554 ? -24.938 -10.168 22.299 1.00 87.62 554 HIS A C 1
ATOM 4396 O O . HIS A 1 554 ? -25.768 -10.656 21.524 1.00 87.62 554 HIS A O 1
ATOM 4402 N N . GLU A 1 555 ? -24.492 -10.836 23.360 1.00 82.69 555 GLU A N 1
ATOM 4403 C CA . GLU A 1 555 ? -24.984 -12.159 23.751 1.00 82.69 555 GLU A CA 1
ATOM 4404 C C . GLU A 1 555 ? -26.059 -12.011 24.830 1.00 82.69 555 GLU A C 1
ATOM 4406 O O . GLU A 1 555 ? -25.787 -11.572 25.944 1.00 82.69 555 GLU A O 1
ATOM 4411 N N . VAL A 1 556 ? -27.294 -12.379 24.492 1.00 80.62 556 VAL A N 1
ATOM 4412 C CA . VAL A 1 556 ? -28.436 -12.336 25.405 1.00 80.62 556 VAL A CA 1
ATOM 4413 C C . VAL A 1 556 ? -28.677 -13.743 25.934 1.00 80.62 556 VAL A C 1
ATOM 4415 O O . VAL A 1 556 ? -29.025 -14.654 25.180 1.00 80.62 556 VAL A O 1
ATOM 4418 N N . ASN A 1 557 ? -28.521 -13.921 27.242 1.00 76.69 557 ASN A N 1
ATOM 4419 C CA . ASN A 1 557 ? -28.883 -15.163 27.913 1.00 76.69 557 ASN A CA 1
ATOM 4420 C C . ASN A 1 557 ? -30.352 -15.094 28.336 1.00 76.69 557 ASN A C 1
ATOM 4422 O O . ASN A 1 557 ? -30.692 -14.384 29.280 1.00 76.69 557 ASN A O 1
ATOM 4426 N N . GLU A 1 558 ? -31.229 -15.830 27.647 1.00 70.88 558 GLU A N 1
ATOM 4427 C CA . GLU A 1 558 ? -32.606 -16.006 28.103 1.00 70.88 558 GLU A CA 1
ATOM 4428 C C . GLU A 1 558 ? -32.670 -17.186 29.083 1.00 70.88 558 GLU A C 1
ATOM 4430 O O . GLU A 1 558 ? -32.574 -18.356 28.696 1.00 70.88 558 GLU A O 1
ATOM 4435 N N . GLU A 1 559 ? -32.863 -16.887 30.368 1.00 57.41 559 GLU A N 1
ATOM 4436 C CA . GLU A 1 559 ? -33.304 -17.887 31.340 1.00 57.41 559 GLU A CA 1
ATOM 4437 C C . GLU A 1 559 ? -34.810 -18.116 31.169 1.00 57.41 559 GLU A C 1
ATOM 4439 O O . GLU A 1 559 ? -35.639 -17.313 31.591 1.00 57.41 559 GLU A O 1
ATOM 4444 N N . LYS A 1 560 ? -35.177 -19.227 30.522 1.00 59.62 560 LYS A N 1
ATOM 4445 C CA . LYS A 1 560 ? -36.533 -19.786 30.593 1.00 59.62 560 LYS A CA 1
ATOM 4446 C C . LYS A 1 560 ? -36.500 -21.022 31.484 1.00 59.62 560 LYS A C 1
ATOM 4448 O O . LYS A 1 560 ? -35.583 -21.828 31.352 1.00 59.62 560 LYS A O 1
ATOM 4453 N N . ASP A 1 561 ? -37.530 -21.186 32.319 1.00 60.19 561 ASP A N 1
ATOM 4454 C CA . ASP A 1 561 ? -37.669 -22.130 33.452 1.00 60.19 561 ASP A CA 1
ATOM 4455 C C . ASP A 1 561 ? -37.270 -23.613 33.224 1.00 60.19 561 ASP A C 1
ATOM 4457 O O . ASP A 1 561 ? -37.256 -24.388 34.178 1.00 60.19 561 ASP A O 1
ATOM 4461 N N . VAL A 1 562 ? -36.937 -24.055 32.002 1.00 62.19 562 VAL A N 1
ATOM 4462 C CA . VAL A 1 562 ? -36.506 -25.440 31.705 1.00 62.19 562 VAL A CA 1
ATOM 4463 C C . VAL A 1 562 ? -35.393 -25.532 30.633 1.00 62.19 562 VAL A C 1
ATOM 4465 O O . VAL A 1 562 ? -34.894 -26.621 30.356 1.00 62.19 562 VAL A O 1
ATOM 4468 N N . SER A 1 563 ? -34.940 -24.424 30.028 1.00 56.94 563 SER A N 1
ATOM 4469 C CA . SER A 1 563 ? -33.848 -24.453 29.038 1.00 56.94 563 SER A CA 1
ATOM 4470 C C . SER A 1 563 ? -33.060 -23.144 28.996 1.00 56.94 563 SER A C 1
ATOM 4472 O O . SER A 1 563 ? -33.632 -22.095 28.699 1.00 56.94 563 SER A O 1
ATOM 4474 N N . HIS A 1 564 ? -31.742 -23.219 29.194 1.00 55.28 564 HIS A N 1
ATOM 4475 C CA . HIS A 1 564 ? -30.834 -22.122 28.864 1.00 55.28 564 HIS A CA 1
ATOM 4476 C C . HIS A 1 564 ? -30.748 -21.996 27.340 1.00 55.28 564 HIS A C 1
ATOM 4478 O O . HIS A 1 564 ? -30.215 -22.882 26.672 1.00 55.28 564 HIS A O 1
ATOM 4484 N N . SER A 1 565 ? -31.294 -20.914 26.791 1.00 67.12 565 SER A N 1
ATOM 4485 C CA . SER A 1 565 ? -31.132 -20.560 25.382 1.00 67.12 565 SER A CA 1
ATOM 4486 C C . SER A 1 565 ? -30.374 -19.242 25.326 1.00 67.12 565 SER A C 1
ATOM 4488 O O . SER A 1 565 ? -30.934 -18.199 25.655 1.00 67.12 565 SER A O 1
ATOM 4490 N N . SER A 1 566 ? -29.102 -19.271 24.928 1.00 74.56 566 SER A N 1
ATOM 4491 C CA . SER A 1 566 ? -28.383 -18.044 24.585 1.00 74.56 566 SER A CA 1
ATOM 4492 C C . SER A 1 566 ? -28.727 -17.658 23.147 1.00 74.56 566 SER A C 1
ATOM 4494 O O . SER A 1 566 ? -28.723 -18.496 22.242 1.00 74.56 566 SER A O 1
ATOM 4496 N N . CYS A 1 567 ? -29.083 -16.396 22.920 1.00 78.81 567 CYS A N 1
ATOM 4497 C CA . CYS A 1 567 ? -29.243 -15.848 21.580 1.00 78.81 567 CYS A CA 1
ATOM 4498 C C . CYS A 1 567 ? -28.236 -14.718 21.373 1.00 78.81 567 CYS A C 1
ATOM 4500 O O . CYS A 1 567 ? -28.120 -13.804 22.186 1.00 78.81 567 CYS A O 1
ATOM 4502 N N . VAL A 1 568 ? -27.489 -14.785 20.276 1.00 84.69 568 VAL A N 1
ATOM 4503 C CA . VAL A 1 568 ? -26.518 -13.753 19.908 1.00 84.69 568 VAL A CA 1
ATOM 4504 C C . VAL A 1 568 ? -27.192 -12.809 18.921 1.00 84.69 568 VAL A C 1
ATOM 4506 O O . VAL A 1 568 ? -27.651 -13.242 17.864 1.00 84.69 568 VAL A O 1
ATOM 4509 N N . ARG A 1 569 ? -27.257 -11.521 19.263 1.00 87.25 569 ARG A N 1
ATOM 4510 C CA . ARG A 1 569 ? -27.647 -10.455 18.337 1.00 87.25 569 ARG A CA 1
ATOM 4511 C C . ARG A 1 569 ? -26.382 -9.888 17.717 1.00 87.25 569 ARG A C 1
ATOM 4513 O O . ARG A 1 569 ? -25.501 -9.423 18.435 1.00 87.25 569 ARG A O 1
ATOM 4520 N N . GLU A 1 570 ? -26.298 -9.903 16.395 1.00 89.38 570 GLU A N 1
ATOM 4521 C CA . GLU A 1 570 ? -25.166 -9.329 15.676 1.00 89.38 570 GLU A CA 1
ATOM 4522 C C . GLU A 1 570 ? -25.611 -8.481 14.490 1.00 89.38 570 GLU A C 1
ATOM 4524 O O . GLU A 1 570 ? -26.619 -8.762 13.840 1.00 89.38 570 GLU A O 1
ATOM 4529 N N . PHE A 1 571 ? -24.845 -7.436 14.200 1.00 89.00 571 PHE A N 1
ATOM 4530 C CA . PHE A 1 571 ? -25.006 -6.658 12.983 1.00 89.00 571 PHE A CA 1
ATOM 4531 C C . PHE A 1 571 ? -23.653 -6.208 12.447 1.00 89.00 571 PHE A C 1
ATOM 4533 O O . PHE A 1 571 ? -22.671 -6.075 13.175 1.00 89.00 571 PHE A O 1
ATOM 4540 N N . THR A 1 572 ? -23.607 -5.936 11.147 1.00 89.00 572 THR A N 1
ATOM 4541 C CA . THR A 1 572 ? -22.481 -5.266 10.495 1.00 89.00 572 THR A CA 1
ATOM 4542 C C . THR A 1 572 ? -23.031 -4.225 9.540 1.00 89.00 572 THR A C 1
ATOM 4544 O O . THR A 1 572 ? -23.847 -4.534 8.672 1.00 89.00 572 THR A O 1
ATOM 4547 N N . ARG A 1 573 ? -22.586 -2.981 9.687 1.00 87.19 573 ARG A N 1
ATOM 4548 C CA . ARG A 1 573 ? -22.921 -1.878 8.787 1.00 87.19 573 ARG A CA 1
ATOM 4549 C C . ARG A 1 573 ? -21.670 -1.375 8.104 1.00 87.19 573 ARG A C 1
ATOM 4551 O O . ARG A 1 573 ? -20.617 -1.294 8.722 1.00 87.19 573 ARG A O 1
ATOM 4558 N N . SER A 1 574 ? -21.797 -1.037 6.827 1.00 89.31 574 SER A N 1
ATOM 4559 C CA . SER A 1 574 ? -20.693 -0.547 6.012 1.00 89.31 574 SER A CA 1
ATOM 4560 C C . SER A 1 574 ? -21.023 0.822 5.444 1.00 89.31 574 SER A C 1
ATOM 4562 O O . SER A 1 574 ? -22.061 1.001 4.808 1.00 89.31 574 SER A O 1
ATOM 4564 N N . TYR A 1 575 ? -20.117 1.768 5.653 1.00 85.94 575 TYR A N 1
ATOM 4565 C CA . TYR A 1 575 ? -20.218 3.138 5.179 1.00 85.94 575 TYR A CA 1
ATOM 4566 C C . TYR A 1 575 ? -19.055 3.406 4.239 1.00 85.94 575 TYR A C 1
ATOM 4568 O O . TYR A 1 575 ? -17.896 3.301 4.634 1.00 85.94 575 TYR A O 1
ATOM 4576 N N . THR A 1 576 ? -19.360 3.723 2.981 1.00 84.62 576 THR A N 1
ATOM 4577 C CA . THR A 1 576 ? -18.322 4.123 2.024 1.00 84.62 576 THR A CA 1
ATOM 4578 C C . THR A 1 576 ? -17.895 5.544 2.343 1.00 84.62 576 THR A C 1
ATOM 4580 O O . THR A 1 576 ? -18.735 6.432 2.462 1.00 84.62 576 THR A O 1
ATOM 4583 N N . VAL A 1 577 ? -16.593 5.738 2.490 1.00 79.88 577 VAL A N 1
ATOM 4584 C CA . VAL A 1 577 ? -15.968 7.030 2.751 1.00 79.88 577 VAL A CA 1
ATOM 4585 C C . VAL A 1 577 ? -15.162 7.437 1.526 1.00 79.88 577 VAL A C 1
ATOM 4587 O O . VAL A 1 577 ? -14.729 6.589 0.741 1.00 79.88 577 VAL A O 1
ATOM 4590 N N . SER A 1 578 ? -14.996 8.742 1.327 1.00 68.69 578 SER A N 1
ATOM 4591 C CA . SER A 1 578 ? -14.244 9.269 0.186 1.00 68.69 578 SER A CA 1
ATOM 4592 C C . SER A 1 578 ? -12.777 8.845 0.224 1.00 68.69 578 SER A C 1
ATOM 4594 O O . SER A 1 578 ? -12.168 8.654 -0.823 1.00 68.69 578 SER A O 1
ATOM 4596 N N . GLU A 1 579 ? -12.221 8.674 1.425 1.00 72.88 579 GLU A N 1
ATOM 4597 C CA . GLU A 1 579 ? -10.795 8.462 1.645 1.00 72.88 579 GLU A CA 1
ATOM 4598 C C . GLU A 1 579 ? -10.563 7.502 2.823 1.00 72.88 579 GLU A C 1
ATOM 4600 O O . GLU A 1 579 ? -11.347 7.458 3.774 1.00 72.88 579 GLU A O 1
ATOM 4605 N N . THR A 1 580 ? -9.488 6.713 2.761 1.00 73.75 580 THR A N 1
ATOM 4606 C CA . THR A 1 580 ? -9.089 5.814 3.856 1.00 73.75 580 THR A CA 1
ATOM 4607 C C . THR A 1 580 ? -8.582 6.603 5.064 1.00 73.75 580 THR A C 1
ATOM 4609 O O . THR A 1 580 ? -8.094 7.726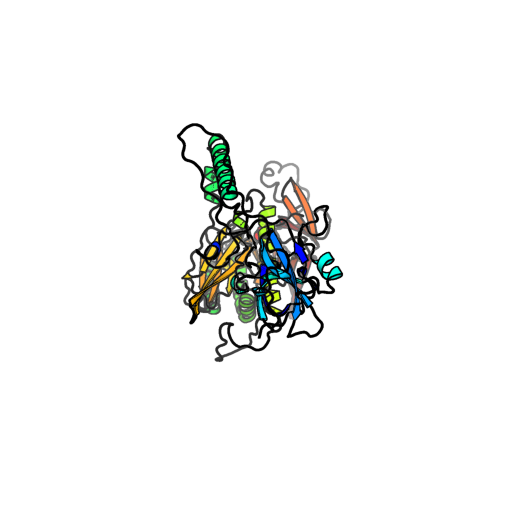 4.948 1.00 73.75 580 THR A O 1
ATOM 4612 N N . VAL A 1 581 ? -8.676 5.974 6.231 1.00 79.69 581 VAL A N 1
ATOM 4613 C CA . VAL A 1 581 ? -8.311 6.519 7.536 1.00 79.69 581 VAL A CA 1
ATOM 4614 C C . VAL A 1 581 ? -7.308 5.585 8.215 1.00 79.69 581 VAL A C 1
ATOM 4616 O O . VAL A 1 581 ? -7.385 4.369 8.051 1.00 79.69 581 VAL A O 1
ATOM 4619 N N . ASP A 1 582 ? -6.386 6.135 9.005 1.00 81.88 582 ASP A N 1
ATOM 4620 C CA . ASP A 1 582 ? -5.571 5.337 9.928 1.00 81.88 582 ASP A CA 1
ATOM 4621 C C . ASP A 1 582 ? -6.430 4.882 11.130 1.00 81.88 582 ASP A C 1
ATOM 4623 O O . ASP A 1 582 ? -6.911 5.752 11.869 1.00 81.88 582 ASP A O 1
ATOM 4627 N N . PRO A 1 583 ? -6.612 3.568 11.380 1.00 84.38 583 PRO A N 1
ATOM 4628 C CA . PRO A 1 583 ? -7.423 3.069 12.495 1.00 84.38 583 PRO A CA 1
ATOM 4629 C C . PRO A 1 583 ? -7.062 3.677 13.856 1.00 84.38 583 PRO A C 1
ATOM 4631 O O . PRO A 1 583 ? -7.949 4.011 14.635 1.00 84.38 583 PRO A O 1
ATOM 4634 N N . PHE A 1 584 ? -5.772 3.893 14.134 1.00 85.88 584 PHE A N 1
ATOM 4635 C CA . PHE A 1 584 ? -5.300 4.438 15.417 1.00 85.88 584 PHE A CA 1
ATOM 4636 C C . PHE A 1 584 ? -5.440 5.964 15.536 1.00 85.88 584 PHE A C 1
ATOM 4638 O O . PHE A 1 584 ? -5.174 6.546 16.595 1.00 85.88 584 PHE A O 1
ATOM 4645 N N . SER A 1 585 ? -5.844 6.631 14.456 1.00 83.56 585 SER A N 1
ATOM 4646 C CA . SER A 1 585 ? -6.169 8.060 14.452 1.00 83.56 585 SER A CA 1
ATOM 4647 C C . SER A 1 585 ? -7.650 8.340 14.737 1.00 83.56 585 SER A C 1
ATOM 4649 O O . SER A 1 585 ? -8.009 9.491 14.991 1.00 83.56 585 SER A O 1
ATOM 4651 N N . MET A 1 586 ? -8.485 7.297 14.709 1.00 86.19 586 MET A N 1
ATOM 4652 C CA . MET A 1 586 ? -9.930 7.375 14.872 1.00 86.19 586 MET A CA 1
ATOM 4653 C C . MET A 1 586 ? -10.338 7.508 16.341 1.00 86.19 586 MET A C 1
ATOM 4655 O O . MET A 1 586 ? -9.757 6.895 17.238 1.00 86.19 586 MET A O 1
ATOM 4659 N N . VAL A 1 587 ? -11.387 8.286 16.576 1.00 87.81 587 VAL A N 1
ATOM 4660 C CA . VAL A 1 587 ? -12.063 8.440 17.862 1.00 87.81 587 VAL A CA 1
ATOM 4661 C C . VAL A 1 587 ? -13.518 8.049 17.660 1.00 87.81 587 VAL A C 1
ATOM 4663 O O . VAL A 1 587 ? -14.124 8.415 16.657 1.00 87.81 587 VAL A O 1
ATOM 4666 N N . SER A 1 588 ? -14.092 7.294 18.591 1.00 89.25 588 SER A N 1
ATOM 4667 C CA . SER A 1 588 ? -15.505 6.926 18.527 1.00 89.25 588 SER A CA 1
ATOM 4668 C C . SER A 1 588 ? -16.171 7.036 19.891 1.00 89.25 588 SER A C 1
ATOM 4670 O O . SER A 1 588 ? -15.557 6.722 20.914 1.00 89.25 588 SER A O 1
ATOM 4672 N N . GLN A 1 589 ? -17.409 7.529 19.905 1.00 91.06 589 GLN A N 1
ATOM 4673 C CA . GLN A 1 589 ? -18.204 7.748 21.112 1.00 91.06 589 GLN A CA 1
ATOM 4674 C C . GLN A 1 589 ? -19.659 7.350 20.900 1.00 91.06 589 GLN A C 1
ATOM 4676 O O . GLN A 1 589 ? -20.271 7.743 19.909 1.00 91.06 589 GLN A O 1
ATOM 4681 N N . LEU A 1 590 ? -20.216 6.596 21.845 1.00 89.94 590 LEU A N 1
ATOM 4682 C CA . LEU A 1 590 ? -21.631 6.237 21.859 1.00 89.94 590 LEU A CA 1
ATOM 4683 C C . LEU A 1 590 ? -22.411 7.257 22.704 1.00 89.94 590 LEU A C 1
ATOM 4685 O O . LEU A 1 590 ? -22.157 7.398 23.901 1.00 89.94 590 LEU A O 1
ATOM 4689 N N . HIS A 1 591 ? -23.353 7.961 22.074 1.00 87.94 591 HIS A N 1
ATOM 4690 C CA . HIS A 1 591 ? -24.257 8.929 22.695 1.00 87.94 591 HIS A CA 1
ATOM 4691 C C . HIS A 1 591 ? -25.696 8.409 22.616 1.00 87.94 591 HIS A C 1
ATOM 4693 O O . HIS A 1 591 ? -26.363 8.556 21.590 1.00 87.94 591 HIS A O 1
ATOM 4699 N N . GLY A 1 592 ? -26.176 7.780 23.694 1.00 85.62 592 GLY A N 1
ATOM 4700 C CA . GLY A 1 592 ? -27.455 7.062 23.668 1.00 85.62 592 GLY A CA 1
ATOM 4701 C C . GLY A 1 592 ? -27.423 5.960 22.607 1.00 85.62 592 GLY A C 1
ATOM 4702 O O . GLY A 1 592 ? -26.533 5.117 22.634 1.00 85.62 592 GLY A O 1
ATOM 4703 N N . ASP A 1 593 ? -28.330 6.032 21.633 1.00 87.94 593 ASP A N 1
ATOM 4704 C CA . ASP A 1 593 ? -28.419 5.085 20.513 1.00 87.94 593 ASP A CA 1
ATOM 4705 C C . ASP A 1 593 ? -27.661 5.559 19.254 1.00 87.94 593 ASP A C 1
ATOM 4707 O O . ASP A 1 593 ? -27.884 5.047 18.159 1.00 87.94 593 ASP A O 1
ATOM 4711 N N . VAL A 1 594 ? -26.787 6.568 19.350 1.00 89.75 594 VAL A N 1
ATOM 4712 C CA . VAL A 1 594 ? -26.028 7.090 18.201 1.00 89.75 594 VAL A CA 1
ATOM 4713 C C . VAL A 1 594 ? -24.532 6.955 18.444 1.00 89.75 594 VAL A C 1
ATOM 4715 O O . VAL A 1 594 ? -23.962 7.593 19.328 1.00 89.75 594 VAL A O 1
ATOM 4718 N N . LEU A 1 595 ? -23.877 6.141 17.621 1.00 91.06 595 LEU A N 1
ATOM 4719 C CA . LEU A 1 595 ? -22.427 6.033 17.579 1.00 91.06 595 LEU A CA 1
ATOM 4720 C C . LEU A 1 595 ? -21.859 7.113 16.657 1.00 91.06 595 LEU A C 1
ATOM 4722 O O . LEU A 1 595 ? -22.164 7.144 15.466 1.00 91.06 595 LEU A O 1
ATOM 4726 N N . VAL A 1 596 ? -21.002 7.966 17.206 1.00 90.75 596 VAL A N 1
ATOM 4727 C CA . VAL A 1 596 ? -20.276 9.007 16.479 1.00 90.75 596 VAL A CA 1
ATOM 4728 C C . VAL A 1 596 ? -18.837 8.558 16.283 1.00 90.75 596 VAL A C 1
ATOM 4730 O O . VAL A 1 596 ? -18.179 8.145 17.237 1.00 90.75 596 VAL A O 1
ATOM 4733 N N . VAL A 1 597 ? -18.338 8.645 15.054 1.00 89.81 597 VAL A N 1
ATOM 4734 C CA . VAL A 1 597 ? -16.963 8.296 14.690 1.00 89.81 597 VAL A CA 1
ATOM 4735 C C . VAL A 1 597 ? -16.310 9.485 14.005 1.00 89.81 597 VAL A C 1
ATOM 4737 O O . VAL A 1 597 ? -16.810 9.952 12.985 1.00 89.81 597 VAL A O 1
ATOM 4740 N N . GLU A 1 598 ? -15.173 9.937 14.527 1.00 88.62 598 GLU A N 1
ATOM 4741 C CA . GLU A 1 598 ? -14.359 10.982 13.914 1.00 88.62 598 GLU A CA 1
ATOM 4742 C C . GLU A 1 598 ? -12.946 10.506 13.611 1.00 88.62 598 GLU A C 1
ATOM 4744 O O . GLU A 1 598 ? -12.304 9.854 14.437 1.00 88.62 598 GLU A O 1
ATOM 4749 N N . ALA A 1 599 ? -12.425 10.861 12.438 1.00 85.19 599 ALA A N 1
ATOM 4750 C CA . ALA A 1 599 ? -11.040 10.565 12.106 1.00 85.19 599 ALA A CA 1
ATOM 4751 C C . ALA A 1 599 ? -10.451 11.526 11.066 1.00 85.19 599 ALA A C 1
ATOM 4753 O O . ALA A 1 599 ? -11.157 11.950 10.148 1.00 85.19 599 ALA A O 1
ATOM 4754 N N . PRO A 1 600 ? -9.159 11.885 11.176 1.00 83.12 600 PRO A N 1
ATOM 4755 C CA . PRO A 1 600 ? -8.495 12.666 10.144 1.00 83.12 600 PRO A CA 1
ATOM 4756 C C . PRO A 1 600 ? -8.419 11.848 8.852 1.00 83.12 600 PRO A C 1
ATOM 4758 O O . PRO A 1 600 ? -7.954 10.706 8.852 1.00 83.12 600 PRO A O 1
ATOM 4761 N N . LEU A 1 601 ? -8.877 12.439 7.753 1.00 75.88 601 LEU A N 1
ATOM 4762 C CA . LEU A 1 601 ? -8.763 11.814 6.443 1.00 75.88 601 LEU A CA 1
ATOM 4763 C C . LEU A 1 601 ? -7.318 11.893 5.931 1.00 75.88 601 LEU A C 1
ATOM 4765 O O . LEU A 1 601 ? -6.616 12.875 6.184 1.00 75.88 601 LEU A O 1
ATOM 4769 N N . LEU A 1 602 ? -6.868 10.846 5.230 1.00 69.56 602 LEU A N 1
ATOM 4770 C CA . LEU A 1 602 ? -5.493 10.756 4.728 1.00 69.56 602 LEU A CA 1
ATOM 4771 C C . LEU A 1 602 ? -5.256 11.559 3.432 1.00 69.56 602 LEU A C 1
ATOM 4773 O O . LEU A 1 602 ? -4.100 11.776 3.082 1.00 69.56 602 LEU A O 1
ATOM 4777 N N . GLN A 1 603 ? -6.293 12.020 2.724 1.00 61.41 603 GLN A N 1
ATOM 4778 C CA . GLN A 1 603 ? -6.199 12.766 1.462 1.00 61.41 603 GLN A CA 1
ATOM 4779 C C . GLN A 1 603 ? -6.905 14.146 1.559 1.00 61.41 603 GLN A C 1
ATOM 4781 O O . GLN A 1 603 ? -7.503 14.527 2.567 1.00 61.41 603 GLN A O 1
ATOM 4786 N N . SER A 1 604 ? -6.742 14.985 0.532 1.00 45.69 604 SER A N 1
ATOM 4787 C CA . SER A 1 604 ? -7.648 16.111 0.295 1.00 45.69 604 SER A CA 1
ATOM 4788 C C . SER A 1 604 ? -7.731 16.403 -1.202 1.00 45.69 604 SER A C 1
ATOM 4790 O O . SER A 1 604 ? -6.689 16.701 -1.783 1.00 45.69 604 SER A O 1
ATOM 4792 N N . GLU A 1 605 ? -8.958 16.348 -1.723 1.00 36.12 605 GLU A N 1
ATOM 4793 C CA . GLU A 1 605 ? -9.498 16.838 -3.017 1.00 36.12 605 GLU A CA 1
ATOM 4794 C C . GLU A 1 605 ? -8.669 16.674 -4.295 1.00 36.12 605 GLU A C 1
ATOM 4796 O O . GLU A 1 605 ? -7.660 17.390 -4.481 1.00 36.12 605 GLU A O 1
#

InterPro domains:
  IPR002068 Alpha crystallin/Hsp20 domain [PF00011] (381-465)
  IPR002068 Alpha crystallin/Hsp20 domain [PF00011] (532-604)
  IPR002068 Alpha crystallin/Hsp20 domain [PS01031] (367-476)
  IPR002068 Alpha crystallin/Hsp20 domain [PS01031] (505-605)
  IPR002994 Surfeit locus 1/Shy1 [PF02104] (14-195)
  IPR002994 Surfeit locus 1/Shy1 [PS50895] (1-211)
  IPR002994 Surfeit locus 1/Shy1 [cd06662] (7-198)
  IPR008978 HSP20-like chaperone [G3DSA:2.60.40.790] (369-459)
  IPR008978 HSP20-like chaperone [G3DSA:2.60.40.790] (460-602)
  IPR008978 HSP20-like chaperone [SSF49764] (382-461)
  IPR008978 HSP20-like chaperone [SSF49764] (532-602)
  IPR045214 Surfeit locus 1/4 [PTHR23427] (11-198)

pLDDT: mean 73.66, std 19.84, range [27.52, 95.94]

Foldseek 3Di:
DDPPDPDLALVVDDFFDKDKFKFFWDPVLKDWADFDFFDPPPDPPCLVPPFDPPDDDDDDDDDDDDDDDDDDDDDPGATWIFIWTWTAGPVDHPATAIEGQATDGPVCRDCVSQVQQRDGDIDMFIFTWHDWDDDDPDPRNTRPLVVSCVVRVHRSTYTFTAQVSGTRSHHGGPRDDDDDDPCVVVVVVVVVVVVVVVVVVCVVPPPPPVVVVVVQFDWDWAAEAEDAAFPLVVVVVLLVLLVVVLVVVVVVCVPDDDPVVPLSVQSVLLSVLCVVCVVVLVVLQVLQAAEWAFDDPPDDPVSVPDDVPDLFVVLVVLQVVLQVRLVNLVVVVPDDDDDDDDDDPDDDPDDDDDDDPRSRCCAVFFGNCQCLQVQWAQGSVSAIKGKHKHQQPPFDSVQWIWIHGQQKIKIKGKDWDQDPVGIDITITMHIHGHDPQWDPVAWHWYQYPRGMIMIMTGGPDRVCVQWHADSSRTTWGQADAADAPDDDDDPPPPVCPPVVPAHDDDPPDAAWDWDDDPDDWIKIKHKHFADPPFDSVQWTWGWRRQKIKIKGWDWDFDDDPPDTDIDIDIDIDIGGHPATFNNVQKHWYDHRRMIMIMGTGSHDD

Sequence (605 aa):
MFHRSRASASLDLPEYTPITVRGRFDHSREVLIGPRSLIDDMLPVGVLESGSKVMAPIPRSGKSTRRQRSAQSQPTSPVGYFVVTPFHLADRPGQSILVNRGWVHLDVRDPATRAAGQVKETVEISGYVRYPEARPQLQYYSRQVNDMAKNLDTLPLFIDATYDSSTMGGPIGGQTRVNLRNEHMSYIITWFSLATSARSQTMSSGKQEEQQQSEQSKPISIPVHRDTRNLEQKHRDLVSNLQRTYQLKRTKSENSQSPHSEWQKEIDQWVECTNRLWSDVMRRMRQNAFVLVPADTSENDPLCMLDTSSPKEYLQAILSRMDRQTESLRRQMSQPRPTQPQYMLTYDKSHDGIFGPIVPEGGVDGGPLGFLKDAFQLGEEGKVKFHLHFDARGYEPEHIQVKMRKNWLTVLAKKSVKTADGRSSSEYCRTVYVPDSVDESQFECLMTADGVLVIEAPIKRDDYQKVKFDHDLRLGIKPQSGPQMEQLSIHEQAEANTAQRSTLQVTGHTGPTVLEGGPTKRLLHVEIPVEPGFETDDLSVLVAANRILVTGRHEVNEEKDVSHSSCVREFTRSYTVSETVDPFSMVSQLHGDVLVVEAPLLQSE

Radius of gyration: 40.02 Å; chains: 1; bounding box: 95×76×116 Å

Organism: Fasciola hepatica (NCBI:txid6192)

Secondary structure (DSSP, 8-state):
--------SGGGS-TT-EEEEEEEE-GGG-EEEEEEE---TTSPTTTTTSS-TT-PPPP-----------------PPEEEEEEEEEEETTSTT-EEEEEEEEEEGGG-SGGGGGGG---S-EEEEEEE-PPPPPPSSTTSS--HHHHHHHTT--S-EEEEPGGGPPTTS-B-----------HHHHHHHHHHHHHHHHHHHHHH-TTTHHHHHHTTSPEEEPEEE-SS-HHHHHHHHHHHHHHHHHHHHHHHTT---TTHHHHHHHHHHHHHHHHTHHHHHHHHHHTPEEPEE--TT---GGGTS-TT-HHHHHHHHHHHHHHHHHHHHHHHHSPPPS----S------S------PPP-TTTSSSTTGGGGGSEEE-TTSSEEEEEEEE-TT--GGGEEEEEETTEEEEEEEEEEEETTEEEEEEEEEEEE--TTB-GGG-EEEE-TTSEEEEEEEBS---GGGEEE-TT--EEEPPEEPPP-----TT--SSHHHHTT--PPP-S-BEEEEEEETTTEEEEEEEEEPPTT--TTTEEEEEETTEEEEEEEEEEEEEETTEEEEEEEEEEEEEE-SS-B-GGG-EEEEETTEEEEEEEBS---